Protein AF-0000000080285150 (afdb_homodimer)

Structure (mmCIF, N/CA/C/O backbone):
data_AF-0000000080285150-model_v1
#
loop_
_entity.id
_entity.type
_entity.pdbx_description
1 polymer 'LysR family transcriptional regulator'
#
loop_
_atom_site.group_PDB
_atom_site.id
_atom_site.type_symbol
_atom_site.label_atom_id
_atom_site.label_alt_id
_atom_site.label_comp_id
_atom_site.label_asym_id
_atom_site.label_entity_id
_atom_site.label_seq_id
_atom_site.pdbx_PDB_ins_code
_atom_site.Cartn_x
_atom_site.Cartn_y
_atom_site.Cartn_z
_atom_site.occupancy
_atom_site.B_iso_or_equiv
_atom_site.auth_seq_id
_atom_site.auth_comp_id
_atom_site.auth_asym_id
_atom_site.auth_atom_id
_atom_site.pdbx_PDB_model_num
ATOM 1 N N . MET A 1 1 ? 3.883 -34.562 17.156 1 72.75 1 MET A N 1
ATOM 2 C CA . MET A 1 1 ? 3.814 -33.438 16.219 1 72.75 1 MET A CA 1
ATOM 3 C C . MET A 1 1 ? 3.572 -33.938 14.797 1 72.75 1 MET A C 1
ATOM 5 O O . MET A 1 1 ? 4.324 -34.75 14.289 1 72.75 1 MET A O 1
ATOM 9 N N . ASP A 1 2 ? 2.463 -33.594 14.258 1 77 2 ASP A N 1
ATOM 10 C CA . ASP A 1 2 ? 2.131 -34.031 12.914 1 77 2 ASP A CA 1
ATOM 11 C C . ASP A 1 2 ? 1.873 -32.844 11.984 1 77 2 ASP A C 1
ATOM 13 O O . ASP A 1 2 ? 1.931 -31.688 12.414 1 77 2 ASP A O 1
ATOM 17 N N . LEU A 1 3 ? 1.688 -33.219 10.719 1 81.06 3 LEU A N 1
ATOM 18 C CA . LEU A 1 3 ? 1.583 -32.188 9.688 1 81.06 3 LEU A CA 1
ATOM 19 C C . LEU A 1 3 ? 0.362 -31.312 9.914 1 81.06 3 LEU A C 1
ATOM 21 O O . LEU A 1 3 ? 0.397 -30.109 9.641 1 81.06 3 LEU A O 1
ATOM 25 N N . LEU A 1 4 ? -0.644 -31.922 10.391 1 81.25 4 LEU A N 1
ATOM 26 C CA . LEU A 1 4 ? -1.876 -31.203 10.664 1 81.25 4 LEU A CA 1
ATOM 27 C C . LEU A 1 4 ? -1.655 -30.141 11.742 1 81.25 4 LEU A C 1
ATOM 29 O O . LEU A 1 4 ? -2.109 -29 11.609 1 81.25 4 LEU A O 1
ATOM 33 N N . ALA A 1 5 ? -1.027 -30.625 12.75 1 85.94 5 ALA A N 1
ATOM 34 C CA . ALA A 1 5 ? -0.727 -29.688 13.836 1 85.94 5 ALA A CA 1
ATOM 35 C C . ALA A 1 5 ? 0.122 -28.531 13.352 1 85.94 5 ALA A C 1
ATOM 37 O O . ALA A 1 5 ? -0.075 -27.391 13.781 1 85.94 5 ALA A O 1
ATOM 38 N N . LEU A 1 6 ? 1.052 -28.812 12.492 1 87.62 6 LEU A N 1
ATOM 39 C CA . LEU A 1 6 ? 1.913 -27.781 11.945 1 87.62 6 LEU A CA 1
ATOM 40 C C . LEU A 1 6 ? 1.109 -26.797 11.102 1 87.62 6 LEU A C 1
ATOM 42 O O . LEU A 1 6 ? 1.315 -25.578 11.188 1 87.62 6 LEU A O 1
ATOM 46 N N . ARG A 1 7 ? 0.205 -27.281 10.328 1 87.88 7 ARG A N 1
ATOM 47 C CA . ARG A 1 7 ? -0.651 -26.438 9.5 1 87.88 7 ARG A CA 1
ATOM 48 C C . ARG A 1 7 ? -1.565 -25.578 10.367 1 87.88 7 ARG A C 1
ATOM 50 O O . ARG A 1 7 ? -1.788 -24.406 10.07 1 87.88 7 ARG A O 1
ATOM 57 N N . TYR A 1 8 ? -2.104 -26.203 11.391 1 89.5 8 TYR A N 1
ATOM 58 C CA . TYR A 1 8 ? -2.943 -25.469 12.328 1 89.5 8 TYR A CA 1
ATOM 59 C C . TYR A 1 8 ? -2.17 -24.312 12.977 1 89.5 8 TYR A C 1
ATOM 61 O O . TYR A 1 8 ? -2.641 -23.188 13 1 89.5 8 TYR A O 1
ATOM 69 N N . PHE A 1 9 ? -1.032 -24.625 13.422 1 91.31 9 PHE A N 1
ATOM 70 C CA . PHE A 1 9 ? -0.167 -23.625 14.055 1 91.31 9 PHE A CA 1
ATOM 71 C C . PHE A 1 9 ? 0.151 -22.5 13.086 1 91.31 9 PHE A C 1
ATOM 73 O O . PHE A 1 9 ? 0.038 -21.312 13.438 1 91.31 9 PHE A O 1
ATOM 80 N N . GLN A 1 10 ? 0.596 -22.844 11.922 1 88.81 10 GLN A N 1
ATOM 81 C CA . GLN A 1 10 ? 0.969 -21.859 10.922 1 88.81 10 GLN A CA 1
ATOM 82 C C . GLN A 1 10 ? -0.172 -20.875 10.664 1 88.81 10 GLN A C 1
ATOM 84 O O . GLN A 1 10 ? 0.041 -19.672 10.625 1 88.81 10 GLN A O 1
ATOM 89 N N . THR A 1 11 ? -1.344 -21.406 10.516 1 89.25 11 THR A N 1
ATOM 90 C CA . THR A 1 11 ? -2.52 -20.594 10.227 1 89.25 11 THR A CA 1
ATOM 91 C C . THR A 1 11 ? -2.836 -19.656 11.391 1 89.25 11 THR A C 1
ATOM 93 O O . THR A 1 11 ? -3.094 -18.469 11.188 1 89.25 11 THR A O 1
ATOM 96 N N . VAL A 1 12 ? -2.768 -20.172 12.547 1 90.06 12 VAL A N 1
ATOM 97 C CA . VAL A 1 12 ? -3.055 -19.375 13.727 1 90.06 12 VAL A CA 1
ATOM 98 C C . VAL A 1 12 ? -1.961 -18.328 13.922 1 90.06 12 VAL A C 1
ATOM 100 O O . VAL A 1 12 ? -2.24 -17.188 14.32 1 90.06 12 VAL A O 1
ATOM 103 N N . ALA A 1 13 ? -0.761 -18.734 13.688 1 89.5 13 ALA A N 1
ATOM 104 C CA . ALA A 1 13 ? 0.374 -17.828 13.836 1 89.5 13 ALA A CA 1
ATOM 105 C C . ALA A 1 13 ? 0.237 -16.609 12.914 1 89.5 13 ALA A C 1
ATOM 107 O O . ALA A 1 13 ? 0.555 -15.492 13.305 1 89.5 13 ALA A O 1
ATOM 108 N N . ARG A 1 14 ? -0.273 -16.859 11.773 1 84.38 14 ARG A N 1
ATOM 109 C CA . ARG A 1 14 ? -0.373 -15.805 10.766 1 84.38 14 ARG A CA 1
ATOM 110 C C . ARG A 1 14 ? -1.591 -14.922 11.016 1 84.38 14 ARG A C 1
ATOM 112 O O . ARG A 1 14 ? -1.536 -13.703 10.812 1 84.38 14 ARG A O 1
ATOM 119 N N . LEU A 1 15 ? -2.59 -15.5 11.492 1 82.31 15 LEU A N 1
ATOM 120 C CA . LEU A 1 15 ? -3.834 -14.766 11.68 1 82.31 15 LEU A CA 1
ATOM 121 C C . LEU A 1 15 ? -3.916 -14.18 13.086 1 82.31 15 LEU A C 1
ATOM 123 O O . LEU A 1 15 ? -4.625 -13.195 13.312 1 82.31 15 LEU A O 1
ATOM 127 N N . GLU A 1 16 ? -3.25 -14.82 13.969 1 86.75 16 GLU A N 1
ATOM 128 C CA . GLU A 1 16 ? -3.279 -14.492 15.391 1 86.75 16 GLU A CA 1
ATOM 129 C C . GLU A 1 16 ? -4.715 -14.383 15.906 1 86.75 16 GLU A C 1
ATOM 131 O O . GLU A 1 16 ? -5.047 -13.453 16.641 1 86.75 16 GLU A O 1
ATOM 136 N N . HIS A 1 17 ? -5.477 -15.172 15.383 1 85.5 17 HIS A N 1
ATOM 137 C CA . HIS A 1 17 ? -6.883 -15.32 15.75 1 85.5 17 HIS A CA 1
ATOM 138 C C . HIS A 1 17 ? -7.344 -16.766 15.594 1 85.5 17 HIS A C 1
ATOM 140 O O . HIS A 1 17 ? -7.523 -17.25 14.477 1 85.5 17 HIS A O 1
ATOM 146 N N . VAL A 1 18 ? -7.68 -17.375 16.75 1 86.5 18 VAL A N 1
ATOM 147 C CA . VAL A 1 18 ? -7.957 -18.812 16.734 1 86.5 18 VAL A CA 1
ATOM 148 C C . VAL A 1 18 ? -9.281 -19.062 16.016 1 86.5 18 VAL A C 1
ATOM 150 O O . VAL A 1 18 ? -9.391 -20 15.219 1 86.5 18 VAL A O 1
ATOM 153 N N . GLY A 1 19 ? -10.219 -18.219 16.281 1 86.5 19 GLY A N 1
ATOM 154 C CA . GLY A 1 19 ? -11.508 -18.391 15.648 1 86.5 19 GLY A CA 1
ATOM 155 C C . GLY A 1 19 ? -11.453 -18.266 14.141 1 86.5 19 GLY A C 1
ATOM 156 O O . GLY A 1 19 ? -11.977 -19.109 13.414 1 86.5 19 GLY A O 1
ATOM 157 N N . ARG A 1 20 ? -10.805 -17.281 13.695 1 84.62 20 ARG A N 1
ATOM 158 C CA . ARG A 1 20 ? -10.656 -17.062 12.266 1 84.62 20 ARG A CA 1
ATOM 159 C C . ARG A 1 20 ? -9.852 -18.188 11.617 1 84.62 20 ARG A C 1
ATOM 161 O O . ARG A 1 20 ? -10.133 -18.594 10.484 1 84.62 20 ARG A O 1
ATOM 168 N N . ALA A 1 21 ? -8.875 -18.562 12.336 1 88.81 21 ALA A N 1
ATOM 169 C CA . ALA A 1 21 ? -8.07 -19.672 11.836 1 88.81 21 ALA A CA 1
ATOM 170 C C . ALA A 1 21 ? -8.914 -20.938 11.695 1 88.81 21 ALA A C 1
ATOM 172 O O . ALA A 1 21 ? -8.797 -21.656 10.703 1 88.81 21 ALA A O 1
ATOM 173 N N . ALA A 1 22 ? -9.766 -21.156 12.617 1 89.25 22 ALA A N 1
ATOM 174 C CA . ALA A 1 22 ? -10.641 -22.328 12.57 1 89.25 22 ALA A CA 1
ATOM 175 C C . ALA A 1 22 ? -11.57 -22.266 11.359 1 89.25 22 ALA A C 1
ATOM 177 O O . ALA A 1 22 ? -11.781 -23.266 10.672 1 89.25 22 ALA A O 1
ATOM 178 N N . GLU A 1 23 ? -12.047 -21.125 11.133 1 83.06 23 GLU A N 1
ATOM 179 C CA . GLU A 1 23 ? -12.914 -20.906 9.984 1 83.06 23 GLU A CA 1
ATOM 180 C C . GLU A 1 23 ? -12.172 -21.156 8.672 1 83.06 23 GLU A C 1
ATOM 182 O O . GLU A 1 23 ? -12.68 -21.859 7.793 1 83.06 23 GLU A O 1
ATOM 187 N N . LYS A 1 24 ? -11.016 -20.656 8.641 1 80.25 24 LYS A N 1
ATOM 188 C CA . LYS A 1 24 ? -10.203 -20.812 7.441 1 80.25 24 LYS A CA 1
ATOM 189 C C . LYS A 1 24 ? -9.852 -22.281 7.203 1 80.25 24 LYS A C 1
ATOM 191 O O . LYS A 1 24 ? -9.836 -22.734 6.059 1 80.25 24 LYS A O 1
ATOM 196 N N . LEU A 1 25 ? -9.609 -22.938 8.273 1 85.62 25 LEU A N 1
ATOM 197 C CA . LEU A 1 25 ? -9.188 -24.328 8.211 1 85.62 25 LEU A CA 1
ATOM 198 C C . LEU A 1 25 ? -10.398 -25.266 8.18 1 85.62 25 LEU A C 1
ATOM 200 O O . LEU A 1 25 ? -10.25 -26.469 7.992 1 85.62 25 LEU A O 1
ATOM 204 N N . ARG A 1 26 ? -11.586 -24.578 8.32 1 84.12 26 ARG A N 1
ATOM 205 C CA . ARG A 1 26 ? -12.844 -25.328 8.32 1 84.12 26 ARG A CA 1
ATOM 206 C C . ARG A 1 26 ? -12.836 -26.406 9.391 1 84.12 26 ARG A C 1
ATOM 208 O O . ARG A 1 26 ? -13.156 -27.562 9.109 1 84.12 26 ARG A O 1
ATOM 215 N N . VAL A 1 27 ? -12.406 -26.047 10.602 1 87.31 27 VAL A N 1
ATOM 216 C CA . VAL A 1 27 ? -12.414 -26.938 11.766 1 87.31 27 VAL A CA 1
ATOM 217 C C . VAL A 1 27 ? -13.062 -26.219 12.953 1 87.31 27 VAL A C 1
ATOM 219 O O . VAL A 1 27 ? -13.25 -25 12.93 1 87.31 27 VAL A O 1
ATOM 222 N N . ALA A 1 28 ? -13.516 -27.031 13.898 1 89.38 28 ALA A N 1
ATOM 223 C CA . ALA A 1 28 ? -14.062 -26.453 15.117 1 89.38 28 ALA A CA 1
ATOM 224 C C . ALA A 1 28 ? -12.961 -25.797 15.953 1 89.38 28 ALA A C 1
ATOM 226 O O . ALA A 1 28 ? -11.852 -26.312 16.062 1 89.38 28 ALA A O 1
ATOM 227 N N . GLN A 1 29 ? -13.297 -24.672 16.484 1 89.88 29 GLN A N 1
ATOM 228 C CA . GLN A 1 29 ? -12.336 -23.891 17.25 1 89.88 29 GLN A CA 1
ATOM 229 C C . GLN A 1 29 ? -11.781 -24.688 18.422 1 89.88 29 GLN A C 1
ATOM 231 O O . GLN A 1 29 ? -10.578 -24.656 18.688 1 89.88 29 GLN A O 1
ATOM 236 N N . PRO A 1 30 ? -12.633 -25.484 19.172 1 90.38 30 PRO A N 1
ATOM 237 C CA . PRO A 1 30 ? -12.062 -26.25 20.297 1 90.38 30 PRO A CA 1
ATOM 238 C C . PRO A 1 30 ? -11.047 -27.297 19.844 1 90.38 30 PRO A C 1
ATOM 240 O O . PRO A 1 30 ? -10.047 -27.531 20.531 1 90.38 30 PRO A O 1
ATOM 243 N N . SER A 1 31 ? -11.32 -27.875 18.703 1 89.25 31 SER A N 1
ATOM 244 C CA . SER A 1 31 ? -10.383 -28.859 18.172 1 89.25 31 SER A CA 1
ATOM 245 C C . SER A 1 31 ? -9.055 -28.219 17.812 1 89.25 31 SER A C 1
ATOM 247 O O . SER A 1 31 ? -7.988 -28.766 18.094 1 89.25 31 SER A O 1
ATOM 249 N N . LEU A 1 32 ? -9.133 -27.109 17.141 1 91.94 32 LEU A N 1
ATOM 250 C CA . LEU A 1 32 ? -7.938 -26.359 16.781 1 91.94 32 LEU A CA 1
ATOM 251 C C . LEU A 1 32 ? -7.152 -25.953 18.031 1 91.94 32 LEU A C 1
ATOM 253 O O . LEU A 1 32 ? -5.93 -26.109 18.078 1 91.94 32 LEU A O 1
ATOM 257 N N . SER A 1 33 ? -7.867 -25.469 19.062 1 91.44 33 SER A N 1
ATOM 258 C CA . SER A 1 33 ? -7.238 -25.016 20.297 1 91.44 33 SER A CA 1
ATOM 259 C C . SER A 1 33 ? -6.543 -26.172 21.016 1 91.44 33 SER A C 1
ATOM 261 O O . SER A 1 33 ? -5.43 -26.016 21.516 1 91.44 33 SER A O 1
ATOM 263 N N . ARG A 1 34 ? -7.18 -27.312 21.016 1 90.19 34 ARG A N 1
ATOM 264 C CA . ARG A 1 34 ? -6.613 -28.5 21.672 1 90.19 34 ARG A CA 1
ATOM 265 C C . ARG A 1 34 ? -5.348 -28.953 20.953 1 90.19 34 ARG A C 1
ATOM 267 O O . ARG A 1 34 ? -4.371 -29.344 21.594 1 90.19 34 ARG A O 1
ATOM 274 N N . THR A 1 35 ? -5.484 -28.969 19.688 1 89.94 35 THR A N 1
ATOM 275 C CA . THR A 1 35 ? -4.328 -29.375 18.891 1 89.94 35 THR A CA 1
ATOM 276 C C . THR A 1 35 ? -3.139 -28.453 19.156 1 89.94 35 THR A C 1
ATOM 278 O O . THR A 1 35 ? -2.002 -28.922 19.266 1 89.94 35 THR A O 1
ATOM 281 N N . LEU A 1 36 ? -3.367 -27.188 19.25 1 91.5 36 LEU A N 1
ATOM 282 C CA . LEU A 1 36 ? -2.314 -26.219 19.531 1 91.5 36 LEU A CA 1
ATOM 283 C C . LEU A 1 36 ? -1.713 -26.438 20.906 1 91.5 36 LEU A C 1
ATOM 285 O O . LEU A 1 36 ? -0.496 -26.344 21.078 1 91.5 36 LEU A O 1
ATOM 289 N N . ALA A 1 37 ? -2.588 -26.656 21.859 1 90.75 37 ALA A N 1
ATOM 290 C CA . ALA A 1 37 ? -2.127 -26.922 23.219 1 90.75 37 ALA A CA 1
ATOM 291 C C . ALA A 1 37 ? -1.245 -28.172 23.281 1 90.75 37 ALA A C 1
ATOM 293 O O . ALA A 1 37 ? -0.22 -28.188 23.953 1 90.75 37 ALA A O 1
ATOM 294 N N . ARG A 1 38 ? -1.687 -29.141 22.609 1 87.81 38 ARG A N 1
ATOM 295 C CA . ARG A 1 38 ? -0.909 -30.375 22.547 1 87.81 38 ARG A CA 1
ATOM 296 C C . ARG A 1 38 ? 0.458 -30.125 21.922 1 87.81 38 ARG A C 1
ATOM 298 O O . ARG A 1 38 ? 1.469 -30.641 22.391 1 87.81 38 ARG A O 1
ATOM 305 N N . LEU A 1 39 ? 0.476 -29.375 20.828 1 89.5 39 LEU A N 1
ATOM 306 C CA . LEU A 1 39 ? 1.723 -29.031 20.156 1 89.5 39 LEU A CA 1
ATOM 307 C C . LEU A 1 39 ? 2.67 -28.297 21.094 1 89.5 39 LEU A C 1
ATOM 309 O O . LEU A 1 39 ? 3.863 -28.609 21.156 1 89.5 39 LEU A O 1
ATOM 313 N N . GLU A 1 40 ? 2.131 -27.297 21.844 1 90.69 40 GLU A N 1
ATOM 314 C CA . GLU A 1 40 ? 2.932 -26.547 22.797 1 90.69 40 GLU A CA 1
ATOM 315 C C . GLU A 1 40 ? 3.475 -27.453 23.906 1 90.69 40 GLU A C 1
ATOM 317 O O . GLU A 1 40 ? 4.629 -27.328 24.312 1 90.69 40 GLU A O 1
ATOM 322 N N . ASN A 1 41 ? 2.674 -28.344 24.359 1 86.31 41 ASN A N 1
ATOM 323 C CA . ASN A 1 41 ? 3.088 -29.297 25.375 1 86.31 41 ASN A CA 1
ATOM 324 C C . ASN A 1 41 ? 4.219 -30.188 24.891 1 86.31 41 ASN A C 1
ATOM 326 O O . ASN A 1 41 ? 5.164 -30.484 25.625 1 86.31 41 ASN A O 1
ATOM 330 N N . GLU A 1 42 ? 4.035 -30.656 23.719 1 84.69 42 GLU A N 1
ATOM 331 C CA . GLU A 1 42 ? 5.062 -31.5 23.125 1 84.69 42 GLU A CA 1
ATOM 332 C C . GLU A 1 42 ? 6.387 -30.766 22.984 1 84.69 42 GLU A C 1
ATOM 334 O O . GLU A 1 42 ? 7.453 -31.344 23.188 1 84.69 42 GLU A O 1
ATOM 339 N N . LEU A 1 43 ? 6.305 -29.5 22.609 1 86.12 43 LEU A N 1
ATOM 340 C CA . LEU A 1 43 ? 7.492 -28.672 22.391 1 86.12 43 LEU A CA 1
ATOM 341 C C . LEU A 1 43 ? 8.062 -28.188 23.719 1 86.12 43 LEU A C 1
ATOM 343 O O . LEU A 1 43 ? 9.227 -27.797 23.797 1 86.12 43 LEU A O 1
ATOM 347 N N . GLY A 1 44 ? 7.199 -28.078 24.766 1 86 44 GLY A N 1
ATOM 348 C CA . GLY A 1 44 ? 7.633 -27.734 26.109 1 86 44 GLY A CA 1
ATOM 349 C C . GLY A 1 44 ? 7.637 -26.234 26.359 1 86 44 GLY A C 1
ATOM 350 O O . GLY A 1 44 ? 8.109 -25.781 27.391 1 86 44 GLY A O 1
ATOM 351 N N . VAL A 1 45 ? 7.262 -25.484 25.359 1 86.25 45 VAL A N 1
ATOM 352 C CA . VAL A 1 45 ? 7.199 -24.031 25.5 1 86.25 45 VAL A CA 1
ATOM 353 C C . VAL A 1 45 ? 5.906 -23.516 24.875 1 86.25 45 VAL A C 1
ATOM 355 O O . VAL A 1 45 ? 5.418 -24.062 23.891 1 86.25 45 VAL A O 1
ATOM 358 N N . PRO A 1 46 ? 5.414 -22.438 25.406 1 90.06 46 PRO A N 1
ATOM 359 C CA . PRO A 1 46 ? 4.281 -21.797 24.734 1 90.06 46 PRO A CA 1
ATOM 360 C C . PRO A 1 46 ? 4.695 -21.047 23.469 1 90.06 46 PRO A C 1
ATOM 362 O O . PRO A 1 46 ? 5.777 -20.453 23.422 1 90.06 46 PRO A O 1
ATOM 365 N N . LEU A 1 47 ? 3.84 -21.188 22.5 1 91.31 47 LEU A N 1
ATOM 366 C CA . LEU A 1 47 ? 4.141 -20.547 21.219 1 91.31 47 LEU A CA 1
ATOM 367 C C . LEU A 1 47 ? 3.41 -19.219 21.094 1 91.31 47 LEU A C 1
ATOM 369 O O . LEU A 1 47 ? 3.752 -18.391 20.25 1 91.31 47 LEU A O 1
ATOM 373 N N . PHE A 1 48 ? 2.383 -19.062 21.891 1 92 48 PHE A N 1
ATOM 374 C CA . PHE A 1 48 ? 1.554 -17.859 21.859 1 92 48 PHE A CA 1
ATOM 375 C C . PHE A 1 48 ? 1.44 -17.25 23.25 1 92 48 PHE A C 1
ATOM 377 O O . PHE A 1 48 ? 1.441 -17.969 24.266 1 92 48 PHE A O 1
ATOM 384 N N . ASP A 1 49 ? 1.449 -15.898 23.234 1 87.88 49 ASP A N 1
ATOM 385 C CA . ASP A 1 49 ? 1.009 -15.188 24.422 1 87.88 49 ASP A CA 1
ATOM 386 C C . ASP A 1 49 ? -0.5 -14.953 24.406 1 87.88 49 ASP A C 1
ATOM 388 O O . ASP A 1 49 ? -1.052 -14.547 23.375 1 87.88 49 ASP A O 1
ATOM 392 N N . ARG A 1 50 ? -1.063 -15.43 25.391 1 81.06 50 ARG A N 1
ATOM 393 C CA . ARG A 1 50 ? -2.516 -15.305 25.469 1 81.06 50 ARG A CA 1
ATOM 394 C C . ARG A 1 50 ? -2.924 -14.211 26.453 1 81.06 50 ARG A C 1
ATOM 396 O O . ARG A 1 50 ? -2.402 -14.133 27.562 1 81.06 50 ARG A O 1
ATOM 403 N N . HIS A 1 51 ? -3.555 -13.219 25.938 1 76.31 51 HIS A N 1
ATOM 404 C CA . HIS A 1 51 ? -4.148 -12.172 26.766 1 76.31 51 HIS A CA 1
ATOM 405 C C . HIS A 1 51 ? -5.66 -12.125 26.594 1 76.31 51 HIS A C 1
ATOM 407 O O . HIS A 1 51 ? -6.168 -11.453 25.688 1 76.31 51 HIS A O 1
ATOM 413 N N . GLY A 1 52 ? -6.305 -12.727 27.469 1 68.12 52 GLY A N 1
ATOM 414 C CA . GLY A 1 52 ? -7.746 -12.836 27.312 1 68.12 52 GLY A CA 1
ATOM 415 C C . GLY A 1 52 ? -8.141 -13.57 26.047 1 68.12 52 GLY A C 1
ATOM 416 O O . GLY A 1 52 ? -7.758 -14.727 25.844 1 68.12 52 GLY A O 1
ATOM 417 N N . ARG A 1 53 ? -8.789 -12.844 25.234 1 68.69 53 ARG A N 1
ATOM 418 C CA . ARG A 1 53 ? -9.281 -13.43 23.984 1 68.69 53 ARG A CA 1
ATOM 419 C C . ARG A 1 53 ? -8.289 -13.211 22.844 1 68.69 53 ARG A C 1
ATOM 421 O O . ARG A 1 53 ? -8.469 -13.75 21.75 1 68.69 53 ARG A O 1
ATOM 428 N N . ARG A 1 54 ? -7.297 -12.562 23.203 1 77.31 54 ARG A N 1
ATOM 429 C CA . ARG A 1 54 ? -6.352 -12.25 22.141 1 77.31 54 ARG A CA 1
ATOM 430 C C . ARG A 1 54 ? -5.117 -13.148 22.234 1 77.31 54 ARG A C 1
ATOM 432 O O . ARG A 1 54 ? -4.66 -13.484 23.328 1 77.31 54 ARG A O 1
ATOM 439 N N . ILE A 1 55 ? -4.715 -13.719 21.047 1 85.5 55 ILE A N 1
ATOM 440 C CA . ILE A 1 55 ? -3.531 -14.57 20.938 1 85.5 55 ILE A CA 1
ATOM 441 C C . ILE A 1 55 ? -2.486 -13.891 20.062 1 85.5 55 ILE A C 1
ATOM 443 O O . ILE A 1 55 ? -2.828 -13.273 19.047 1 85.5 55 ILE A O 1
ATOM 447 N N . ARG A 1 56 ? -1.293 -13.828 20.609 1 87.5 56 ARG A N 1
ATOM 448 C CA . ARG A 1 56 ? -0.198 -13.273 19.812 1 87.5 56 ARG A CA 1
ATOM 449 C C . ARG A 1 56 ? 0.981 -14.242 19.766 1 87.5 56 ARG A C 1
ATOM 451 O O . ARG A 1 56 ? 1.329 -14.859 20.781 1 87.5 56 ARG A O 1
ATOM 4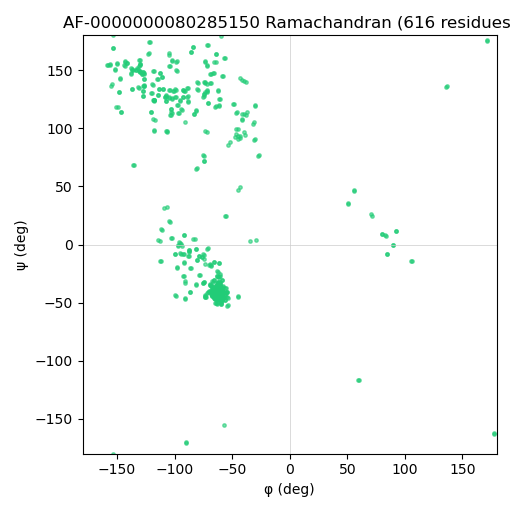58 N N . LEU A 1 57 ? 1.521 -14.359 18.562 1 87.06 57 LEU A N 1
ATOM 459 C CA . LEU A 1 57 ? 2.717 -15.172 18.375 1 87.06 57 LEU A CA 1
ATOM 460 C C . LEU A 1 57 ? 3.877 -14.625 19.203 1 87.06 57 LEU A C 1
ATOM 462 O O . LEU A 1 57 ? 4.207 -13.445 19.109 1 87.06 57 LEU A O 1
ATOM 466 N N . ASN A 1 58 ? 4.461 -15.422 20.188 1 84.5 58 ASN A N 1
ATOM 467 C CA . ASN A 1 58 ? 5.586 -14.969 20.984 1 84.5 58 ASN A CA 1
ATOM 468 C C . ASN A 1 58 ? 6.922 -15.32 20.344 1 84.5 58 ASN A C 1
ATOM 470 O O . ASN A 1 58 ? 6.961 -15.734 19.188 1 84.5 58 ASN A O 1
ATOM 474 N N . ARG A 1 59 ? 8.016 -15.156 21.016 1 77.56 59 ARG A N 1
ATOM 475 C CA . ARG A 1 59 ? 9.336 -15.344 20.438 1 77.56 59 ARG A CA 1
ATOM 476 C C . ARG A 1 59 ? 9.57 -16.812 20.062 1 77.56 59 ARG A C 1
ATOM 478 O O . ARG A 1 59 ? 10.195 -17.094 19.031 1 77.56 59 ARG A O 1
ATOM 485 N N . PHE A 1 60 ? 9.125 -17.656 20.938 1 83.19 60 PHE A N 1
ATOM 486 C CA . PHE A 1 60 ? 9.25 -19.078 20.625 1 83.19 60 PHE A CA 1
ATOM 487 C C . PHE A 1 60 ? 8.406 -19.453 19.422 1 83.19 60 PHE A C 1
ATOM 489 O O . PHE A 1 60 ? 8.859 -20.219 18.562 1 83.19 60 PHE A O 1
ATOM 496 N N . GLY A 1 61 ? 7.254 -18.875 19.375 1 87.88 61 GLY A N 1
ATOM 497 C CA . GLY A 1 61 ? 6.379 -19.109 18.234 1 87.88 61 GLY A CA 1
ATOM 498 C C . GLY A 1 61 ? 6.961 -18.594 16.922 1 87.88 61 GLY A C 1
ATOM 499 O O . GLY A 1 61 ? 6.879 -19.281 15.898 1 87.88 61 GLY A O 1
ATOM 500 N N . ALA A 1 62 ? 7.516 -17.531 16.953 1 83.12 62 ALA A N 1
ATOM 501 C CA . ALA A 1 62 ? 8.125 -16.953 15.766 1 83.12 62 ALA A CA 1
ATOM 502 C C . ALA A 1 62 ? 9.258 -17.828 15.242 1 83.12 62 ALA A C 1
ATOM 504 O O . ALA A 1 62 ? 9.383 -18.047 14.031 1 83.12 62 ALA A O 1
ATOM 505 N N . ALA A 1 63 ? 10.07 -18.25 16.156 1 80.69 63 ALA A N 1
ATOM 506 C CA . ALA A 1 63 ? 11.164 -19.141 15.781 1 80.69 63 ALA A CA 1
ATOM 507 C C . ALA A 1 63 ? 10.633 -20.438 15.195 1 80.69 63 ALA A C 1
ATOM 509 O O . ALA A 1 63 ? 11.141 -20.922 14.18 1 80.69 63 ALA A O 1
ATOM 510 N N . PHE A 1 64 ? 9.664 -21.016 15.875 1 85 64 PHE A N 1
ATOM 511 C CA . PHE A 1 64 ? 9.07 -22.266 15.43 1 85 64 PHE A CA 1
ATOM 512 C C . PHE A 1 64 ? 8.391 -22.094 14.078 1 85 64 PHE A C 1
ATOM 514 O O . PHE A 1 64 ? 8.484 -22.969 13.211 1 85 64 PHE A O 1
ATOM 521 N N . LEU A 1 65 ? 7.789 -20.938 13.875 1 88.25 65 LEU A N 1
ATOM 522 C CA . LEU A 1 65 ? 7.082 -20.656 12.633 1 88.25 65 LEU A CA 1
ATOM 523 C C . LEU A 1 65 ? 8.047 -20.641 11.453 1 88.25 65 LEU A C 1
ATOM 525 O O . LEU A 1 65 ? 7.734 -21.156 10.383 1 88.25 65 LEU A O 1
ATOM 529 N N . ARG A 1 66 ? 9.188 -20.141 11.617 1 78.38 66 ARG A N 1
ATOM 530 C CA . ARG A 1 66 ? 10.188 -20.125 10.555 1 78.38 66 ARG A CA 1
ATOM 531 C C . ARG A 1 66 ? 10.516 -21.531 10.086 1 78.38 66 ARG A C 1
ATOM 533 O O . ARG A 1 66 ? 10.656 -21.766 8.883 1 78.38 66 ARG A O 1
ATOM 540 N N . ARG A 1 67 ? 10.609 -22.375 11.031 1 78 67 ARG A N 1
ATOM 541 C CA . ARG A 1 67 ? 10.93 -23.766 10.703 1 78 67 ARG A CA 1
ATOM 542 C C . ARG A 1 67 ? 9.734 -24.469 10.078 1 78 67 ARG A C 1
ATOM 544 O O . ARG A 1 67 ? 9.883 -25.219 9.109 1 78 67 ARG A O 1
ATOM 551 N N . VAL A 1 68 ? 8.625 -24.219 10.664 1 84.44 68 VAL A N 1
ATOM 552 C CA . VAL A 1 68 ? 7.398 -24.828 10.156 1 84.44 68 VAL A CA 1
ATOM 553 C C . VAL A 1 68 ? 7.156 -24.391 8.711 1 84.44 68 V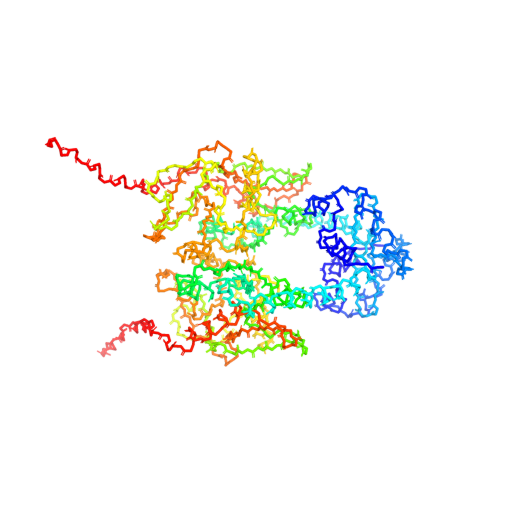AL A C 1
ATOM 555 O O . VAL A 1 68 ? 6.801 -25.219 7.859 1 84.44 68 VAL A O 1
ATOM 558 N N . ASP A 1 69 ? 7.371 -23.156 8.516 1 81.75 69 ASP A N 1
ATOM 559 C CA . ASP A 1 69 ? 7.211 -22.625 7.16 1 81.75 69 ASP A CA 1
ATOM 560 C C . ASP A 1 69 ? 8.102 -23.391 6.172 1 81.75 69 ASP A C 1
ATOM 562 O O . ASP A 1 69 ? 7.645 -23.766 5.094 1 81.75 69 ASP A O 1
ATOM 566 N N . ARG A 1 70 ? 9.273 -23.625 6.543 1 73.88 70 ARG A N 1
ATOM 567 C CA . ARG A 1 70 ? 10.219 -24.312 5.672 1 73.88 70 ARG A CA 1
ATOM 568 C C . ARG A 1 70 ? 9.766 -25.75 5.418 1 73.88 70 ARG A C 1
ATOM 570 O O . ARG A 1 70 ? 9.82 -26.234 4.281 1 73.88 70 ARG A O 1
ATOM 577 N N . VAL A 1 71 ? 9.328 -26.375 6.461 1 76.12 71 VAL A N 1
ATOM 578 C CA . VAL A 1 71 ? 8.898 -27.766 6.359 1 76.12 71 VAL A CA 1
ATOM 579 C C . VAL A 1 71 ? 7.695 -27.875 5.43 1 76.12 71 VAL A C 1
ATOM 581 O O . VAL A 1 71 ? 7.672 -28.703 4.523 1 76.12 71 VAL A O 1
ATOM 584 N N . LEU A 1 72 ? 6.754 -27.062 5.695 1 81.31 72 LEU A N 1
ATOM 585 C CA . LEU A 1 72 ? 5.531 -27.141 4.902 1 81.31 72 LEU A CA 1
ATOM 586 C C . LEU A 1 72 ? 5.797 -26.734 3.457 1 81.31 72 LEU A C 1
ATOM 588 O O . LEU A 1 72 ? 5.203 -27.297 2.531 1 81.31 72 LEU A O 1
ATOM 592 N N . ALA A 1 73 ? 6.699 -25.859 3.279 1 77.31 73 ALA A N 1
ATOM 593 C CA . ALA A 1 73 ? 7.086 -25.453 1.929 1 77.31 73 ALA A CA 1
ATOM 594 C C . ALA A 1 73 ? 7.727 -26.609 1.175 1 77.31 73 ALA A C 1
ATOM 596 O O . ALA A 1 73 ? 7.457 -26.812 -0.011 1 77.31 73 ALA A O 1
ATOM 597 N N . GLU A 1 74 ? 8.523 -27.312 1.886 1 73.75 74 GLU A N 1
ATOM 598 C CA . GLU A 1 74 ? 9.164 -28.484 1.272 1 73.75 74 GLU A CA 1
ATOM 599 C C . GLU A 1 74 ? 8.133 -29.516 0.842 1 73.75 74 GLU A C 1
ATOM 601 O O . GLU A 1 74 ? 8.273 -30.141 -0.214 1 73.75 74 GLU A O 1
ATOM 606 N N . LEU A 1 75 ? 7.203 -29.734 1.677 1 73.62 75 LEU A N 1
ATOM 607 C CA . LEU A 1 75 ? 6.156 -30.688 1.349 1 73.62 75 LEU A CA 1
ATOM 608 C C . LEU A 1 75 ? 5.344 -30.219 0.148 1 73.62 75 LEU A C 1
ATOM 610 O O . LEU A 1 75 ? 5.008 -31.016 -0.73 1 73.62 75 LEU A O 1
ATOM 614 N N . ASP A 1 76 ? 5.023 -29.016 0.157 1 76.38 76 ASP A N 1
ATOM 615 C CA . ASP A 1 76 ? 4.285 -28.438 -0.967 1 76.38 76 ASP A CA 1
ATOM 616 C C . ASP A 1 76 ? 5.094 -28.531 -2.258 1 76.38 76 ASP A C 1
ATOM 618 O O . ASP A 1 76 ? 4.551 -28.859 -3.314 1 76.38 76 ASP A O 1
ATOM 622 N N . ASP A 1 77 ? 6.328 -28.312 -2.168 1 72.94 77 ASP A N 1
ATOM 623 C CA . ASP A 1 77 ? 7.223 -28.438 -3.312 1 72.94 77 ASP A CA 1
ATOM 624 C C . ASP A 1 77 ? 7.242 -29.875 -3.846 1 72.94 77 ASP A C 1
ATOM 626 O O . ASP A 1 77 ? 7.227 -30.094 -5.059 1 72.94 77 ASP A O 1
ATOM 630 N N . ALA A 1 78 ? 7.297 -30.75 -2.924 1 72.12 78 ALA A N 1
ATOM 631 C CA . ALA A 1 78 ? 7.305 -32.156 -3.318 1 72.12 78 ALA A CA 1
ATOM 632 C C . ALA A 1 78 ? 6.039 -32.531 -4.094 1 72.12 78 ALA A C 1
ATOM 634 O O . ALA A 1 78 ? 6.105 -33.219 -5.113 1 72.12 78 ALA A O 1
ATOM 635 N N . ARG A 1 79 ? 4.988 -32.094 -3.572 1 72.12 79 ARG A N 1
ATOM 636 C CA . ARG A 1 79 ? 3.721 -32.344 -4.25 1 72.12 79 ARG A CA 1
ATOM 637 C C . ARG A 1 79 ? 3.715 -31.734 -5.645 1 72.12 79 ARG A C 1
ATOM 639 O O . ARG A 1 79 ? 3.287 -32.375 -6.609 1 72.12 79 ARG A O 1
ATOM 646 N N . GLN A 1 80 ? 4.188 -30.516 -5.699 1 74.81 80 GLN A N 1
ATOM 647 C CA . GLN A 1 80 ? 4.238 -29.812 -6.98 1 74.81 80 GLN A CA 1
ATOM 648 C C . GLN A 1 80 ? 5.164 -30.531 -7.961 1 74.81 80 GLN A C 1
ATOM 650 O O . GLN A 1 80 ? 4.863 -30.625 -9.148 1 74.81 80 GLN A O 1
ATOM 655 N N . GLU A 1 81 ? 6.184 -31.016 -7.504 1 73.81 81 GLU A N 1
ATOM 656 C CA . GLU A 1 81 ? 7.133 -31.75 -8.336 1 73.81 81 GLU A CA 1
ATOM 657 C C . GLU A 1 81 ? 6.492 -33 -8.93 1 73.81 81 GLU A C 1
ATOM 659 O O . GLU A 1 81 ? 6.695 -33.312 -10.102 1 73.81 81 GLU A O 1
ATOM 664 N N . LEU A 1 82 ? 5.812 -33.594 -8.094 1 70.5 82 LEU A N 1
ATOM 665 C CA . LEU A 1 82 ? 5.129 -34.781 -8.555 1 70.5 82 LEU A CA 1
ATOM 666 C C . LEU A 1 82 ? 4.066 -34.438 -9.594 1 70.5 82 LEU A C 1
ATOM 668 O O . LEU A 1 82 ? 3.91 -35.156 -10.594 1 70.5 82 LEU A O 1
ATOM 672 N N . ASP A 1 83 ? 3.363 -33.406 -9.328 1 70.75 83 ASP A N 1
ATOM 673 C CA . ASP A 1 83 ? 2.357 -32.938 -10.281 1 70.75 83 ASP A CA 1
ATOM 674 C C . ASP A 1 83 ? 2.994 -32.562 -11.617 1 70.75 83 ASP A C 1
ATOM 676 O O . ASP A 1 83 ? 2.463 -32.906 -12.68 1 70.75 83 ASP A O 1
ATOM 680 N N . ASP A 1 84 ? 4.02 -31.891 -11.602 1 75.56 84 ASP A N 1
ATOM 681 C CA . ASP A 1 84 ? 4.75 -31.5 -12.805 1 75.56 84 ASP A CA 1
ATOM 682 C C . ASP A 1 84 ? 5.207 -32.719 -13.586 1 75.56 84 ASP A C 1
ATOM 684 O O . ASP A 1 84 ? 5.117 -32.75 -14.812 1 75.56 84 ASP A O 1
ATOM 688 N N . ALA A 1 85 ? 5.723 -33.625 -12.898 1 70.69 85 ALA A N 1
ATOM 689 C CA . ALA A 1 85 ? 6.207 -34.844 -13.531 1 70.69 85 ALA A CA 1
ATOM 690 C C . ALA A 1 85 ? 5.074 -35.594 -14.242 1 70.69 85 ALA A C 1
ATOM 692 O O . ALA A 1 85 ? 5.301 -36.281 -15.25 1 70.69 85 ALA A O 1
ATOM 693 N N . ALA A 1 86 ? 3.928 -35.312 -13.711 1 69.06 86 ALA A N 1
ATOM 694 C CA . ALA A 1 86 ? 2.758 -35.969 -14.305 1 69.06 86 ALA A CA 1
ATOM 695 C C . ALA A 1 86 ? 2.277 -35.188 -15.531 1 69.06 86 ALA A C 1
ATOM 697 O O . ALA A 1 86 ? 1.395 -35.656 -16.25 1 69.06 86 ALA A O 1
ATOM 698 N N . GLY A 1 87 ? 3 -34.094 -15.984 1 65.19 87 GLY A N 1
ATOM 699 C CA . GLY A 1 87 ? 2.768 -33.375 -17.219 1 65.19 87 GLY A CA 1
ATOM 700 C C . GLY A 1 87 ? 1.627 -32.375 -17.141 1 65.19 87 GLY A C 1
ATOM 701 O O . GLY A 1 87 ? 1.082 -31.953 -18.156 1 65.19 87 GLY A O 1
ATOM 702 N N . TRP A 1 88 ? 1.19 -32.188 -16.078 1 56.44 88 TRP A N 1
ATOM 703 C CA . TRP A 1 88 ? 0.057 -31.266 -16 1 56.44 88 TRP A CA 1
ATOM 704 C C . TRP A 1 88 ? 0.504 -29.828 -16.234 1 56.44 88 TRP A C 1
ATOM 706 O O . TRP A 1 88 ? 1.465 -29.375 -15.609 1 56.44 88 TRP A O 1
ATOM 716 N N . GLU A 1 89 ? 0.35 -29.375 -17.453 1 62.66 89 GLU A N 1
ATOM 717 C CA . GLU A 1 89 ? 0.577 -27.984 -17.781 1 62.66 89 GLU A CA 1
ATOM 718 C C . GLU A 1 89 ? -0.284 -27.062 -16.922 1 62.66 89 GLU A C 1
ATOM 720 O O . GLU A 1 89 ? -0.658 -25.969 -17.359 1 62.66 89 GLU A O 1
ATOM 725 N N . ARG A 1 90 ? -0.647 -27.578 -15.781 1 68.38 90 ARG A N 1
ATOM 726 C CA . ARG A 1 90 ? -1.51 -26.828 -14.875 1 68.38 90 ARG A CA 1
ATOM 727 C C . ARG A 1 90 ? -0.755 -26.406 -13.617 1 68.38 90 ARG A C 1
ATOM 729 O O . ARG A 1 90 ? 0.349 -26.891 -13.359 1 68.38 90 ARG A O 1
ATOM 736 N N . GLY A 1 91 ? -1.064 -25.344 -13.18 1 83.5 91 GLY A N 1
ATOM 737 C CA . GLY A 1 91 ? -0.478 -24.969 -11.906 1 83.5 91 GLY A CA 1
ATOM 738 C C . GLY A 1 91 ? -0.747 -23.531 -11.516 1 83.5 91 GLY A C 1
ATOM 739 O O . GLY A 1 91 ? -1.512 -22.828 -12.188 1 83.5 91 GLY A O 1
ATOM 740 N N . THR A 1 92 ? -0.284 -23.234 -10.312 1 87.44 92 THR A N 1
ATOM 741 C CA . THR A 1 92 ? -0.396 -21.891 -9.766 1 87.44 92 THR A CA 1
ATOM 742 C C . THR A 1 92 ? 0.981 -21.25 -9.609 1 87.44 92 THR A C 1
ATOM 744 O O . THR A 1 92 ? 1.943 -21.922 -9.234 1 87.44 92 THR A O 1
ATOM 747 N N . VAL A 1 93 ? 1.074 -20.062 -10.039 1 92.56 93 VAL A N 1
ATOM 748 C CA . VAL A 1 93 ? 2.287 -19.297 -9.789 1 92.56 93 VAL A CA 1
ATOM 749 C C . VAL A 1 93 ? 1.951 -18.062 -8.953 1 92.56 93 VAL A C 1
ATOM 751 O O . VAL A 1 93 ? 1.057 -17.281 -9.312 1 92.56 93 VAL A O 1
ATOM 754 N N . THR A 1 94 ? 2.598 -17.906 -7.852 1 94.75 94 THR A N 1
ATOM 755 C CA . THR A 1 94 ? 2.42 -16.781 -6.953 1 94.75 94 THR A CA 1
ATOM 756 C C . THR A 1 94 ? 3.625 -15.844 -7.02 1 94.75 94 THR A C 1
ATOM 758 O O . THR A 1 94 ? 4.762 -16.281 -6.82 1 94.75 94 THR A O 1
ATOM 761 N N . VAL A 1 95 ? 3.312 -14.539 -7.34 1 96.81 95 VAL A N 1
ATOM 762 C CA . VAL A 1 95 ? 4.383 -13.57 -7.547 1 96.81 95 VAL A CA 1
ATOM 763 C C . VAL A 1 95 ? 4.141 -12.344 -6.684 1 96.81 95 VAL A C 1
ATOM 765 O O . VAL A 1 95 ? 3.023 -11.82 -6.629 1 96.81 95 VAL A O 1
ATOM 768 N N . ALA A 1 96 ? 5.16 -11.914 -5.988 1 96.62 96 ALA A N 1
ATOM 769 C CA . ALA A 1 96 ? 5.102 -10.664 -5.223 1 96.62 96 ALA A CA 1
ATOM 770 C C . ALA A 1 96 ? 6.027 -9.609 -5.824 1 96.62 96 ALA A C 1
ATOM 772 O O . ALA A 1 96 ? 7.062 -9.945 -6.402 1 96.62 96 ALA A O 1
ATOM 773 N N . ALA A 1 97 ? 5.621 -8.375 -5.703 1 94.19 97 ALA A N 1
ATOM 774 C CA . ALA A 1 97 ? 6.441 -7.258 -6.156 1 94.19 97 ALA A CA 1
ATOM 775 C C . ALA A 1 97 ? 6.188 -6.016 -5.312 1 94.19 97 ALA A C 1
ATOM 777 O O . ALA A 1 97 ? 5.141 -5.898 -4.672 1 94.19 97 ALA A O 1
ATOM 778 N N . GLU A 1 98 ? 7.184 -5.113 -5.277 1 90.88 98 GLU A N 1
ATOM 779 C CA . GLU A 1 98 ? 6.984 -3.832 -4.609 1 90.88 98 GLU A CA 1
ATOM 780 C C . GLU A 1 98 ? 5.957 -2.979 -5.348 1 90.88 98 GLU A C 1
ATOM 782 O O . GLU A 1 98 ? 5.18 -2.252 -4.723 1 90.88 98 GLU A O 1
ATOM 787 N N . SER A 1 99 ? 6.039 -3.033 -6.613 1 88.12 99 SER A N 1
ATOM 788 C CA . SER A 1 99 ? 5.082 -2.393 -7.508 1 88.12 99 SER A CA 1
ATOM 789 C C . SER A 1 99 ? 4.531 -3.381 -8.531 1 88.12 99 SER A C 1
ATOM 791 O O . SER A 1 99 ? 5.293 -4.027 -9.25 1 88.12 99 SER A O 1
ATOM 793 N N . LEU A 1 100 ? 3.205 -3.439 -8.609 1 88.88 100 LEU A N 1
ATOM 794 C CA . LEU A 1 100 ? 2.596 -4.406 -9.516 1 88.88 100 LEU A CA 1
ATOM 795 C C . LEU A 1 100 ? 2.631 -3.9 -10.953 1 88.88 100 LEU A C 1
ATOM 797 O O . LEU A 1 100 ? 2.393 -4.664 -11.891 1 88.88 100 LEU A O 1
ATOM 801 N N . LEU A 1 101 ? 2.99 -2.648 -11.117 1 84.62 101 LEU A N 1
ATOM 802 C CA . LEU A 1 101 ? 3.076 -2.09 -12.461 1 84.62 101 LEU A CA 1
ATOM 803 C C . LEU A 1 101 ? 4.051 -2.887 -13.32 1 84.62 101 LEU A C 1
ATOM 805 O O . LEU A 1 101 ? 3.818 -3.078 -14.516 1 84.62 101 LEU A O 1
ATOM 809 N N . VAL A 1 102 ? 5.113 -3.367 -12.766 1 88.88 102 VAL A N 1
ATOM 810 C CA . VAL A 1 102 ? 6.164 -4.059 -13.5 1 88.88 102 VAL A CA 1
ATOM 811 C C . VAL A 1 102 ? 5.645 -5.402 -14.008 1 88.88 102 VAL A C 1
ATOM 813 O O . VAL A 1 102 ? 6.234 -6.004 -14.906 1 88.88 102 VAL A O 1
ATOM 816 N N . LEU A 1 103 ? 4.555 -5.898 -13.445 1 92.25 103 LEU A N 1
ATOM 817 C CA . LEU A 1 103 ? 4.055 -7.227 -13.781 1 92.25 103 LEU A CA 1
ATOM 818 C C . LEU A 1 103 ? 2.91 -7.141 -14.781 1 92.25 103 LEU A C 1
ATOM 820 O O . LEU A 1 103 ? 2.459 -8.164 -15.305 1 92.25 103 LEU A O 1
ATOM 824 N N . THR A 1 104 ? 2.432 -5.934 -15.062 1 88.31 104 THR A N 1
ATOM 825 C CA . THR A 1 104 ? 1.262 -5.77 -15.922 1 88.31 104 THR A CA 1
ATOM 826 C C . THR A 1 104 ? 1.511 -6.367 -17.297 1 88.31 104 THR A C 1
ATOM 828 O O . THR A 1 104 ? 0.746 -7.219 -17.766 1 88.31 104 THR A O 1
ATOM 831 N N . GLU A 1 105 ? 2.602 -6.02 -17.906 1 88.38 105 GLU A N 1
ATOM 832 C CA . GLU A 1 105 ? 2.867 -6.477 -19.266 1 88.38 105 GLU A CA 1
ATOM 833 C C . GLU A 1 105 ? 3.24 -7.953 -19.281 1 88.38 105 GLU A C 1
ATOM 835 O O . GLU A 1 105 ? 2.74 -8.711 -20.125 1 88.38 105 GLU A O 1
ATOM 840 N N . PRO A 1 106 ? 4.117 -8.375 -18.359 1 92.94 106 PRO A N 1
ATOM 841 C CA . PRO A 1 106 ? 4.398 -9.812 -18.312 1 92.94 106 PRO A CA 1
ATOM 842 C C . PRO A 1 106 ? 3.133 -10.656 -18.156 1 92.94 106 PRO A C 1
ATOM 844 O O . PRO A 1 106 ? 3.006 -11.711 -18.781 1 92.94 106 PRO A O 1
ATOM 847 N N . VAL A 1 107 ? 2.234 -10.234 -17.344 1 93.06 107 VAL A N 1
ATOM 848 C CA . VAL A 1 107 ? 0.988 -10.961 -17.141 1 93.06 107 VAL A CA 1
ATOM 849 C C . VAL A 1 107 ? 0.146 -10.922 -18.406 1 93.06 107 VAL A C 1
ATOM 851 O O . VAL A 1 107 ? -0.391 -11.953 -18.844 1 93.06 107 VAL A O 1
ATOM 854 N N . ARG A 1 108 ? 0.052 -9.766 -19.016 1 89.94 108 ARG A N 1
ATOM 855 C CA . ARG A 1 108 ? -0.739 -9.562 -20.234 1 89.94 108 ARG A CA 1
ATOM 856 C C . ARG A 1 108 ? -0.326 -10.547 -21.328 1 89.94 108 ARG A C 1
ATOM 858 O O . ARG A 1 108 ? -1.176 -11.094 -22.031 1 89.94 108 ARG A O 1
ATOM 865 N N . THR A 1 109 ? 0.95 -10.75 -21.438 1 91.88 109 THR A N 1
ATOM 866 C CA . THR A 1 109 ? 1.459 -11.555 -22.547 1 91.88 109 THR A CA 1
ATOM 867 C C . THR A 1 109 ? 1.564 -13.023 -22.141 1 91.88 109 THR A C 1
ATOM 869 O O . THR A 1 109 ? 1.677 -13.906 -23 1 91.88 109 THR A O 1
ATOM 872 N N . PHE A 1 110 ? 1.524 -13.336 -20.906 1 93.69 110 PHE A N 1
ATOM 873 C CA . PHE A 1 110 ? 1.713 -14.695 -20.422 1 93.69 110 PHE A CA 1
ATOM 874 C C . PHE A 1 110 ? 0.379 -15.43 -20.328 1 93.69 110 PHE A C 1
ATOM 876 O O . PHE A 1 110 ? 0.258 -16.562 -20.781 1 93.69 110 PHE A O 1
ATOM 883 N N . VAL A 1 111 ? -0.589 -14.805 -19.781 1 89.31 111 VAL A N 1
ATOM 884 C CA . VAL A 1 111 ? -1.829 -15.453 -19.359 1 89.31 111 VAL A CA 1
ATOM 885 C C . VAL A 1 111 ? -2.539 -16.047 -20.562 1 89.31 111 VAL A C 1
ATOM 887 O O . VAL A 1 111 ? -2.955 -17.219 -20.547 1 89.31 111 VAL A O 1
ATOM 890 N N . PRO A 1 112 ? -2.684 -15.328 -21.688 1 85.62 112 PRO A N 1
ATOM 891 C CA . PRO A 1 112 ? -3.371 -15.898 -22.844 1 85.62 112 PRO A CA 1
ATOM 892 C C . PRO A 1 112 ? -2.705 -17.172 -23.359 1 85.62 112 PRO A C 1
ATOM 894 O O . PRO A 1 112 ? -3.391 -18.078 -23.828 1 85.62 112 PRO A O 1
ATOM 897 N N . GLY A 1 113 ? -1.449 -17.328 -23.234 1 86.75 113 GLY A N 1
ATOM 898 C CA . GLY A 1 113 ? -0.708 -18.484 -23.734 1 86.75 113 GLY A CA 1
ATOM 899 C C . GLY A 1 113 ? -0.652 -19.625 -22.734 1 86.75 113 GLY A C 1
ATOM 900 O O . GLY A 1 113 ? -0.229 -20.734 -23.078 1 86.75 113 GLY A O 1
ATOM 901 N N . HIS A 1 114 ? -1.083 -19.344 -21.547 1 89.62 114 HIS A N 1
ATOM 902 C CA . HIS A 1 114 ? -1.046 -20.328 -20.484 1 89.62 114 HIS A CA 1
ATOM 903 C C . HIS A 1 114 ? -2.354 -20.344 -19.703 1 89.62 114 HIS A C 1
ATOM 905 O O . HIS A 1 114 ? -2.357 -20.109 -18.5 1 89.62 114 HIS A O 1
ATOM 911 N N . PRO A 1 115 ? -3.418 -20.781 -20.297 1 83.69 115 PRO A N 1
ATOM 912 C CA . PRO A 1 115 ? -4.754 -20.688 -19.703 1 83.69 115 PRO A CA 1
ATOM 913 C C . PRO A 1 115 ? -4.93 -21.594 -18.5 1 83.69 115 PRO A C 1
ATOM 915 O O . PRO A 1 115 ? -5.855 -21.406 -17.703 1 83.69 115 PRO A O 1
ATOM 918 N N . LEU A 1 116 ? -4.066 -22.547 -18.359 1 84.38 116 LEU A N 1
ATOM 919 C CA . LEU A 1 116 ? -4.223 -23.5 -17.266 1 84.38 116 LEU A CA 1
ATOM 920 C C . LEU A 1 116 ? -3.35 -23.109 -16.078 1 84.38 116 LEU A C 1
ATOM 922 O O . LEU A 1 116 ? -3.326 -23.812 -15.055 1 84.38 116 LEU A O 1
ATOM 926 N N . VAL A 1 117 ? -2.617 -22.047 -16.188 1 87.06 117 VAL A N 1
ATOM 927 C CA . VAL A 1 117 ? -1.787 -21.562 -15.102 1 87.06 117 VAL A CA 1
ATOM 928 C C . VAL A 1 117 ? -2.518 -20.438 -14.359 1 87.06 117 VAL A C 1
ATOM 930 O O . VAL A 1 117 ? -2.92 -19.438 -14.969 1 87.06 117 VAL A O 1
ATOM 933 N N . ASP A 1 118 ? -2.752 -20.656 -13.086 1 89.75 118 ASP A N 1
ATOM 934 C CA . ASP A 1 118 ? -3.32 -19.625 -12.227 1 89.75 118 ASP A CA 1
ATOM 935 C C . ASP A 1 118 ? -2.236 -18.672 -11.727 1 89.75 118 ASP A C 1
ATOM 937 O O . ASP A 1 118 ? -1.363 -19.078 -10.945 1 89.75 118 ASP A O 1
ATOM 941 N N . VAL A 1 119 ? -2.295 -17.453 -12.18 1 93.19 119 VAL A N 1
ATOM 942 C CA . VAL A 1 119 ? -1.331 -16.438 -11.75 1 93.19 119 VAL A CA 1
ATOM 943 C C . VAL A 1 119 ? -1.915 -15.625 -10.594 1 93.19 119 VAL A C 1
ATOM 945 O O . VAL A 1 119 ? -3.016 -15.078 -10.711 1 93.19 119 VAL A O 1
ATOM 948 N N . ARG A 1 120 ? -1.222 -15.602 -9.508 1 94.75 120 ARG A N 1
ATOM 949 C CA . ARG A 1 120 ? -1.605 -14.82 -8.336 1 94.75 120 ARG A CA 1
ATOM 950 C C . ARG A 1 120 ? -0.531 -13.789 -7.988 1 94.75 120 ARG A C 1
ATOM 952 O O . ARG A 1 120 ? 0.655 -14.125 -7.938 1 94.75 120 ARG A O 1
ATOM 959 N N . LEU A 1 121 ? -1.01 -12.555 -7.801 1 95.19 121 LEU A N 1
ATOM 960 C CA . LEU A 1 121 ? -0.079 -11.461 -7.551 1 95.19 121 LEU A CA 1
ATOM 961 C C . LEU A 1 121 ? -0.328 -10.836 -6.18 1 95.19 121 LEU A C 1
ATOM 963 O O . LEU A 1 121 ? -1.466 -10.805 -5.703 1 95.19 121 LEU A O 1
ATOM 967 N N . SER A 1 122 ? 0.727 -10.328 -5.57 1 94.06 122 SER A N 1
ATOM 968 C CA . SER A 1 122 ? 0.612 -9.57 -4.328 1 94.06 122 SER A CA 1
ATOM 969 C C . SER A 1 122 ? 1.673 -8.477 -4.25 1 94.06 122 SER A C 1
ATOM 971 O O . SER A 1 122 ? 2.795 -8.656 -4.727 1 94.06 122 SER A O 1
ATOM 973 N N . GLN A 1 123 ? 1.277 -7.379 -3.709 1 91.94 123 GLN A N 1
ATOM 974 C CA . GLN A 1 123 ? 2.215 -6.293 -3.443 1 91.94 123 GLN A CA 1
ATOM 975 C C . GLN A 1 123 ? 2.852 -6.441 -2.064 1 91.94 123 GLN A C 1
ATOM 977 O O . GLN A 1 123 ? 2.174 -6.797 -1.097 1 91.94 123 GLN A O 1
ATOM 982 N N . ALA A 1 124 ? 4.207 -6.25 -1.993 1 92.12 124 ALA A N 1
ATOM 983 C CA . ALA A 1 124 ? 4.902 -6.383 -0.717 1 92.12 124 ALA A CA 1
ATOM 984 C C . ALA A 1 124 ? 6.203 -5.586 -0.716 1 92.12 124 ALA A C 1
ATOM 986 O O . ALA A 1 124 ? 6.781 -5.328 -1.775 1 92.12 124 ALA A O 1
ATOM 987 N N . SER A 1 125 ? 6.633 -5.203 0.543 1 91.31 125 SER A N 1
ATOM 988 C CA . SER A 1 125 ? 7.945 -4.594 0.725 1 91.31 125 SER A CA 1
ATOM 989 C C . SER A 1 125 ? 9.062 -5.617 0.532 1 91.31 125 SER A C 1
ATOM 991 O O . SER A 1 125 ? 8.797 -6.82 0.438 1 91.31 125 SER A O 1
ATOM 993 N N . ALA A 1 126 ? 10.289 -5.117 0.504 1 92.5 126 ALA A N 1
ATOM 994 C CA . ALA A 1 126 ? 11.43 -6.02 0.363 1 92.5 126 ALA A CA 1
ATOM 995 C C . ALA A 1 126 ? 11.461 -7.043 1.496 1 92.5 126 ALA A C 1
ATOM 997 O O . ALA A 1 126 ? 11.633 -8.242 1.256 1 92.5 126 ALA A O 1
ATOM 998 N N . ALA A 1 127 ? 11.281 -6.586 2.672 1 90.25 127 ALA A N 1
ATOM 999 C CA . ALA A 1 127 ? 11.266 -7.48 3.822 1 90.25 127 ALA A CA 1
ATOM 1000 C C . ALA A 1 127 ? 10.094 -8.461 3.736 1 90.25 127 ALA A C 1
ATOM 1002 O O . ALA A 1 127 ? 10.242 -9.648 4.043 1 90.25 127 ALA A O 1
ATOM 1003 N N . GLY A 1 128 ? 8.969 -7.938 3.322 1 91.31 128 GLY A N 1
ATOM 1004 C CA . GLY A 1 128 ? 7.809 -8.797 3.135 1 91.31 128 GLY A CA 1
ATOM 1005 C C . GLY A 1 128 ? 8.016 -9.859 2.078 1 91.31 128 GLY A C 1
ATOM 1006 O O . GLY A 1 128 ? 7.605 -11.008 2.26 1 91.31 128 GLY A O 1
ATOM 1007 N N . MET A 1 129 ? 8.617 -9.508 1.05 1 93.81 129 MET A N 1
ATOM 1008 C CA . MET A 1 129 ? 8.891 -10.461 -0.023 1 93.81 129 MET A CA 1
ATOM 1009 C C . MET A 1 129 ? 9.844 -11.547 0.448 1 93.81 129 MET A C 1
ATOM 1011 O O . MET A 1 129 ? 9.656 -12.727 0.132 1 93.81 129 MET A O 1
ATOM 1015 N N . THR A 1 130 ? 10.852 -11.148 1.203 1 91.19 130 THR A N 1
ATOM 1016 C CA . THR A 1 130 ? 11.797 -12.125 1.743 1 91.19 130 THR A CA 1
ATOM 1017 C C . THR A 1 130 ? 11.07 -13.156 2.6 1 91.19 130 THR A C 1
ATOM 1019 O O . THR A 1 130 ? 11.297 -14.359 2.449 1 91.19 130 THR A O 1
ATOM 1022 N N . GLU A 1 131 ? 10.227 -12.703 3.42 1 86.69 131 GLU A N 1
ATOM 1023 C CA . GLU A 1 131 ? 9.469 -13.586 4.301 1 86.69 131 GLU A CA 1
ATOM 1024 C C . GLU A 1 131 ? 8.539 -14.5 3.5 1 86.69 131 GLU A C 1
ATOM 1026 O O . GLU A 1 131 ? 8.43 -15.695 3.795 1 86.69 131 GLU A O 1
ATOM 1031 N N . LYS A 1 132 ? 7.895 -13.922 2.5 1 90.31 132 LYS A N 1
ATOM 1032 C CA . LYS A 1 132 ? 6.957 -14.688 1.684 1 90.31 132 LYS A CA 1
ATOM 1033 C C . LYS A 1 132 ? 7.684 -15.766 0.877 1 90.31 132 LYS A C 1
ATOM 1035 O O . LYS A 1 132 ? 7.156 -16.859 0.682 1 90.31 132 LYS A O 1
ATOM 1040 N N . LEU A 1 133 ? 8.836 -15.453 0.393 1 89.81 133 LEU A N 1
ATOM 1041 C CA . LEU A 1 133 ? 9.648 -16.453 -0.311 1 89.81 133 LEU A CA 1
ATOM 1042 C C . LEU A 1 133 ? 10.055 -17.578 0.624 1 89.81 133 LEU A C 1
ATOM 1044 O O . LEU A 1 133 ? 9.875 -18.75 0.292 1 89.81 133 LEU A O 1
ATOM 1048 N N . ARG A 1 134 ? 10.461 -17.234 1.762 1 83.06 134 ARG A N 1
ATOM 1049 C CA . ARG A 1 134 ? 10.969 -18.234 2.711 1 83.06 134 ARG A CA 1
ATOM 1050 C C . ARG A 1 134 ? 9.859 -19.156 3.189 1 83.06 134 ARG A C 1
ATOM 1052 O O . ARG A 1 134 ? 10.086 -20.344 3.418 1 83.06 134 ARG A O 1
ATOM 1059 N N . SER A 1 135 ? 8.711 -18.594 3.344 1 80.38 135 SER A N 1
ATOM 1060 C CA . SER A 1 135 ? 7.574 -19.375 3.824 1 80.38 135 SER A CA 1
ATOM 1061 C C . SER A 1 135 ? 6.941 -20.188 2.697 1 80.38 135 SER A C 1
ATOM 1063 O O . SER A 1 135 ? 6.109 -21.062 2.947 1 80.38 135 SER A O 1
ATOM 1065 N N . GLY A 1 136 ? 7.32 -19.844 1.525 1 83.62 136 GLY A N 1
ATOM 1066 C CA . GLY A 1 136 ? 6.738 -20.531 0.386 1 83.62 136 GLY A CA 1
ATOM 1067 C C . GLY A 1 136 ? 5.398 -19.953 -0.04 1 83.62 136 GLY A C 1
ATOM 1068 O O . GLY A 1 136 ? 4.734 -20.5 -0.92 1 83.62 136 GLY A O 1
ATOM 1069 N N . GLU A 1 137 ? 5.047 -18.891 0.547 1 86.94 137 GLU A N 1
ATOM 1070 C CA . GLU A 1 137 ? 3.795 -18.234 0.183 1 86.94 137 GLU A CA 1
ATOM 1071 C C . GLU A 1 137 ? 3.846 -17.703 -1.246 1 86.94 137 GLU A C 1
ATOM 1073 O O . GLU A 1 137 ? 2.812 -17.594 -1.909 1 86.94 137 GLU A O 1
ATOM 1078 N N . VAL A 1 138 ? 5.039 -17.328 -1.671 1 93.25 138 VAL A N 1
ATOM 1079 C CA . VAL A 1 138 ? 5.223 -16.875 -3.047 1 93.25 138 VAL A CA 1
ATOM 1080 C C . VAL A 1 138 ? 6.344 -17.672 -3.707 1 93.25 138 VAL A C 1
ATOM 1082 O O . VAL A 1 138 ? 7.305 -18.078 -3.043 1 93.25 138 VAL A O 1
ATOM 1085 N N . ASP A 1 139 ? 6.16 -17.859 -4.98 1 92.31 139 ASP A N 1
ATOM 1086 C CA . ASP A 1 139 ? 7.141 -18.609 -5.758 1 92.31 139 ASP A CA 1
ATOM 1087 C C . ASP A 1 139 ? 8.258 -17.688 -6.258 1 92.31 139 ASP A C 1
ATOM 1089 O O . ASP A 1 139 ? 9.422 -18.094 -6.32 1 92.31 139 ASP A O 1
ATOM 1093 N N . LEU A 1 140 ? 7.832 -16.516 -6.676 1 96.5 140 LEU A N 1
ATOM 1094 C CA . LEU A 1 140 ? 8.727 -15.555 -7.293 1 96.5 140 LEU A CA 1
ATOM 1095 C C . LEU A 1 140 ? 8.516 -14.164 -6.707 1 96.5 140 LEU A C 1
ATOM 1097 O O . LEU A 1 140 ? 7.414 -13.828 -6.266 1 96.5 140 LEU A O 1
ATOM 1101 N N . CYS A 1 141 ? 9.523 -13.422 -6.695 1 97.25 141 CYS A N 1
ATOM 1102 C CA . CYS A 1 141 ? 9.43 -12 -6.387 1 97.25 141 CYS A CA 1
ATOM 1103 C C . CYS A 1 141 ? 10.086 -11.164 -7.477 1 97.25 141 CYS A C 1
ATOM 1105 O O . CYS A 1 141 ? 11.133 -11.539 -8.008 1 97.25 141 CYS A O 1
ATOM 1107 N N . VAL A 1 142 ? 9.469 -10.109 -7.863 1 96.12 142 VAL A N 1
ATOM 1108 C CA . VAL A 1 142 ? 10.094 -9.07 -8.672 1 96.12 142 VAL A CA 1
ATOM 1109 C C . VAL A 1 142 ? 10.422 -7.863 -7.801 1 96.12 142 VAL A C 1
ATOM 1111 O O . VAL A 1 142 ? 9.523 -7.152 -7.348 1 96.12 142 VAL A O 1
ATOM 1114 N N . THR A 1 143 ? 11.703 -7.637 -7.598 1 95.44 143 THR A N 1
ATOM 1115 C CA . THR A 1 143 ? 12.133 -6.695 -6.566 1 95.44 143 THR A CA 1
ATOM 1116 C C . THR A 1 143 ? 13.109 -5.676 -7.145 1 95.44 143 THR A C 1
ATOM 1118 O O . THR A 1 143 ? 13.852 -5.977 -8.086 1 95.44 143 THR A O 1
ATOM 1121 N N . SER A 1 144 ? 13.023 -4.492 -6.594 1 93.88 144 SER A N 1
ATOM 1122 C CA . SER A 1 144 ? 13.961 -3.428 -6.945 1 93.88 144 SER A CA 1
ATOM 1123 C C . SER A 1 144 ? 15.016 -3.238 -5.859 1 93.88 144 SER A C 1
ATOM 1125 O O . SER A 1 144 ? 15.75 -2.25 -5.871 1 93.88 144 SER A O 1
ATOM 1127 N N . GLN A 1 145 ? 15.008 -4.043 -4.926 1 91.94 145 GLN A N 1
ATOM 1128 C CA . GLN A 1 145 ? 15.977 -4.082 -3.836 1 91.94 145 GLN A CA 1
ATOM 1129 C C . GLN A 1 145 ? 16.531 -5.492 -3.646 1 91.94 145 GLN A C 1
ATOM 1131 O O . GLN A 1 145 ? 15.852 -6.477 -3.936 1 91.94 145 GLN A O 1
ATOM 1136 N N . PRO A 1 146 ? 17.766 -5.512 -3.215 1 88.56 146 PRO A N 1
ATOM 1137 C CA . PRO A 1 146 ? 18.281 -6.844 -2.898 1 88.56 146 PRO A CA 1
ATOM 1138 C C . PRO A 1 146 ? 17.516 -7.52 -1.768 1 88.56 146 PRO A C 1
ATOM 1140 O O . PRO A 1 146 ? 17.125 -6.863 -0.798 1 88.56 146 PRO A O 1
ATOM 1143 N N . LEU A 1 147 ? 17.172 -8.727 -2.014 1 90.06 147 LEU A N 1
ATOM 1144 C CA . LEU A 1 147 ? 16.562 -9.516 -0.953 1 90.06 147 LEU A CA 1
ATOM 1145 C C . LEU A 1 147 ? 17.609 -10.289 -0.163 1 90.06 147 LEU A C 1
ATOM 1147 O O . LEU A 1 147 ? 18.562 -10.82 -0.741 1 90.06 147 LEU A O 1
ATOM 1151 N N . SER A 1 148 ? 17.516 -10.203 1.089 1 79.69 148 SER A N 1
ATOM 1152 C CA . SER A 1 148 ? 18.516 -10.789 1.969 1 79.69 148 SER A CA 1
ATOM 1153 C C . SER A 1 148 ? 18.297 -12.289 2.131 1 79.69 148 SER A C 1
ATOM 1155 O O . SER A 1 148 ? 17.156 -12.758 2.172 1 79.69 148 SER A O 1
ATOM 1157 N N . GLY A 1 149 ? 19.359 -13.031 2.127 1 76.81 149 GLY A N 1
ATOM 1158 C CA . GLY A 1 149 ? 19.328 -14.453 2.441 1 76.81 149 GLY A CA 1
ATOM 1159 C C . GLY A 1 149 ? 20.156 -15.297 1.5 1 76.81 149 GLY A C 1
ATOM 1160 O O . GLY A 1 149 ? 20.203 -15.039 0.296 1 76.81 149 GLY A O 1
ATOM 1161 N N . ASN A 1 150 ? 20.875 -16.188 2.15 1 71.38 150 ASN A N 1
ATOM 1162 C CA . ASN A 1 150 ? 21.719 -17.094 1.39 1 71.38 150 ASN A CA 1
ATOM 1163 C C . ASN A 1 150 ? 20.891 -18.125 0.623 1 71.38 150 ASN A C 1
ATOM 1165 O O . ASN A 1 150 ? 21.422 -18.859 -0.216 1 71.38 150 ASN A O 1
ATOM 1169 N N . ASP A 1 151 ? 19.656 -18.094 0.794 1 84.88 151 ASP A N 1
ATOM 1170 C CA . ASP A 1 151 ? 18.797 -19.094 0.195 1 84.88 151 ASP A CA 1
ATOM 1171 C C . ASP A 1 151 ? 17.922 -18.5 -0.907 1 84.88 151 ASP A C 1
ATOM 1173 O O . ASP A 1 151 ? 16.969 -19.125 -1.361 1 84.88 151 ASP A O 1
ATOM 1177 N N . ILE A 1 152 ? 18.281 -17.312 -1.279 1 90.56 152 ILE A N 1
ATOM 1178 C CA . ILE A 1 152 ? 17.5 -16.641 -2.32 1 90.56 152 ILE A CA 1
ATOM 1179 C C . ILE A 1 152 ? 18.391 -16.375 -3.527 1 90.56 152 ILE A C 1
ATOM 1181 O O . ILE A 1 152 ? 19.484 -15.805 -3.389 1 90.56 152 ILE A O 1
ATOM 1185 N N . ARG A 1 153 ? 18.031 -16.812 -4.645 1 90.94 153 ARG A N 1
ATOM 1186 C CA . ARG A 1 153 ? 18.688 -16.516 -5.918 1 90.94 153 ARG A CA 1
ATOM 1187 C C . ARG A 1 153 ? 17.953 -15.406 -6.66 1 90.94 153 ARG A C 1
ATOM 1189 O O . ARG A 1 153 ? 16.75 -15.203 -6.461 1 90.94 153 ARG A O 1
ATOM 1196 N N . SER A 1 154 ? 18.656 -14.68 -7.398 1 93.56 154 SER A N 1
ATOM 1197 C CA . SER A 1 154 ? 18.031 -13.602 -8.148 1 93.56 154 SER A CA 1
ATOM 1198 C C . SER A 1 154 ? 18.688 -13.43 -9.516 1 93.56 154 SER A C 1
ATOM 1200 O O . SER A 1 154 ? 19.812 -13.891 -9.734 1 93.56 154 SER A O 1
ATOM 1202 N N . ARG A 1 155 ? 17.969 -12.906 -10.438 1 93.81 155 ARG A N 1
ATOM 1203 C CA . ARG A 1 155 ? 18.438 -12.523 -11.773 1 93.81 155 ARG A CA 1
ATOM 1204 C C . ARG A 1 155 ? 17.984 -11.109 -12.125 1 93.81 155 ARG A C 1
ATOM 1206 O O . ARG A 1 155 ? 16.812 -10.766 -11.938 1 93.81 155 ARG A O 1
ATOM 1213 N N . VAL A 1 156 ? 18.906 -10.367 -12.672 1 95.19 156 VAL A N 1
ATOM 1214 C CA . VAL A 1 156 ? 18.594 -8.992 -13.039 1 95.19 156 VAL A CA 1
ATOM 1215 C C . VAL A 1 156 ? 17.703 -8.977 -14.281 1 95.19 156 VAL A C 1
ATOM 1217 O O . VAL A 1 156 ? 17.969 -9.703 -15.242 1 95.19 156 VAL A O 1
ATOM 1220 N N . LEU A 1 157 ? 16.656 -8.227 -14.211 1 95.44 157 LEU A N 1
ATOM 1221 C CA . LEU A 1 157 ? 15.734 -8.062 -15.32 1 95.44 157 LEU A CA 1
ATOM 1222 C C . LEU A 1 157 ? 16.016 -6.77 -16.078 1 95.44 157 LEU A C 1
ATOM 1224 O O . LEU A 1 157 ? 15.938 -6.734 -17.312 1 95.44 157 LEU A O 1
ATOM 1228 N N . LEU A 1 158 ? 16.234 -5.719 -15.336 1 93 158 LEU A N 1
ATOM 1229 C CA . LEU A 1 158 ? 16.344 -4.383 -15.906 1 93 158 LEU A CA 1
ATOM 1230 C C . LEU A 1 158 ? 17.188 -3.473 -15.016 1 93 158 LEU A C 1
ATOM 1232 O O . LEU A 1 158 ? 17.078 -3.525 -13.789 1 93 158 LEU A O 1
ATOM 1236 N N . ASP A 1 159 ? 18.016 -2.709 -15.578 1 93.06 159 ASP A N 1
ATOM 1237 C CA . ASP A 1 159 ? 18.75 -1.606 -14.961 1 93.06 159 ASP A CA 1
ATOM 1238 C C . ASP A 1 159 ? 18.406 -0.278 -15.633 1 93.06 159 ASP A C 1
ATOM 1240 O O . ASP A 1 159 ? 18.828 -0.023 -16.766 1 93.06 159 ASP A O 1
ATOM 1244 N N . GLU A 1 160 ? 17.625 0.558 -14.883 1 91.44 160 GLU A N 1
ATOM 1245 C CA . GLU A 1 160 ? 17.109 1.762 -15.523 1 91.44 160 GLU A CA 1
ATOM 1246 C C . GLU A 1 160 ? 17.375 3 -14.664 1 91.44 160 GLU A C 1
ATOM 1248 O O . GLU A 1 160 ? 17.453 2.91 -13.438 1 91.44 160 GLU A O 1
ATOM 1253 N N . PRO A 1 161 ? 17.547 4.148 -15.391 1 92.88 161 PRO A N 1
ATOM 1254 C CA . PRO A 1 161 ? 17.641 5.387 -14.617 1 92.88 161 PRO A CA 1
ATOM 1255 C C . PRO A 1 161 ? 16.312 5.77 -13.945 1 92.88 161 PRO A C 1
ATOM 1257 O O . PRO A 1 161 ? 15.25 5.414 -14.438 1 92.88 161 PRO A O 1
ATOM 1260 N N . VAL A 1 162 ? 16.484 6.363 -12.805 1 94.25 162 VAL A N 1
ATOM 1261 C CA . VAL A 1 162 ? 15.352 6.977 -12.117 1 94.25 162 VAL A CA 1
ATOM 1262 C C . VAL A 1 162 ? 15.375 8.484 -12.344 1 94.25 162 VAL A C 1
ATOM 1264 O O . VAL A 1 162 ? 16.422 9.125 -12.234 1 94.25 162 VAL A O 1
ATOM 1267 N N . MET A 1 163 ? 14.234 9.031 -12.711 1 93.31 163 MET A N 1
ATOM 1268 C CA . MET A 1 163 ? 14.109 10.453 -13.023 1 93.31 163 MET A CA 1
ATOM 1269 C C . MET A 1 163 ? 13.414 11.203 -11.891 1 93.31 163 MET A C 1
ATOM 1271 O O . MET A 1 163 ? 12.828 10.586 -11 1 93.31 163 MET A O 1
ATOM 1275 N N . LEU A 1 164 ? 13.547 12.484 -11.961 1 94.62 164 LEU A N 1
ATOM 1276 C CA . LEU A 1 164 ? 12.805 13.367 -11.062 1 94.62 164 LEU A CA 1
ATOM 1277 C C . LEU A 1 164 ? 11.578 13.945 -11.758 1 94.62 164 LEU A C 1
ATOM 1279 O O . LEU A 1 164 ? 11.688 14.492 -12.859 1 94.62 164 LEU A O 1
ATOM 1283 N N . CYS A 1 165 ? 10.477 13.781 -11.141 1 91.81 165 CYS A N 1
ATOM 1284 C CA . CYS A 1 165 ? 9.234 14.344 -11.656 1 91.81 165 CYS A CA 1
ATOM 1285 C C . CYS A 1 165 ? 8.852 15.609 -10.898 1 91.81 165 CYS A C 1
ATOM 1287 O O . CYS A 1 165 ? 8.773 15.609 -9.672 1 91.81 165 CYS A O 1
ATOM 1289 N N . VAL A 1 166 ? 8.633 16.703 -11.648 1 93.38 166 VAL A N 1
ATOM 1290 C CA . VAL A 1 166 ? 8.25 17.969 -11.055 1 93.38 166 VAL A CA 1
ATOM 1291 C C . VAL A 1 166 ? 7.039 18.547 -11.797 1 93.38 166 VAL A C 1
ATOM 1293 O O . VAL A 1 166 ? 6.801 18.203 -12.953 1 93.38 166 VAL A O 1
ATOM 1296 N N . PRO A 1 167 ? 6.246 19.391 -11.062 1 90.44 167 PRO A N 1
ATOM 1297 C CA . PRO A 1 167 ? 5.188 20.062 -11.82 1 90.44 167 PRO A CA 1
ATOM 1298 C C . PRO A 1 167 ? 5.738 21.031 -12.867 1 90.44 167 PRO A C 1
ATOM 1300 O O . PRO A 1 167 ? 6.867 21.516 -12.742 1 90.44 167 PRO A O 1
ATOM 1303 N N . SER A 1 168 ? 4.926 21.312 -13.875 1 88.06 168 SER A N 1
ATOM 1304 C CA . SER A 1 168 ? 5.363 22.141 -14.992 1 88.06 168 SER A CA 1
ATOM 1305 C C . SER A 1 168 ? 5.73 23.547 -14.539 1 88.06 168 SER A C 1
ATOM 1307 O O . SER A 1 168 ? 6.586 24.203 -15.141 1 88.06 168 SER A O 1
ATOM 1309 N N . GLY A 1 169 ? 5.133 24 -13.484 1 87.62 169 GLY A N 1
ATOM 1310 C CA . GLY A 1 169 ? 5.43 25.328 -12.977 1 87.62 169 GLY A CA 1
ATOM 1311 C C . GLY A 1 169 ? 6.527 25.344 -11.93 1 87.62 169 GLY A C 1
ATOM 1312 O O . GLY A 1 169 ? 6.816 26.391 -11.336 1 87.62 169 GLY A O 1
ATOM 1313 N N . HIS A 1 170 ? 7.16 24.25 -11.742 1 92.56 170 HIS A N 1
ATOM 1314 C CA . HIS A 1 170 ? 8.188 24.109 -10.711 1 92.56 170 HIS A CA 1
ATOM 1315 C C . HIS A 1 170 ? 9.453 24.875 -11.094 1 92.56 170 HIS A C 1
ATOM 1317 O O . HIS A 1 170 ? 9.773 25 -12.281 1 92.56 170 HIS A O 1
ATOM 1323 N N . ARG A 1 171 ? 10.227 25.297 -10.172 1 94.19 171 ARG A N 1
ATOM 1324 C CA . ARG A 1 171 ? 11.438 26.094 -10.391 1 94.19 171 ARG A CA 1
ATOM 1325 C C . ARG A 1 171 ? 12.461 25.297 -11.203 1 94.19 171 ARG A C 1
ATOM 1327 O O . ARG A 1 171 ? 13.266 25.891 -11.922 1 94.19 171 ARG A O 1
ATOM 1334 N N . LEU A 1 172 ? 12.398 24.031 -11.109 1 95.25 172 LEU A N 1
ATOM 1335 C CA . LEU A 1 172 ? 13.398 23.188 -11.781 1 95.25 172 LEU A CA 1
ATOM 1336 C C . LEU A 1 172 ? 12.898 22.75 -13.148 1 95.25 172 LEU A C 1
ATOM 1338 O O . LEU A 1 172 ? 13.648 22.125 -13.914 1 95.25 172 LEU A O 1
ATOM 1342 N N . ALA A 1 173 ? 11.695 22.984 -13.516 1 93 173 ALA A N 1
ATOM 1343 C CA . ALA A 1 173 ? 11.039 22.422 -14.695 1 93 173 ALA A CA 1
ATOM 1344 C C . ALA A 1 173 ? 11.742 22.875 -15.969 1 93 173 ALA A C 1
ATOM 1346 O O . ALA A 1 173 ? 11.641 22.203 -17 1 93 173 ALA A O 1
ATOM 1347 N N . GLY A 1 174 ? 12.438 23.938 -15.914 1 91.38 174 GLY A N 1
ATOM 1348 C CA . GLY A 1 174 ? 13.125 24.438 -17.094 1 91.38 174 GLY A CA 1
ATOM 1349 C C . GLY A 1 174 ? 14.445 23.734 -17.344 1 91.38 174 GLY A C 1
ATOM 1350 O O . GLY A 1 174 ? 15.062 23.938 -18.406 1 91.38 174 GLY A O 1
ATOM 1351 N N . ARG A 1 175 ? 14.875 22.859 -16.5 1 93.94 175 ARG A N 1
ATOM 1352 C CA . ARG A 1 175 ? 16.141 22.156 -16.625 1 93.94 175 ARG A CA 1
ATOM 1353 C C . ARG A 1 175 ? 15.945 20.766 -17.234 1 93.94 175 ARG A C 1
ATOM 1355 O O . ARG A 1 175 ? 14.828 20.234 -17.234 1 93.94 175 ARG A O 1
ATOM 1362 N N . ARG A 1 176 ? 17.031 20.266 -17.797 1 93.81 176 ARG A N 1
ATOM 1363 C CA . ARG A 1 176 ? 17 18.891 -18.312 1 93.81 176 ARG A CA 1
ATOM 1364 C C . ARG A 1 176 ? 17.453 17.906 -17.234 1 93.81 176 ARG A C 1
ATOM 1366 O O . ARG A 1 176 ? 17.031 16.75 -17.234 1 93.81 176 ARG A O 1
ATOM 1373 N N . ARG A 1 177 ? 18.359 18.422 -16.438 1 96.62 177 ARG A N 1
ATOM 1374 C CA . ARG A 1 177 ? 18.953 17.609 -15.367 1 96.62 177 ARG A CA 1
ATOM 1375 C C . ARG A 1 177 ? 19.156 18.422 -14.102 1 96.62 177 ARG A C 1
ATOM 1377 O O . ARG A 1 177 ? 19.234 19.656 -14.156 1 96.62 177 ARG A O 1
ATOM 1384 N N . VAL A 1 178 ? 19.203 17.703 -12.984 1 97.25 178 VAL A N 1
ATOM 1385 C CA . VAL A 1 178 ? 19.438 18.391 -11.711 1 97.25 178 VAL A CA 1
ATOM 1386 C C . VAL A 1 178 ? 20.422 17.578 -10.875 1 97.25 178 VAL A C 1
ATOM 1388 O O . VAL A 1 178 ? 20.516 16.359 -10.992 1 97.25 178 VAL A O 1
ATOM 1391 N N . GLY A 1 179 ? 21.234 18.281 -10.078 1 97.12 179 GLY A N 1
ATOM 1392 C CA . GLY A 1 179 ? 22.031 17.641 -9.055 1 97.12 179 GLY A CA 1
ATOM 1393 C C . GLY A 1 179 ? 21.281 17.453 -7.746 1 97.12 179 GLY A C 1
ATOM 1394 O O . GLY A 1 179 ? 20.234 18.047 -7.535 1 97.12 179 GLY A O 1
ATOM 1395 N N . LEU A 1 180 ? 21.828 16.609 -6.859 1 96.25 180 LEU A N 1
ATOM 1396 C CA . LEU A 1 180 ? 21.188 16.328 -5.582 1 96.25 180 LEU A CA 1
ATOM 1397 C C . LEU A 1 180 ? 21.078 17.609 -4.738 1 96.25 180 LEU A C 1
ATOM 1399 O O . LEU A 1 180 ? 20.109 17.781 -3.994 1 96.25 180 LEU A O 1
ATOM 1403 N N . ALA A 1 181 ? 22.016 18.469 -4.848 1 96.06 181 ALA A N 1
ATOM 1404 C CA . ALA A 1 181 ? 22.016 19.719 -4.086 1 96.06 181 ALA A CA 1
ATOM 1405 C C . ALA A 1 181 ? 20.812 20.578 -4.438 1 96.06 181 ALA A C 1
ATOM 1407 O O . ALA A 1 181 ? 20.297 21.312 -3.592 1 96.06 181 ALA A O 1
ATOM 1408 N N . ASP A 1 182 ? 20.422 20.453 -5.691 1 96.31 182 ASP A N 1
ATOM 1409 C CA . ASP A 1 182 ? 19.281 21.219 -6.156 1 96.31 182 ASP A CA 1
ATOM 1410 C C . ASP A 1 182 ? 18 20.781 -5.457 1 96.31 182 ASP A C 1
ATOM 1412 O O . ASP A 1 182 ? 16.984 21.484 -5.504 1 96.31 182 ASP A O 1
ATOM 1416 N N . LEU A 1 183 ? 18 19.609 -4.781 1 96.12 183 LEU A N 1
ATOM 1417 C CA . LEU A 1 183 ? 16.812 19.031 -4.199 1 96.12 183 LEU A CA 1
ATOM 1418 C C . LEU A 1 183 ? 16.672 19.406 -2.725 1 96.12 183 LEU A C 1
ATOM 1420 O O . LEU A 1 183 ? 15.695 19.047 -2.074 1 96.12 183 LEU A O 1
ATOM 1424 N N . ALA A 1 184 ? 17.609 20.188 -2.275 1 95.19 184 ALA A N 1
ATOM 1425 C CA . ALA A 1 184 ? 17.594 20.609 -0.876 1 95.19 184 ALA A CA 1
ATOM 1426 C C . ALA A 1 184 ? 16.312 21.391 -0.562 1 95.19 184 ALA A C 1
ATOM 1428 O O . ALA A 1 184 ? 15.992 22.359 -1.258 1 95.19 184 ALA A O 1
ATOM 1429 N N . GLY A 1 185 ? 15.617 20.906 0.458 1 93.69 185 GLY A N 1
ATOM 1430 C CA . GLY A 1 185 ? 14.453 21.641 0.929 1 93.69 185 GLY A CA 1
ATOM 1431 C C . GLY A 1 185 ? 13.195 21.328 0.133 1 93.69 185 GLY A C 1
ATOM 1432 O O . GLY A 1 185 ? 12.109 21.797 0.479 1 93.69 185 GLY A O 1
ATOM 1433 N N . GLU A 1 186 ? 13.312 20.594 -0.961 1 95.06 186 GLU A N 1
ATOM 1434 C CA . GLU A 1 186 ? 12.156 20.266 -1.785 1 95.06 186 GLU A CA 1
ATOM 1435 C C . GLU A 1 186 ? 11.258 19.25 -1.095 1 95.06 186 GLU A C 1
ATOM 1437 O O . GLU A 1 186 ? 11.742 18.297 -0.469 1 95.06 186 GLU A O 1
ATOM 1442 N N . PRO A 1 187 ? 9.93 19.422 -1.161 1 95.44 187 PRO A N 1
ATOM 1443 C CA . PRO A 1 187 ? 8.992 18.438 -0.61 1 95.44 187 PRO A CA 1
ATOM 1444 C C . PRO A 1 187 ? 8.875 17.188 -1.475 1 95.44 187 PRO A C 1
ATOM 1446 O O . PRO A 1 187 ? 8.57 17.281 -2.668 1 95.44 187 PRO A O 1
ATOM 1449 N N . PHE A 1 188 ? 9.047 16.062 -0.867 1 95.88 188 PHE A N 1
ATOM 1450 C CA . PHE A 1 188 ? 9.078 14.82 -1.633 1 95.88 188 PHE A CA 1
ATOM 1451 C C . PHE A 1 188 ? 7.836 13.984 -1.353 1 95.88 188 PHE A C 1
ATOM 1453 O O . PHE A 1 188 ? 7.391 13.891 -0.206 1 95.88 188 PHE A O 1
ATOM 1460 N N . LEU A 1 189 ? 7.273 13.5 -2.4 1 95 189 LEU A N 1
ATOM 1461 C CA . LEU A 1 189 ? 6.328 12.391 -2.336 1 95 189 LEU A CA 1
ATOM 1462 C C . LEU A 1 189 ? 7.043 11.055 -2.527 1 95 189 LEU A C 1
ATOM 1464 O O . LEU A 1 189 ? 7.797 10.883 -3.488 1 95 189 LEU A O 1
ATOM 1468 N N . THR A 1 190 ? 6.879 10.109 -1.639 1 93.56 190 THR A N 1
ATOM 1469 C CA . THR A 1 190 ? 7.523 8.805 -1.75 1 93.56 190 THR A CA 1
ATOM 1470 C C . THR A 1 190 ? 6.707 7.742 -1.026 1 93.56 190 THR A C 1
ATOM 1472 O O . THR A 1 190 ? 5.574 7.992 -0.613 1 93.56 190 THR A O 1
ATOM 1475 N N . THR A 1 191 ? 7.191 6.543 -1.061 1 91.81 191 THR A N 1
ATOM 1476 C CA . THR A 1 191 ? 6.508 5.426 -0.42 1 91.81 191 THR A CA 1
ATOM 1477 C C . THR A 1 191 ? 6.867 5.352 1.062 1 91.81 191 THR A C 1
ATOM 1479 O O . THR A 1 191 ? 7.707 6.113 1.543 1 91.81 191 THR A O 1
ATOM 1482 N N . ARG A 1 192 ? 6.148 4.504 1.783 1 88.31 192 ARG A N 1
ATOM 1483 C CA . ARG A 1 192 ? 6.531 4.172 3.152 1 88.31 192 ARG A CA 1
ATOM 1484 C C . ARG A 1 192 ? 7.879 3.459 3.186 1 88.31 192 ARG A C 1
ATOM 1486 O O . ARG A 1 192 ? 8.352 2.961 2.16 1 88.31 192 ARG A O 1
ATOM 1493 N N . PRO A 1 193 ? 8.484 3.4 4.395 1 87.88 193 PRO A N 1
ATOM 1494 C CA . PRO A 1 193 ? 9.758 2.674 4.484 1 87.88 193 PRO A CA 1
ATOM 1495 C C . PRO A 1 193 ? 9.633 1.217 4.047 1 87.88 193 PRO A C 1
ATOM 1497 O O . PRO A 1 193 ? 8.609 0.574 4.301 1 87.88 193 PRO A O 1
ATOM 1500 N N . GLY A 1 194 ? 10.688 0.702 3.414 1 88.75 194 GLY A N 1
ATOM 1501 C CA . GLY A 1 194 ? 10.711 -0.691 2.994 1 88.75 194 GLY A CA 1
ATOM 1502 C C . GLY A 1 194 ? 10.531 -0.867 1.498 1 88.75 194 GLY A C 1
ATOM 1503 O O . GLY A 1 194 ? 10.797 -1.941 0.957 1 88.75 194 GLY A O 1
ATOM 1504 N N . TYR A 1 195 ? 10.117 0.131 0.851 1 90.5 195 TYR A N 1
ATOM 1505 C CA . TYR A 1 195 ? 9.953 0.112 -0.599 1 90.5 195 TYR A CA 1
ATOM 1506 C C . TYR A 1 195 ? 11.109 0.829 -1.286 1 90.5 195 TYR A C 1
ATOM 1508 O O . TYR A 1 195 ? 11.773 1.679 -0.682 1 90.5 195 TYR A O 1
ATOM 1516 N N . TRP A 1 196 ? 11.297 0.501 -2.514 1 91.44 196 TRP A N 1
ATOM 1517 C CA . TRP A 1 196 ? 12.531 0.893 -3.184 1 91.44 196 TRP A CA 1
ATOM 1518 C C . TRP A 1 196 ? 12.594 2.404 -3.371 1 91.44 196 TRP A C 1
ATOM 1520 O O . TRP A 1 196 ? 13.664 3.006 -3.262 1 91.44 196 TRP A O 1
ATOM 1530 N N . GLN A 1 197 ? 11.5 3.049 -3.645 1 92.06 197 GLN A N 1
ATOM 1531 C CA . GLN A 1 197 ? 11.5 4.492 -3.865 1 92.06 197 GLN A CA 1
ATOM 1532 C C . GLN A 1 197 ? 12 5.238 -2.629 1 92.06 197 GLN A C 1
ATOM 1534 O O . GLN A 1 197 ? 12.789 6.176 -2.738 1 92.06 197 GLN A O 1
ATOM 1539 N N . ARG A 1 198 ? 11.414 4.812 -1.502 1 93.56 198 ARG A N 1
ATOM 1540 C CA . ARG A 1 198 ? 11.828 5.383 -0.224 1 93.56 198 ARG A CA 1
ATOM 1541 C C . ARG A 1 198 ? 13.312 5.129 0.035 1 93.56 198 ARG A C 1
ATOM 1543 O O . ARG A 1 198 ? 14.047 6.043 0.408 1 93.56 198 ARG A O 1
ATOM 1550 N N . ALA A 1 199 ? 13.758 3.926 -0.153 1 93.56 199 ALA A N 1
ATOM 1551 C CA . ALA A 1 199 ? 15.148 3.547 0.065 1 93.56 199 ALA A CA 1
ATOM 1552 C C . ALA A 1 199 ? 16.078 4.367 -0.818 1 93.56 199 ALA A C 1
ATOM 1554 O O . ALA A 1 199 ? 17.141 4.82 -0.364 1 93.56 199 ALA A O 1
ATOM 1555 N N . LEU A 1 200 ? 15.711 4.547 -2.031 1 95.06 200 LEU A N 1
ATOM 1556 C CA . LEU A 1 200 ? 16.516 5.324 -2.963 1 95.06 200 LEU A CA 1
ATOM 1557 C C . LEU A 1 200 ? 16.625 6.773 -2.51 1 95.06 200 LEU A C 1
ATOM 1559 O O . LEU A 1 200 ? 17.719 7.34 -2.479 1 95.06 200 LEU A O 1
ATOM 1563 N N . ALA A 1 201 ? 15.5 7.383 -2.217 1 95.75 201 ALA A N 1
ATOM 1564 C CA . ALA A 1 201 ? 15.484 8.773 -1.772 1 95.75 201 ALA A CA 1
ATOM 1565 C C . ALA A 1 201 ? 16.359 8.961 -0.537 1 95.75 201 ALA A C 1
ATOM 1567 O O . ALA A 1 201 ? 17.188 9.875 -0.487 1 95.75 201 ALA A O 1
ATOM 1568 N N . GLU A 1 202 ? 16.172 8.086 0.407 1 94.31 202 GLU A N 1
ATOM 1569 C CA . GLU A 1 202 ? 16.953 8.172 1.642 1 94.31 202 GLU A CA 1
ATOM 1570 C C . GLU A 1 202 ? 18.453 8.008 1.369 1 94.31 202 GLU A C 1
ATOM 1572 O O . GLU A 1 202 ? 19.266 8.734 1.931 1 94.31 202 GLU A O 1
ATOM 1577 N N . HIS A 1 203 ? 18.766 7.059 0.546 1 94.44 203 HIS A N 1
ATOM 1578 C CA . HIS A 1 203 ? 20.172 6.805 0.196 1 94.44 203 HIS A CA 1
ATOM 1579 C C . HIS A 1 203 ? 20.797 8.023 -0.471 1 94.44 203 HIS A C 1
ATOM 1581 O O . HIS A 1 203 ? 21.875 8.477 -0.064 1 94.44 203 HIS A O 1
ATOM 1587 N N . LEU A 1 204 ? 20.125 8.617 -1.439 1 96.12 204 LEU A N 1
ATOM 1588 C CA . LEU A 1 204 ? 20.656 9.742 -2.207 1 96.12 204 LEU A CA 1
ATOM 1589 C C . LEU A 1 204 ? 20.797 10.984 -1.333 1 96.12 204 LEU A C 1
ATOM 1591 O O . LEU A 1 204 ? 21.797 11.695 -1.417 1 96.12 204 LEU A O 1
ATOM 1595 N N . PHE A 1 205 ? 19.812 11.234 -0.529 1 96.19 205 PHE A N 1
ATOM 1596 C CA . PHE A 1 205 ? 19.844 12.422 0.32 1 96.19 205 PHE A CA 1
ATOM 1597 C C . PHE A 1 205 ? 20.906 12.273 1.404 1 96.19 205 PHE A C 1
ATOM 1599 O O . PHE A 1 205 ? 21.609 13.234 1.723 1 96.19 205 PHE A O 1
ATOM 1606 N N . ALA A 1 206 ? 21 11.086 1.95 1 93.31 206 ALA A N 1
ATOM 1607 C CA . ALA A 1 206 ? 22.031 10.82 2.939 1 93.31 206 ALA A CA 1
ATOM 1608 C C . ALA A 1 206 ? 23.422 11.016 2.336 1 93.31 206 ALA A C 1
ATOM 1610 O O . ALA A 1 206 ? 24.297 11.641 2.951 1 93.31 206 ALA A O 1
ATOM 1611 N N . LYS A 1 207 ? 23.625 10.492 1.243 1 92.94 207 LYS A N 1
ATOM 1612 C CA . LYS A 1 207 ? 24.875 10.617 0.524 1 92.94 207 LYS A CA 1
ATOM 1613 C C . LYS A 1 207 ? 25.25 12.086 0.307 1 92.94 207 LYS A C 1
ATOM 1615 O O . LYS A 1 207 ? 26.422 12.461 0.416 1 92.94 207 LYS A O 1
ATOM 1620 N N . ALA A 1 208 ? 24.25 12.906 0.042 1 94.81 208 ALA A N 1
ATOM 1621 C CA . ALA A 1 208 ? 24.453 14.32 -0.264 1 94.81 208 ALA A CA 1
ATOM 1622 C C . ALA A 1 208 ? 24.484 15.164 1.01 1 94.81 208 ALA A C 1
ATOM 1624 O O . ALA A 1 208 ? 24.734 16.375 0.959 1 94.81 208 ALA A O 1
ATOM 1625 N N . GLY A 1 209 ? 24.203 14.516 2.162 1 94.81 209 GLY A N 1
ATOM 1626 C CA . GLY A 1 209 ? 24.141 15.25 3.414 1 94.81 209 GLY A CA 1
ATOM 1627 C C . GLY A 1 209 ? 22.922 16.172 3.502 1 94.81 209 GLY A C 1
ATOM 1628 O O . GLY A 1 209 ? 23 17.25 4.082 1 94.81 209 GLY A O 1
ATOM 1629 N N . LEU A 1 210 ? 21.938 15.852 2.824 1 94.25 210 LEU A N 1
ATOM 1630 C CA . LEU A 1 210 ? 20.719 16.641 2.787 1 94.25 210 LEU A CA 1
ATOM 1631 C C . LEU A 1 210 ? 19.625 15.969 3.613 1 94.25 210 LEU A C 1
ATOM 1633 O O . LEU A 1 210 ? 19.594 14.742 3.744 1 94.25 210 LEU A O 1
ATOM 1637 N N . GLU A 1 211 ? 18.734 16.75 4.086 1 93.12 211 GLU A N 1
ATOM 1638 C CA . GLU A 1 211 ? 17.547 16.234 4.773 1 93.12 211 GLU A CA 1
ATOM 1639 C C . GLU A 1 211 ? 16.406 15.977 3.793 1 93.12 211 GLU A C 1
ATOM 1641 O O . GLU A 1 211 ? 16.078 16.844 2.982 1 93.12 211 GLU A O 1
ATOM 1646 N N . LEU A 1 212 ? 15.914 14.812 3.857 1 93.44 212 LEU A N 1
ATOM 1647 C CA . LEU A 1 212 ? 14.773 14.438 3.025 1 93.44 212 LEU A CA 1
ATOM 1648 C C . LEU A 1 212 ? 13.469 14.922 3.646 1 93.44 212 LEU A C 1
ATOM 1650 O O . LEU A 1 212 ? 13.102 14.5 4.742 1 93.44 212 LEU A O 1
ATOM 1654 N N . GLN A 1 213 ? 12.812 15.82 2.986 1 93 213 GLN A N 1
ATOM 1655 C CA . GLN A 1 213 ? 11.523 16.312 3.453 1 93 213 GLN A CA 1
ATOM 1656 C C . GLN A 1 213 ? 10.367 15.578 2.777 1 93 213 GLN A C 1
ATOM 1658 O O . GLN A 1 213 ? 10.102 15.797 1.594 1 93 213 GLN A O 1
ATOM 1663 N N . ILE A 1 214 ? 9.617 14.812 3.566 1 93.38 214 ILE A N 1
ATOM 1664 C CA . ILE A 1 214 ? 8.547 14 3.004 1 93.38 214 ILE A CA 1
ATOM 1665 C C . ILE A 1 214 ? 7.195 14.641 3.307 1 93.38 214 ILE A C 1
ATOM 1667 O O . ILE A 1 214 ? 6.863 14.875 4.473 1 93.38 214 ILE A O 1
ATOM 1671 N N . VAL A 1 215 ? 6.406 14.867 2.264 1 93.75 215 VAL A N 1
ATOM 1672 C CA . VAL A 1 215 ? 5.109 15.508 2.453 1 93.75 215 VAL A CA 1
ATOM 1673 C C . VAL A 1 215 ? 3.988 14.516 2.16 1 93.75 215 VAL A C 1
ATOM 1675 O O . VAL A 1 215 ? 2.826 14.773 2.482 1 93.75 215 VAL A O 1
ATOM 1678 N N . CYS A 1 216 ? 4.352 13.422 1.528 1 92.31 216 CYS A N 1
ATOM 1679 C CA . CYS A 1 216 ? 3.357 12.398 1.21 1 92.31 216 CYS A CA 1
ATOM 1680 C C . CYS A 1 216 ? 3.975 11.008 1.227 1 92.31 216 CYS A C 1
ATOM 1682 O O . CYS A 1 216 ? 5.035 10.789 0.635 1 92.31 216 CYS A O 1
ATOM 1684 N N . GLU A 1 217 ? 3.311 10.172 1.903 1 91.69 217 GLU A N 1
ATOM 1685 C CA . GLU A 1 217 ? 3.686 8.758 1.923 1 91.69 217 GLU A CA 1
ATOM 1686 C C . GLU A 1 217 ? 2.553 7.879 1.404 1 91.69 217 GLU A C 1
ATOM 1688 O O . GLU A 1 217 ? 1.476 7.828 2.002 1 91.69 217 GLU A O 1
ATOM 1693 N N . GLY A 1 218 ? 2.809 7.254 0.268 1 88 218 GLY A N 1
ATOM 1694 C CA . GLY A 1 218 ? 1.827 6.355 -0.32 1 88 218 GLY A CA 1
ATOM 1695 C C . GLY A 1 218 ? 2.436 5.355 -1.286 1 88 218 GLY A C 1
ATOM 1696 O O . GLY A 1 218 ? 3.467 5.629 -1.901 1 88 218 GLY A O 1
ATOM 1697 N N . ASP A 1 219 ? 1.742 4.223 -1.438 1 81.5 219 ASP A N 1
ATOM 1698 C CA . ASP A 1 219 ? 2.279 3.156 -2.277 1 81.5 219 ASP A CA 1
ATOM 1699 C C . ASP A 1 219 ? 1.555 3.094 -3.619 1 81.5 219 ASP A C 1
ATOM 1701 O O . ASP A 1 219 ? 1.576 2.062 -4.297 1 81.5 219 ASP A O 1
ATOM 1705 N N . GLU A 1 220 ? 0.935 4.148 -3.98 1 77.38 220 GLU A N 1
ATOM 1706 C CA . GLU A 1 220 ? 0.242 4.246 -5.262 1 77.38 220 GLU A CA 1
ATOM 1707 C C . GLU A 1 220 ? 1.01 5.133 -6.238 1 77.38 220 GLU A C 1
ATOM 1709 O O . GLU A 1 220 ? 0.856 6.355 -6.227 1 77.38 220 GLU A O 1
ATOM 1714 N N . ALA A 1 221 ? 1.749 4.555 -7.066 1 72.5 221 ALA A N 1
ATOM 1715 C CA . ALA A 1 221 ? 2.613 5.32 -7.961 1 72.5 221 ALA A CA 1
ATOM 1716 C C . ALA A 1 221 ? 1.796 6.273 -8.828 1 72.5 221 ALA A C 1
ATOM 1718 O O . ALA A 1 221 ? 2.148 7.449 -8.969 1 72.5 221 ALA A O 1
ATOM 1719 N N . ALA A 1 222 ? 0.702 5.77 -9.383 1 71.5 222 ALA A N 1
ATOM 1720 C CA . ALA A 1 222 ? -0.096 6.602 -10.281 1 71.5 222 ALA A CA 1
ATOM 1721 C C . ALA A 1 222 ? -0.659 7.816 -9.555 1 71.5 222 ALA A C 1
ATOM 1723 O O . ALA A 1 222 ? -0.755 8.906 -10.133 1 71.5 222 ALA A O 1
ATOM 1724 N N . VAL A 1 223 ? -0.993 7.672 -8.32 1 78.25 223 VAL A N 1
ATOM 1725 C CA . VAL A 1 223 ? -1.572 8.766 -7.551 1 78.25 223 VAL A CA 1
ATOM 1726 C C . VAL A 1 223 ? -0.483 9.773 -7.18 1 78.25 223 VAL A C 1
ATOM 1728 O O . VAL A 1 223 ? -0.731 10.977 -7.133 1 78.25 223 VAL A O 1
ATOM 1731 N N . LEU A 1 224 ? 0.669 9.273 -6.969 1 80.56 224 LEU A N 1
ATOM 1732 C CA . LEU A 1 224 ? 1.771 10.172 -6.637 1 80.56 224 LEU A CA 1
ATOM 1733 C C . LEU A 1 224 ? 2.018 11.172 -7.762 1 80.56 224 LEU A C 1
ATOM 1735 O O . LEU A 1 224 ? 2.275 12.344 -7.504 1 80.56 224 LEU A O 1
ATOM 1739 N N . PHE A 1 225 ? 1.77 10.742 -9.008 1 79.38 225 PHE A N 1
ATOM 1740 C CA . PHE A 1 225 ? 1.916 11.648 -10.141 1 79.38 225 PHE A CA 1
ATOM 1741 C C . PHE A 1 225 ? 0.854 12.742 -10.102 1 79.38 225 PHE A C 1
ATOM 1743 O O . PHE A 1 225 ? 1.141 13.906 -10.391 1 79.38 225 PHE A O 1
ATOM 1750 N N . GLN A 1 226 ? -0.271 12.336 -9.812 1 81.38 226 GLN A N 1
ATOM 1751 C CA . GLN A 1 226 ? -1.362 13.297 -9.75 1 81.38 226 GLN A CA 1
ATOM 1752 C C . GLN A 1 226 ? -1.123 14.32 -8.641 1 81.38 226 GLN A C 1
ATOM 1754 O O . GLN A 1 226 ? -1.451 15.5 -8.797 1 81.38 226 GLN A O 1
ATOM 1759 N N . LEU A 1 227 ? -0.549 13.867 -7.594 1 87.75 227 LEU A N 1
ATOM 1760 C CA . LEU A 1 227 ? -0.276 14.766 -6.48 1 87.75 227 LEU A CA 1
ATOM 1761 C C . LEU A 1 227 ? 0.89 15.695 -6.801 1 87.75 227 LEU A C 1
ATOM 1763 O O . LEU A 1 227 ? 0.914 16.844 -6.359 1 87.75 227 LEU A O 1
ATOM 1767 N N . VAL A 1 228 ? 1.861 15.203 -7.605 1 89 228 VAL A N 1
ATOM 1768 C CA . VAL A 1 228 ? 2.922 16.062 -8.109 1 89 228 VAL A CA 1
ATOM 1769 C C . VAL A 1 228 ? 2.322 17.156 -9 1 89 228 VAL A C 1
ATOM 1771 O O . VAL A 1 228 ? 2.629 18.344 -8.836 1 89 228 VAL A O 1
ATOM 1774 N N . ASP A 1 229 ? 1.468 16.703 -9.82 1 84.44 229 ASP A N 1
ATOM 1775 C CA . ASP A 1 229 ? 0.805 17.625 -10.734 1 84.44 229 ASP A CA 1
ATOM 1776 C C . ASP A 1 229 ? 0.013 18.688 -9.961 1 84.44 229 ASP A C 1
ATOM 1778 O O . ASP A 1 229 ? -0.088 19.828 -10.398 1 84.44 229 ASP A O 1
ATOM 1782 N N . ALA A 1 230 ? -0.521 18.281 -8.867 1 85 230 ALA A N 1
ATOM 1783 C CA . ALA A 1 230 ? -1.319 19.172 -8.023 1 85 230 ALA A CA 1
ATOM 1784 C C . ALA A 1 230 ? -0.432 20.156 -7.262 1 85 230 ALA A C 1
ATOM 1786 O O . ALA A 1 230 ? -0.93 21.062 -6.59 1 85 230 ALA A O 1
ATOM 1787 N N . GLY A 1 231 ? 0.856 19.922 -7.352 1 87.38 231 GLY A N 1
ATOM 1788 C CA . GLY A 1 231 ? 1.789 20.891 -6.785 1 87.38 231 GLY A CA 1
ATOM 1789 C C . GLY A 1 231 ? 2.176 20.578 -5.352 1 87.38 231 GLY A C 1
ATOM 1790 O O . GLY A 1 231 ? 2.773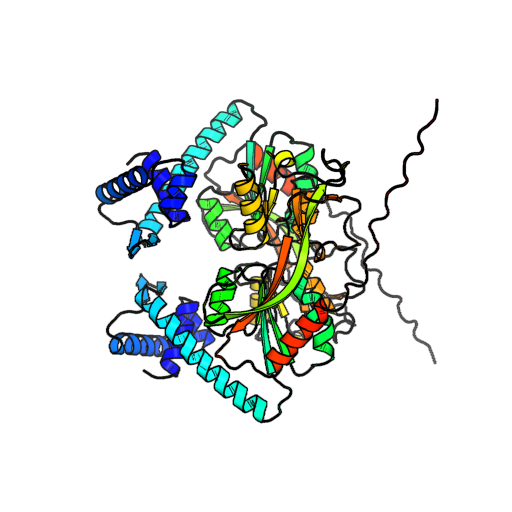 21.406 -4.668 1 87.38 231 GLY A O 1
ATOM 1791 N N . LEU A 1 232 ? 1.808 19.344 -4.902 1 91.81 232 LEU A N 1
ATOM 1792 C CA . LEU A 1 232 ? 2.094 19 -3.514 1 91.81 232 LEU A CA 1
ATOM 1793 C C . LEU A 1 232 ? 3.594 18.844 -3.293 1 91.81 232 LEU A C 1
ATOM 1795 O O . LEU A 1 232 ? 4.098 19.109 -2.201 1 91.81 232 LEU A O 1
ATOM 1799 N N . GLY A 1 233 ? 4.281 18.344 -4.277 1 94.62 233 GLY A N 1
ATOM 1800 C CA . GLY A 1 233 ? 5.711 18.094 -4.184 1 94.62 233 GLY A CA 1
ATOM 1801 C C . GLY A 1 233 ? 6.285 17.453 -5.434 1 94.62 233 GLY A C 1
ATOM 1802 O O . GLY A 1 233 ? 5.742 17.625 -6.527 1 94.62 233 GLY A O 1
ATOM 1803 N N . ILE A 1 234 ? 7.496 16.891 -5.238 1 95.19 234 ILE A N 1
ATOM 1804 C CA . ILE A 1 234 ? 8.195 16.234 -6.34 1 95.19 234 ILE A CA 1
ATOM 1805 C C . ILE A 1 234 ? 8.5 14.781 -5.969 1 95.19 234 ILE A C 1
ATOM 1807 O O . ILE A 1 234 ? 8.383 14.398 -4.805 1 95.19 234 ILE A O 1
ATOM 1811 N N . ALA A 1 235 ? 8.852 13.945 -6.965 1 94.19 235 ALA A N 1
ATOM 1812 C CA . ALA A 1 235 ? 9.039 12.531 -6.684 1 94.19 235 ALA A CA 1
ATOM 1813 C C . ALA A 1 235 ? 10.047 11.906 -7.648 1 94.19 235 ALA A C 1
ATOM 1815 O O . ALA A 1 235 ? 10.211 12.383 -8.773 1 94.19 235 ALA A O 1
ATOM 1816 N N . PHE A 1 236 ? 10.758 10.867 -7.168 1 93.19 236 PHE A N 1
ATOM 1817 C CA . PHE A 1 236 ? 11.562 10.008 -8.023 1 93.19 236 PHE A CA 1
ATOM 1818 C C . PHE A 1 236 ? 10.688 8.977 -8.734 1 93.19 236 PHE A C 1
ATOM 1820 O O . PHE A 1 236 ? 9.844 8.336 -8.109 1 93.19 236 PHE A O 1
ATOM 1827 N N . VAL A 1 237 ? 10.891 8.82 -10.047 1 88.75 237 VAL A N 1
ATOM 1828 C CA . VAL A 1 237 ? 10.094 7.898 -10.844 1 88.75 237 VAL A CA 1
ATOM 1829 C C . VAL A 1 237 ? 11.008 7.121 -11.797 1 88.75 237 VAL A C 1
ATOM 1831 O O . VAL A 1 237 ? 11.852 7.707 -12.477 1 88.75 237 VAL A O 1
ATOM 1834 N N . PRO A 1 238 ? 10.75 5.812 -11.797 1 87.56 238 PRO A N 1
ATOM 1835 C CA . PRO A 1 238 ? 11.539 5.039 -12.758 1 87.56 238 PRO A CA 1
ATOM 1836 C C . PRO A 1 238 ? 11.086 5.25 -14.195 1 87.56 238 PRO A C 1
ATOM 1838 O O . PRO A 1 238 ? 9.938 5.609 -14.438 1 87.56 238 PRO A O 1
ATOM 1841 N N . SER A 1 239 ? 11.938 5.008 -15.102 1 79.44 239 SER A N 1
ATOM 1842 C CA . SER A 1 239 ? 11.656 5.215 -16.516 1 79.44 239 SER A CA 1
ATOM 1843 C C . SER A 1 239 ? 10.5 4.344 -16.984 1 79.44 239 SER A C 1
ATOM 1845 O O . SER A 1 239 ? 9.695 4.77 -17.812 1 79.44 239 SER A O 1
ATOM 1847 N N . LEU A 1 240 ? 10.383 3.146 -16.484 1 75.12 240 LEU A N 1
ATOM 1848 C CA . LEU A 1 240 ? 9.305 2.232 -16.859 1 75.12 240 LEU A CA 1
ATOM 1849 C C . LEU A 1 240 ? 7.945 2.811 -16.484 1 75.12 240 LEU A C 1
ATOM 1851 O O . LEU A 1 240 ? 6.938 2.488 -17.125 1 75.12 240 LEU A O 1
ATOM 1855 N N . GLY A 1 241 ? 7.918 3.557 -15.43 1 67.12 241 GLY A N 1
ATOM 1856 C CA . GLY A 1 241 ? 6.668 4.16 -15 1 67.12 241 GLY A CA 1
ATOM 1857 C C . GLY A 1 241 ? 6.262 5.355 -15.844 1 67.12 241 GLY A C 1
ATOM 1858 O O . GLY A 1 241 ? 5.137 5.844 -15.734 1 67.12 241 GLY A O 1
ATOM 1859 N N . LEU A 1 242 ? 7.121 5.812 -16.656 1 61.12 242 LEU A N 1
ATOM 1860 C CA . LEU A 1 242 ? 6.863 6.996 -17.469 1 61.12 242 LEU A CA 1
ATOM 1861 C C . LEU A 1 242 ? 5.918 6.668 -18.625 1 61.12 242 LEU A C 1
ATOM 1863 O O . LEU A 1 242 ? 6.207 5.789 -19.438 1 61.12 242 LEU A O 1
ATOM 1867 N N . ARG A 1 243 ? 4.637 6.57 -18.234 1 55.38 243 ARG A N 1
ATOM 1868 C CA . ARG A 1 243 ? 3.688 6.348 -19.312 1 55.38 243 ARG A CA 1
ATOM 1869 C C . ARG A 1 243 ? 3.51 7.613 -20.156 1 55.38 243 ARG A C 1
ATOM 1871 O O . ARG A 1 243 ? 3.609 8.727 -19.641 1 55.38 243 ARG A O 1
ATOM 1878 N N . ALA A 1 244 ? 3.574 7.348 -21.484 1 47.34 244 ALA A N 1
ATOM 1879 C CA . ALA A 1 244 ? 3.439 8.375 -22.516 1 47.34 244 ALA A CA 1
ATOM 1880 C C . ALA A 1 244 ? 2.268 9.305 -22.203 1 47.34 244 ALA A C 1
ATOM 1882 O O . ALA A 1 244 ? 2.311 10.492 -22.531 1 47.34 244 ALA A O 1
ATOM 1883 N N . ASP A 1 245 ? 1.218 8.609 -21.812 1 45.91 245 ASP A N 1
ATOM 1884 C CA . ASP A 1 245 ? -0.002 9.414 -21.781 1 45.91 245 ASP A CA 1
ATOM 1885 C C . ASP A 1 245 ? -0.007 10.367 -20.594 1 45.91 245 ASP A C 1
ATOM 1887 O O . ASP A 1 245 ? -0.96 11.125 -20.406 1 45.91 245 ASP A O 1
ATOM 1891 N N . VAL A 1 246 ? 0.895 10.031 -19.844 1 50.09 246 VAL A N 1
ATOM 1892 C CA . VAL A 1 246 ? 0.771 10.844 -18.641 1 50.09 246 VAL A CA 1
ATOM 1893 C C . VAL A 1 246 ? 0.88 12.328 -19 1 50.09 246 VAL A C 1
ATOM 1895 O O . VAL A 1 246 ? 1.483 12.68 -20.016 1 50.09 246 VAL A O 1
ATOM 1898 N N . SER A 1 247 ? 0.805 13.367 -18.188 1 52.12 247 SER A N 1
ATOM 1899 C CA . SER A 1 247 ? 0.202 14.695 -18.094 1 52.12 247 SER A CA 1
ATOM 1900 C C . SER A 1 247 ? 1.136 15.766 -18.656 1 52.12 247 SER A C 1
ATOM 1902 O O . SER A 1 247 ? 2.33 15.766 -18.359 1 52.12 247 SER A O 1
ATOM 1904 N N . THR A 1 248 ? 0.871 16.234 -19.719 1 59.53 248 THR A N 1
ATOM 1905 C CA . THR A 1 248 ? 1.333 17.562 -20.109 1 59.53 248 THR A CA 1
ATOM 1906 C C . THR A 1 248 ? 1.484 18.469 -18.891 1 59.53 248 THR A C 1
ATOM 1908 O O . THR A 1 248 ? 2.016 19.578 -18.984 1 59.53 248 THR A O 1
ATOM 1911 N N . THR A 1 249 ? 1.26 17.859 -17.766 1 74.75 249 THR A N 1
ATOM 1912 C CA . THR A 1 249 ? 1.242 18.766 -16.641 1 74.75 249 THR A CA 1
ATOM 1913 C C . THR A 1 249 ? 2.406 18.484 -15.688 1 74.75 249 THR A C 1
ATOM 1915 O O . THR A 1 249 ? 2.578 19.188 -14.68 1 74.75 249 THR A O 1
ATOM 1918 N N . VAL A 1 250 ? 3.354 17.453 -16.078 1 84.44 250 VAL A N 1
ATOM 1919 C CA . VAL A 1 250 ? 4.547 17.203 -15.281 1 84.44 250 VAL A CA 1
ATOM 1920 C C . VAL A 1 250 ? 5.773 17.141 -16.188 1 84.44 250 VAL A C 1
ATOM 1922 O O . VAL A 1 250 ? 5.652 16.891 -17.391 1 84.44 250 VAL A O 1
ATOM 1925 N N . VAL A 1 251 ? 6.891 17.5 -15.648 1 88.75 251 VAL A N 1
ATOM 1926 C CA . VAL A 1 251 ? 8.172 17.469 -16.359 1 88.75 251 VAL A CA 1
ATOM 1927 C C . VAL A 1 251 ? 9.086 16.438 -15.703 1 88.75 251 VAL A C 1
ATOM 1929 O O . VAL A 1 251 ? 9.125 16.312 -14.477 1 88.75 251 VAL A O 1
ATOM 1932 N N . TRP A 1 252 ? 9.836 15.742 -16.516 1 89.88 252 TRP A N 1
ATOM 1933 C CA . TRP A 1 252 ? 10.781 14.734 -16.062 1 89.88 252 TRP A CA 1
ATOM 1934 C C . TRP A 1 252 ? 12.211 15.219 -16.219 1 89.88 252 TRP A C 1
ATOM 1936 O O . TRP A 1 252 ? 12.617 15.633 -17.312 1 89.88 252 TRP A O 1
ATOM 1946 N N . LEU A 1 253 ? 12.961 15.148 -15.18 1 94.44 253 LEU A N 1
ATOM 1947 C CA . LEU A 1 253 ? 14.344 15.625 -15.18 1 94.44 253 LEU A CA 1
ATOM 1948 C C . LEU A 1 253 ? 15.312 14.492 -14.883 1 94.44 253 LEU A C 1
ATOM 1950 O O . LEU A 1 253 ? 15.031 13.641 -14.031 1 94.44 253 LEU A O 1
ATOM 1954 N N . GLY A 1 254 ? 16.391 14.453 -15.617 1 95.19 254 GLY A N 1
ATOM 1955 C CA . GLY A 1 254 ? 17.484 13.57 -15.219 1 95.19 254 GLY A CA 1
ATOM 1956 C C . GLY A 1 254 ? 18.141 13.977 -13.914 1 95.19 254 GLY A C 1
ATOM 1957 O O . GLY A 1 254 ? 18.125 15.156 -13.547 1 95.19 254 GLY A O 1
ATOM 1958 N N . VAL A 1 255 ? 18.609 12.969 -13.156 1 96.38 255 VAL A N 1
ATOM 1959 C CA . VAL A 1 255 ? 19.328 13.25 -11.922 1 96.38 255 VAL A CA 1
ATOM 1960 C C . VAL A 1 255 ? 20.812 12.938 -12.109 1 96.38 255 VAL A C 1
ATOM 1962 O O . VAL A 1 255 ? 21.172 11.836 -12.547 1 96.38 255 VAL A O 1
ATOM 1965 N N . ASP A 1 256 ? 21.641 13.93 -11.797 1 95.38 256 ASP A N 1
ATOM 1966 C CA . ASP A 1 256 ? 23.078 13.781 -12.008 1 95.38 256 ASP A CA 1
ATOM 1967 C C . ASP A 1 256 ? 23.719 13 -10.875 1 95.38 256 ASP A C 1
ATOM 1969 O O . ASP A 1 256 ? 24.578 13.523 -10.156 1 95.38 256 ASP A O 1
ATOM 1973 N N . ASP A 1 257 ? 23.438 11.836 -10.719 1 95.69 257 ASP A N 1
ATOM 1974 C CA . ASP A 1 257 ? 24.016 10.875 -9.789 1 95.69 257 ASP A CA 1
ATOM 1975 C C . ASP A 1 257 ? 23.938 9.453 -10.352 1 95.69 257 ASP A C 1
ATOM 1977 O O . ASP A 1 257 ? 22.859 8.945 -10.633 1 95.69 257 ASP A O 1
ATOM 1981 N N . PRO A 1 258 ? 25.078 8.875 -10.539 1 93.75 258 PRO A N 1
ATOM 1982 C CA . PRO A 1 258 ? 25.094 7.555 -11.164 1 93.75 258 PRO A CA 1
ATOM 1983 C C . PRO A 1 258 ? 24.344 6.508 -10.344 1 93.75 258 PRO A C 1
ATOM 1985 O O . PRO A 1 258 ? 23.984 5.445 -10.867 1 93.75 258 PRO A O 1
ATOM 1988 N N . GLU A 1 259 ? 24.062 6.793 -9.07 1 94.75 259 GLU A N 1
ATOM 1989 C CA . GLU A 1 259 ? 23.375 5.824 -8.219 1 94.75 259 GLU A CA 1
ATOM 1990 C C . GLU A 1 259 ? 21.859 6.031 -8.25 1 94.75 259 GLU A C 1
ATOM 1992 O O . GLU A 1 259 ? 21.109 5.25 -7.672 1 94.75 259 GLU A O 1
ATOM 1997 N N . CYS A 1 260 ? 21.438 7.105 -8.875 1 95.75 260 CYS A N 1
ATOM 1998 C CA . CYS A 1 260 ? 20.016 7.312 -9.055 1 95.75 260 CYS A CA 1
ATOM 1999 C C . CYS A 1 260 ? 19.453 6.387 -10.125 1 95.75 260 CYS A C 1
ATOM 2001 O O . CYS A 1 260 ? 19.062 6.844 -11.195 1 95.75 260 CYS A O 1
ATOM 2003 N N . ARG A 1 261 ? 19.375 5.141 -9.789 1 94.56 261 ARG A N 1
ATOM 2004 C CA . ARG A 1 261 ? 18.969 4.07 -10.695 1 94.56 261 ARG A CA 1
ATOM 2005 C C . ARG A 1 261 ? 18.125 3.029 -9.961 1 94.56 261 ARG A C 1
ATOM 2007 O O . ARG A 1 261 ? 18.141 2.973 -8.727 1 94.56 261 ARG A O 1
ATOM 2014 N N . ARG A 1 262 ? 17.375 2.338 -10.703 1 93.88 262 ARG A N 1
ATOM 2015 C CA . ARG A 1 262 ? 16.625 1.191 -10.203 1 93.88 262 ARG A CA 1
ATOM 2016 C C . ARG A 1 262 ? 17.062 -0.094 -10.898 1 93.88 262 ARG A C 1
ATOM 2018 O O . ARG A 1 262 ? 17.062 -0.174 -12.125 1 93.88 262 ARG A O 1
ATOM 2025 N N . VAL A 1 263 ? 17.469 -1.056 -10.117 1 93.81 263 VAL A N 1
ATOM 2026 C CA . VAL A 1 263 ? 17.766 -2.389 -10.633 1 93.81 263 VAL A CA 1
ATOM 2027 C C . VAL A 1 263 ? 16.609 -3.332 -10.297 1 93.81 263 VAL A C 1
ATOM 2029 O O . VAL A 1 263 ? 16.344 -3.6 -9.125 1 93.81 263 VAL A O 1
ATOM 2032 N N . LEU A 1 264 ? 15.945 -3.766 -11.328 1 94.94 264 LEU A N 1
ATOM 2033 C CA . LEU A 1 264 ? 14.844 -4.715 -11.195 1 94.94 264 LEU A CA 1
ATOM 2034 C C . LEU A 1 264 ? 15.344 -6.148 -11.344 1 94.94 264 LEU A C 1
ATOM 2036 O O . LEU A 1 264 ? 16.109 -6.453 -12.258 1 94.94 264 LEU A O 1
ATOM 2040 N N . SER A 1 265 ? 14.906 -7 -10.414 1 96.31 265 SER A N 1
ATOM 2041 C CA . SER A 1 265 ? 15.328 -8.398 -10.453 1 96.31 265 SER A CA 1
ATOM 2042 C C . SER A 1 265 ? 14.164 -9.336 -10.172 1 96.31 265 SER A C 1
ATOM 2044 O O . SER A 1 265 ? 13.18 -8.945 -9.539 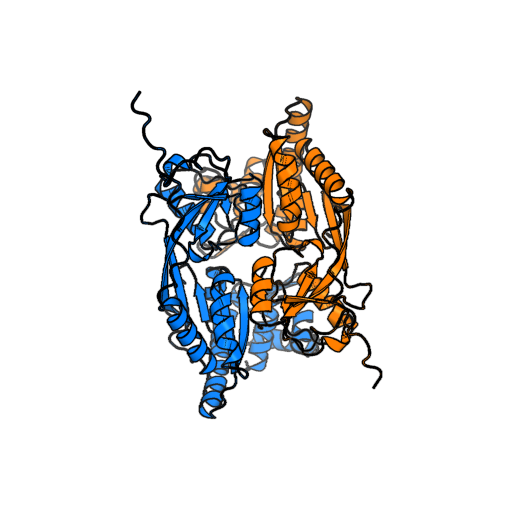1 96.31 265 SER A O 1
ATOM 2046 N N . VAL A 1 266 ? 14.258 -10.492 -10.719 1 96.88 266 VAL A N 1
ATOM 2047 C CA . VAL A 1 266 ? 13.391 -11.586 -10.297 1 96.88 266 VAL A CA 1
ATOM 2048 C C . VAL A 1 266 ? 14.133 -12.492 -9.32 1 96.88 266 VAL A C 1
ATOM 2050 O O . VAL A 1 266 ? 15.32 -12.773 -9.508 1 96.88 266 VAL A O 1
ATOM 2053 N N . ALA A 1 267 ? 13.484 -12.852 -8.203 1 96.56 267 ALA A N 1
ATOM 2054 C CA . ALA A 1 267 ? 14.109 -13.656 -7.152 1 96.56 267 ALA A CA 1
ATOM 2055 C C . ALA A 1 267 ? 13.258 -14.875 -6.812 1 96.56 267 ALA A C 1
ATOM 2057 O O . ALA A 1 267 ? 12.023 -14.836 -6.922 1 96.56 267 ALA A O 1
ATOM 2058 N N . TRP A 1 268 ? 13.891 -15.938 -6.422 1 93.75 268 TRP A N 1
ATOM 2059 C CA . TRP A 1 268 ? 13.25 -17.188 -5.996 1 93.75 268 TRP A CA 1
ATOM 2060 C C . TRP A 1 268 ? 14.148 -17.953 -5.035 1 93.75 268 TRP A C 1
ATOM 2062 O O . TRP A 1 268 ? 15.32 -17.625 -4.863 1 93.75 268 TRP A O 1
ATOM 2072 N N . ARG A 1 269 ? 13.57 -18.938 -4.441 1 89 269 ARG A N 1
ATOM 2073 C CA . ARG A 1 269 ? 14.344 -19.75 -3.498 1 89 269 ARG A CA 1
ATOM 2074 C C . ARG A 1 269 ? 15.312 -20.672 -4.227 1 89 269 ARG A C 1
ATOM 2076 O O . ARG A 1 269 ? 14.961 -21.266 -5.242 1 89 269 ARG A O 1
ATOM 2083 N N . GLU A 1 270 ? 16.578 -20.797 -3.969 1 80.81 270 GLU A N 1
ATOM 2084 C CA . GLU A 1 270 ? 17.609 -21.578 -4.645 1 80.81 270 GLU A CA 1
ATOM 2085 C C . GLU A 1 270 ? 17.438 -23.062 -4.371 1 80.81 270 GLU A C 1
ATOM 2087 O O . GLU A 1 270 ? 17.531 -23.891 -5.281 1 80.81 270 GLU A O 1
ATOM 2092 N N . ASP A 1 271 ? 17.188 -23.578 -3.186 1 70.62 271 ASP A N 1
ATOM 2093 C CA . ASP A 1 271 ? 17.203 -25 -2.818 1 70.62 271 ASP A CA 1
ATOM 2094 C C . ASP A 1 271 ? 15.789 -25.531 -2.613 1 70.62 271 ASP A C 1
ATOM 2096 O O . ASP A 1 271 ? 15.562 -26.391 -1.763 1 70.62 271 ASP A O 1
ATOM 2100 N N . THR A 1 272 ? 14.969 -24.938 -3.387 1 76.5 272 THR A N 1
ATOM 2101 C CA . THR A 1 272 ? 13.602 -25.438 -3.346 1 76.5 272 THR A CA 1
ATOM 2102 C C . THR A 1 272 ? 13.078 -25.703 -4.754 1 76.5 272 THR A C 1
ATOM 2104 O O . THR A 1 272 ? 13.688 -25.281 -5.738 1 76.5 272 THR A O 1
ATOM 2107 N N . TYR A 1 273 ? 12.133 -26.578 -4.801 1 76.88 273 TYR A N 1
ATOM 2108 C CA . TYR A 1 273 ? 11.547 -26.891 -6.098 1 76.88 273 TYR A CA 1
ATOM 2109 C C . TYR A 1 273 ? 10.711 -25.734 -6.617 1 76.88 273 TYR A C 1
ATOM 2111 O O . TYR A 1 273 ? 9.852 -25.203 -5.902 1 76.88 273 TYR A O 1
ATOM 2119 N N . LEU A 1 274 ? 11.055 -25.234 -7.781 1 84.44 274 LEU A N 1
ATOM 2120 C CA . LEU A 1 274 ? 10.234 -24.297 -8.523 1 84.44 274 LEU A CA 1
ATOM 2121 C C . LEU A 1 274 ? 9.352 -25.016 -9.539 1 84.44 274 LEU A C 1
ATOM 2123 O O . LEU A 1 274 ? 9.859 -25.688 -10.438 1 84.44 274 LEU A O 1
ATOM 2127 N N . SER A 1 275 ? 8.055 -24.922 -9.344 1 84.25 275 SER A N 1
ATOM 2128 C CA . SER A 1 275 ? 7.121 -25.641 -10.211 1 84.25 275 SER A CA 1
ATOM 2129 C C . SER A 1 275 ? 7.328 -25.25 -11.68 1 84.25 275 SER A C 1
ATOM 2131 O O . SER A 1 275 ? 7.953 -24.234 -11.977 1 84.25 275 SER A O 1
ATOM 2133 N N . ALA A 1 276 ? 6.844 -26.094 -12.57 1 84.44 276 ALA A N 1
ATOM 2134 C CA . ALA A 1 276 ? 6.926 -25.812 -14 1 84.44 276 ALA A CA 1
ATOM 2135 C C . ALA A 1 276 ? 6.25 -24.484 -14.344 1 84.44 276 ALA A C 1
ATOM 2137 O O . ALA A 1 276 ? 6.777 -23.703 -15.133 1 84.44 276 ALA A O 1
ATOM 2138 N N . ALA A 1 277 ? 5.137 -24.266 -13.727 1 86.94 277 ALA A N 1
ATOM 2139 C CA . ALA A 1 277 ? 4.406 -23.016 -13.953 1 86.94 277 ALA A CA 1
ATOM 2140 C C . ALA A 1 277 ? 5.227 -21.812 -13.516 1 86.94 277 ALA A C 1
ATOM 2142 O O . ALA A 1 277 ? 5.312 -20.812 -14.242 1 86.94 277 ALA A O 1
ATOM 2143 N N . ALA A 1 278 ? 5.859 -21.891 -12.383 1 91.81 278 ALA A N 1
ATOM 2144 C CA . ALA A 1 278 ? 6.676 -20.812 -11.859 1 91.81 278 ALA A CA 1
ATOM 2145 C C . ALA A 1 278 ? 7.91 -20.578 -12.734 1 91.81 278 ALA A C 1
ATOM 2147 O O . ALA A 1 278 ? 8.289 -19.438 -12.992 1 91.81 278 ALA A O 1
ATOM 2148 N N . ARG A 1 279 ? 8.508 -21.641 -13.188 1 91.25 279 ARG A N 1
ATOM 2149 C CA . ARG A 1 279 ? 9.672 -21.531 -14.062 1 91.25 279 ARG A CA 1
ATOM 2150 C C . ARG A 1 279 ? 9.297 -20.875 -15.391 1 91.25 279 ARG A C 1
ATOM 2152 O O . ARG A 1 279 ? 10.031 -20.031 -15.891 1 91.25 279 ARG A O 1
ATOM 2159 N N . ARG A 1 280 ? 8.195 -21.312 -15.891 1 91.38 280 ARG A N 1
ATOM 2160 C CA . ARG A 1 280 ? 7.734 -20.734 -17.141 1 91.38 280 ARG A CA 1
ATOM 2161 C C . ARG A 1 280 ? 7.473 -19.234 -17 1 91.38 280 ARG A C 1
ATOM 2163 O O . ARG A 1 280 ? 7.844 -18.453 -17.859 1 91.38 280 ARG A O 1
ATOM 2170 N N . PHE A 1 281 ? 6.816 -18.875 -15.898 1 94.94 281 PHE A N 1
ATOM 2171 C CA . PHE A 1 281 ? 6.531 -17.453 -15.68 1 94.94 281 PHE A CA 1
ATOM 2172 C C . PHE A 1 281 ? 7.824 -16.672 -15.484 1 94.94 281 PHE A C 1
ATOM 2174 O O . PHE A 1 281 ? 7.965 -15.562 -16.016 1 94.94 281 PHE A O 1
ATOM 2181 N N . ARG A 1 282 ? 8.734 -17.203 -14.688 1 95.06 282 ARG A N 1
ATOM 2182 C CA . ARG A 1 282 ? 10.031 -16.562 -14.492 1 95.06 282 ARG A CA 1
ATOM 2183 C C . ARG A 1 282 ? 10.727 -16.312 -15.82 1 95.06 282 ARG A C 1
ATOM 2185 O O . ARG A 1 282 ? 11.156 -15.188 -16.109 1 95.06 282 ARG A O 1
ATOM 2192 N N . ASP A 1 283 ? 10.844 -17.359 -16.625 1 94.69 283 ASP A N 1
ATOM 2193 C CA . ASP A 1 283 ? 11.547 -17.266 -17.906 1 94.69 283 ASP A CA 1
ATOM 2194 C C . ASP A 1 283 ? 10.852 -16.281 -18.844 1 94.69 283 ASP A C 1
ATOM 2196 O O . ASP A 1 283 ? 11.516 -15.516 -19.547 1 94.69 283 ASP A O 1
ATOM 2200 N N . HIS A 1 284 ? 9.531 -16.312 -18.828 1 95 284 HIS A N 1
ATOM 2201 C CA . HIS A 1 284 ? 8.75 -15.352 -19.609 1 95 284 HIS A CA 1
ATOM 2202 C C . HIS A 1 284 ? 9.055 -13.922 -19.188 1 95 284 HIS A C 1
ATOM 2204 O O . HIS A 1 284 ? 9.227 -13.047 -20.047 1 95 284 HIS A O 1
ATOM 2210 N N . THR A 1 285 ? 9.094 -13.664 -17.906 1 95.69 285 THR A N 1
ATOM 2211 C CA . THR A 1 285 ? 9.375 -12.344 -17.375 1 95.69 285 THR A CA 1
ATOM 2212 C C . THR A 1 285 ? 10.781 -11.891 -17.75 1 95.69 285 THR A C 1
ATOM 2214 O O . THR A 1 285 ? 10.992 -10.734 -18.125 1 95.69 285 THR A O 1
ATOM 2217 N N . VAL A 1 286 ? 11.711 -12.781 -17.703 1 95.25 286 VAL A N 1
ATOM 2218 C CA . VAL A 1 286 ? 13.094 -12.484 -18.078 1 95.25 286 VAL A CA 1
ATOM 2219 C C . VAL A 1 286 ? 13.156 -12.102 -19.547 1 95.25 286 VAL A C 1
ATOM 2221 O O . VAL A 1 286 ? 13.797 -11.117 -19.922 1 95.25 286 VAL A O 1
ATOM 2224 N N . GLU A 1 287 ? 12.484 -12.859 -20.344 1 93.88 287 GLU A N 1
ATOM 2225 C CA . GLU A 1 287 ? 12.469 -12.602 -21.781 1 93.88 287 GLU A CA 1
ATOM 2226 C C . GLU A 1 287 ? 11.812 -11.258 -22.094 1 93.88 287 GLU A C 1
ATOM 2228 O O . GLU A 1 287 ? 12.273 -10.523 -22.984 1 93.88 287 GLU A O 1
ATOM 2233 N N . HIS A 1 288 ? 10.773 -10.984 -21.375 1 92.75 288 HIS A N 1
ATOM 2234 C CA . HIS A 1 288 ? 10.055 -9.734 -21.578 1 92.75 288 HIS A CA 1
ATOM 2235 C C . HIS A 1 288 ? 10.969 -8.531 -21.391 1 92.75 288 HIS A C 1
ATOM 2237 O O . HIS A 1 288 ? 10.93 -7.574 -22.156 1 92.75 288 HIS A O 1
ATOM 2243 N N . PHE A 1 289 ? 11.734 -8.508 -20.406 1 92.31 289 PHE A N 1
ATOM 2244 C CA . PHE A 1 289 ? 12.539 -7.336 -20.062 1 92.31 289 PHE A CA 1
ATOM 2245 C C . PHE A 1 289 ? 13.852 -7.348 -20.828 1 92.31 289 PHE A C 1
ATOM 2247 O O . PHE A 1 289 ? 14.57 -6.348 -20.859 1 92.31 289 PHE A O 1
ATOM 2254 N N . ARG A 1 290 ? 14.297 -8.469 -21.328 1 85.12 290 ARG A N 1
ATOM 2255 C CA . ARG A 1 290 ? 15.477 -8.531 -22.188 1 85.12 290 ARG A CA 1
ATOM 2256 C C . ARG A 1 290 ? 15.203 -7.875 -23.531 1 85.12 290 ARG A C 1
ATOM 2258 O O . ARG A 1 290 ? 16.109 -7.309 -24.156 1 85.12 290 ARG A O 1
ATOM 2265 N N . ALA A 1 291 ? 13.969 -8.008 -24.062 1 66.75 291 ALA A N 1
ATOM 2266 C CA . ALA A 1 291 ? 13.625 -7.457 -25.375 1 66.75 291 ALA A CA 1
ATOM 2267 C C . ALA A 1 291 ? 13.719 -5.934 -25.359 1 66.75 291 ALA A C 1
ATOM 2269 O O . ALA A 1 291 ? 13.281 -5.285 -24.406 1 66.75 291 ALA A O 1
ATOM 2270 N N . PRO A 1 292 ? 14.617 -5.395 -26.219 1 53.41 292 PRO A N 1
ATOM 2271 C CA . PRO A 1 292 ? 14.812 -3.945 -26.266 1 53.41 292 PRO A CA 1
ATOM 2272 C C . PRO A 1 292 ? 13.5 -3.17 -26.188 1 53.41 292 PRO A C 1
ATOM 2274 O O . PRO A 1 292 ? 12.469 -3.646 -26.672 1 53.41 292 PRO A O 1
ATOM 2277 N N . ALA A 1 293 ? 13.234 -2.561 -25.109 1 48.81 293 ALA A N 1
ATOM 2278 C CA . ALA A 1 293 ? 12.086 -1.675 -24.984 1 48.81 293 ALA A CA 1
ATOM 2279 C C . ALA A 1 293 ? 11.742 -1.017 -26.312 1 48.81 293 ALA A C 1
ATOM 2281 O O . ALA A 1 293 ? 12.609 -0.435 -26.969 1 48.81 293 ALA A O 1
ATOM 2282 N N . GLU A 1 294 ? 10.953 -1.492 -27.109 1 42.31 294 GLU A N 1
ATOM 2283 C CA . GLU A 1 294 ? 10.586 -0.582 -28.188 1 42.31 294 GLU A CA 1
ATOM 2284 C C . GLU A 1 294 ? 10.594 0.869 -27.719 1 42.31 294 GLU A C 1
ATOM 2286 O O . GLU A 1 294 ? 10.07 1.18 -26.641 1 42.31 294 GLU A O 1
ATOM 2291 N N . ALA A 1 295 ? 11.656 1.63 -28.109 1 36.28 295 ALA A N 1
ATOM 2292 C CA . ALA A 1 295 ? 11.961 3.039 -27.875 1 36.28 295 ALA A CA 1
ATOM 2293 C C . ALA A 1 295 ? 10.68 3.846 -27.672 1 36.28 295 ALA A C 1
ATOM 2295 O O . ALA A 1 295 ? 9.859 3.957 -28.578 1 36.28 295 ALA A O 1
ATOM 2296 N N . GLY A 1 296 ? 10.125 3.771 -26.609 1 37.28 296 GLY A N 1
ATOM 2297 C CA . GLY A 1 296 ? 9.078 4.777 -26.547 1 37.28 296 GLY A CA 1
ATOM 2298 C C . GLY A 1 296 ? 9.5 6.121 -27.094 1 37.28 296 GLY A C 1
ATOM 2299 O O . GLY A 1 296 ? 10.688 6.359 -27.328 1 37.28 296 GLY A O 1
ATOM 2300 N N . PRO A 1 297 ? 8.695 6.891 -27.766 1 36.97 297 PRO A N 1
ATOM 2301 C CA . PRO A 1 297 ? 9.148 8.094 -28.484 1 36.97 297 PRO A CA 1
ATOM 2302 C C . PRO A 1 297 ? 10.078 8.961 -27.641 1 36.97 297 PRO A C 1
ATOM 2304 O O . PRO A 1 297 ? 9.977 8.961 -26.406 1 36.97 297 PRO A O 1
ATOM 2307 N N . SER A 1 298 ? 11.375 9.039 -28.078 1 35.69 298 SER A N 1
ATOM 2308 C CA . SER A 1 298 ? 12.328 10.031 -27.578 1 35.69 298 SER A CA 1
ATOM 2309 C C . SER A 1 298 ? 11.625 11.312 -27.156 1 35.69 298 SER A C 1
ATOM 2311 O O . SER A 1 298 ? 10.68 11.758 -27.812 1 35.69 298 SER A O 1
ATOM 2313 N N . PRO A 1 299 ? 11.734 11.664 -25.969 1 34.78 299 PRO A N 1
ATOM 2314 C CA . PRO A 1 299 ? 11.164 12.977 -25.672 1 34.78 299 PRO A CA 1
ATOM 2315 C C . PRO A 1 299 ? 11.43 14 -26.766 1 34.78 299 PRO A C 1
ATOM 2317 O O . PRO A 1 299 ? 12.516 14.031 -27.344 1 34.78 299 PRO A O 1
ATOM 2320 N N . LYS A 1 300 ? 10.484 14.516 -27.531 1 34.25 300 LYS A N 1
ATOM 2321 C CA . LYS A 1 300 ? 10.648 15.578 -28.516 1 34.25 300 LYS A CA 1
ATOM 2322 C C . LYS A 1 300 ? 11.461 16.734 -27.938 1 34.25 300 LYS A C 1
ATOM 2324 O O . LYS A 1 300 ? 11.156 17.25 -26.859 1 34.25 300 LYS A O 1
ATOM 2329 N N . GLU A 1 301 ? 12.781 16.844 -28.219 1 35.31 301 GLU A N 1
ATOM 2330 C CA . GLU A 1 301 ? 13.57 18.047 -28.016 1 35.31 301 GLU A CA 1
ATOM 2331 C C . GLU A 1 301 ? 12.773 19.297 -28.375 1 35.31 301 GLU A C 1
ATOM 2333 O O . GLU A 1 301 ? 12.148 19.359 -29.438 1 35.31 301 GLU A O 1
ATOM 2338 N N . GLY A 1 302 ? 12.133 19.938 -27.438 1 33.16 302 GLY A N 1
ATOM 2339 C CA . GLY A 1 302 ? 11.547 21.234 -27.781 1 33.16 302 GLY A CA 1
ATOM 2340 C C . GLY A 1 302 ? 12.414 22.047 -28.719 1 33.16 302 GLY A C 1
ATOM 2341 O O . GLY A 1 302 ? 13.609 21.781 -28.859 1 33.16 302 GLY A O 1
ATOM 2342 N N . PRO A 1 303 ? 11.82 22.781 -29.75 1 34.81 303 PRO A N 1
ATOM 2343 C CA . PRO A 1 303 ? 12.539 23.562 -30.766 1 34.81 303 PRO A CA 1
ATOM 2344 C C . PRO A 1 303 ? 13.602 24.484 -30.156 1 34.81 303 PRO A C 1
ATOM 2346 O O . PRO A 1 303 ? 13.445 24.969 -29.031 1 34.81 303 PRO A O 1
ATOM 2349 N N . ALA A 1 304 ? 14.883 24.312 -30.547 1 33.47 304 ALA A N 1
ATOM 2350 C CA . ALA A 1 304 ? 16.016 25.219 -30.328 1 33.47 304 ALA A CA 1
ATOM 2351 C C . ALA A 1 304 ? 15.641 26.656 -30.688 1 33.47 304 ALA A C 1
ATOM 2353 O O . ALA A 1 304 ? 15.164 26.922 -31.781 1 33.47 304 ALA A O 1
ATOM 2354 N N . SER A 1 305 ? 15.148 27.469 -29.625 1 30.73 305 SER A N 1
ATOM 2355 C CA . SER A 1 305 ? 14.93 28.906 -29.844 1 30.73 305 SER A CA 1
ATOM 2356 C C . SER A 1 305 ? 16.094 29.516 -30.625 1 30.73 305 SER A C 1
ATOM 2358 O O . SER A 1 305 ? 17.25 29.375 -30.25 1 30.73 305 SER A O 1
ATOM 2360 N N . GLY A 1 306 ? 16.047 29.609 -31.938 1 34.44 306 GLY A N 1
ATOM 2361 C CA . GLY A 1 306 ? 16.891 30.391 -32.844 1 34.44 306 GLY A CA 1
ATOM 2362 C C . GLY A 1 306 ? 17.266 31.75 -32.281 1 34.44 306 GLY A C 1
ATOM 2363 O O . GLY A 1 306 ? 16.438 32.406 -31.625 1 34.44 306 GLY A O 1
ATOM 2364 N N . GLY A 1 307 ? 18.609 32 -31.922 1 33.44 307 GLY A N 1
ATOM 2365 C CA . GLY A 1 307 ? 19.359 33.188 -31.562 1 33.44 307 GLY A CA 1
ATOM 2366 C C . GLY A 1 307 ? 19.031 34.375 -32.469 1 33.44 307 GLY A C 1
ATOM 2367 O O . GLY A 1 307 ? 19.109 34.281 -33.688 1 33.44 307 GLY A O 1
ATOM 2368 N N . VAL A 1 308 ? 18.062 35.25 -32.156 1 31.67 308 VAL A N 1
ATOM 2369 C CA . VAL A 1 308 ? 17.906 36.531 -32.812 1 31.67 308 VAL A CA 1
ATOM 2370 C C . VAL A 1 308 ? 19.234 37.312 -32.75 1 31.67 308 VAL A C 1
ATOM 2372 O O . VAL A 1 308 ? 19.781 37.531 -31.672 1 31.67 308 VAL A O 1
ATOM 2375 N N . THR A 1 309 ? 20.125 37.094 -33.656 1 29.64 309 THR A N 1
ATOM 2376 C CA . THR A 1 309 ? 21.203 38 -34.062 1 29.64 309 THR A CA 1
ATOM 2377 C C . THR A 1 309 ? 20.703 39.438 -34.188 1 29.64 309 THR A C 1
ATOM 2379 O O . THR A 1 309 ? 19.875 39.719 -35.031 1 29.64 309 THR A O 1
ATOM 2382 N N . GLY A 1 310 ? 19.922 40.094 -33.125 1 24.92 310 GLY A N 1
ATOM 2383 C CA . GLY A 1 310 ? 20.203 41.531 -33.188 1 24.92 310 GLY A CA 1
ATOM 2384 C C . GLY A 1 310 ? 21.547 41.875 -32.625 1 24.92 310 GLY A C 1
ATOM 2385 O O . GLY A 1 310 ? 22.109 41.156 -31.812 1 24.92 310 GLY A O 1
ATOM 2386 N N . MET B 1 1 ? 8.555 11.258 35.969 1 72.5 1 MET B N 1
ATOM 2387 C CA . MET B 1 1 ? 8.125 11.141 34.594 1 72.5 1 MET B CA 1
ATOM 2388 C C . MET B 1 1 ? 7.906 12.516 33.969 1 72.5 1 MET B C 1
ATOM 2390 O O . MET B 1 1 ? 7.156 13.336 34.5 1 72.5 1 MET B O 1
ATOM 2394 N N . ASP B 1 2 ? 8.695 12.836 33 1 76.88 2 ASP B N 1
ATOM 2395 C CA . ASP B 1 2 ? 8.578 14.141 32.375 1 76.88 2 ASP B CA 1
ATOM 2396 C C . ASP B 1 2 ? 8.289 14 30.875 1 76.88 2 ASP B C 1
ATOM 2398 O O . ASP B 1 2 ? 8.211 12.891 30.359 1 76.88 2 ASP B O 1
ATOM 2402 N N . LEU B 1 3 ? 8.047 15.172 30.281 1 80.88 3 LEU B N 1
ATOM 2403 C CA . LEU B 1 3 ? 7.605 15.203 28.891 1 80.88 3 LEU B CA 1
ATOM 2404 C C . LEU B 1 3 ? 8.672 14.625 27.969 1 80.88 3 LEU B C 1
ATOM 2406 O O . LEU B 1 3 ? 8.352 13.977 26.969 1 80.88 3 LEU B O 1
ATOM 2410 N N . LEU B 1 4 ? 9.867 14.883 28.344 1 81.19 4 LEU B N 1
ATOM 2411 C CA . LEU B 1 4 ? 10.977 14.391 27.531 1 81.19 4 LEU B CA 1
ATOM 2412 C C . LEU B 1 4 ? 11.016 12.867 27.531 1 81.19 4 LEU B C 1
ATOM 2414 O O . LEU B 1 4 ? 11.203 12.242 26.484 1 81.19 4 LEU B O 1
ATOM 2418 N N . ALA B 1 5 ? 10.883 12.391 28.719 1 85.69 5 ALA B N 1
ATOM 2419 C CA . ALA B 1 5 ? 10.867 10.93 28.844 1 85.69 5 ALA B CA 1
ATOM 2420 C C . ALA B 1 5 ? 9.727 10.32 28.031 1 85.69 5 ALA B C 1
ATOM 2422 O O . ALA B 1 5 ? 9.891 9.266 27.422 1 85.69 5 ALA B O 1
ATOM 2423 N N . LEU B 1 6 ? 8.617 10.984 28.047 1 87.5 6 LEU B N 1
ATOM 2424 C CA . LEU B 1 6 ? 7.469 10.5 27.297 1 87.5 6 LEU B CA 1
ATOM 2425 C C . LEU B 1 6 ? 7.738 10.539 25.797 1 87.5 6 LEU B C 1
ATOM 2427 O O . LEU B 1 6 ? 7.395 9.602 25.078 1 87.5 6 LEU B O 1
ATOM 2431 N N . ARG B 1 7 ? 8.344 11.562 25.344 1 87.69 7 ARG B N 1
ATOM 2432 C CA . ARG B 1 7 ? 8.695 11.695 23.922 1 87.69 7 ARG B CA 1
ATOM 2433 C C . ARG B 1 7 ? 9.719 10.641 23.516 1 87.69 7 ARG B C 1
ATOM 2435 O O . ARG B 1 7 ? 9.633 10.07 22.438 1 87.69 7 ARG B O 1
ATOM 2442 N N . TYR B 1 8 ? 10.695 10.453 24.391 1 89.38 8 TYR B N 1
ATOM 2443 C CA . TYR B 1 8 ? 11.695 9.422 24.141 1 89.38 8 TYR B CA 1
ATOM 2444 C C . TYR B 1 8 ? 11.047 8.047 24.016 1 89.38 8 TYR B C 1
ATOM 2446 O O . TYR B 1 8 ? 11.312 7.312 23.062 1 89.38 8 TYR B O 1
ATOM 2454 N N . PHE B 1 9 ? 10.211 7.75 24.922 1 91.31 9 PHE B N 1
ATOM 2455 C CA . PHE B 1 9 ? 9.5 6.48 24.922 1 91.31 9 PHE B CA 1
ATOM 2456 C C . PHE B 1 9 ? 8.672 6.312 23.656 1 91.31 9 PHE B C 1
ATOM 2458 O O . PHE B 1 9 ? 8.727 5.266 23 1 91.31 9 PHE B O 1
ATOM 2465 N N . GLN B 1 10 ? 7.898 7.297 23.359 1 88.75 10 GLN B N 1
ATOM 2466 C CA . GLN B 1 10 ? 7.035 7.246 22.188 1 88.75 10 GLN B CA 1
ATOM 2467 C C . GLN B 1 10 ? 7.836 6.934 20.922 1 88.75 10 GLN B C 1
ATOM 2469 O O . GLN B 1 10 ? 7.441 6.078 20.125 1 88.75 10 GLN B O 1
ATOM 2474 N N . THR B 1 11 ? 8.93 7.598 20.781 1 89.12 11 THR B N 1
ATOM 2475 C CA . THR B 1 11 ? 9.773 7.43 19.594 1 89.12 11 THR B CA 1
ATOM 2476 C C . THR B 1 11 ? 10.352 6.02 19.547 1 89.12 11 THR B C 1
ATOM 2478 O O . THR B 1 11 ? 10.336 5.375 18.484 1 89.12 11 THR B O 1
ATOM 2481 N N . VAL B 1 12 ? 10.805 5.555 20.641 1 90.06 12 VAL B N 1
ATOM 2482 C CA . VAL B 1 12 ? 11.383 4.215 20.688 1 90.06 12 VAL B CA 1
ATOM 2483 C C . VAL B 1 12 ? 10.289 3.17 20.469 1 90.06 12 VAL B C 1
ATOM 2485 O O . VAL B 1 12 ? 10.523 2.146 19.828 1 90.06 12 VAL B O 1
ATOM 2488 N N . ALA B 1 13 ? 9.172 3.42 21.047 1 89.56 13 ALA B N 1
ATOM 2489 C CA . ALA B 1 13 ? 8.047 2.496 20.922 1 89.56 13 ALA B CA 1
ATOM 2490 C C . ALA B 1 13 ? 7.645 2.328 19.453 1 89.56 13 ALA B C 1
ATOM 2492 O O . ALA B 1 13 ? 7.32 1.221 19.016 1 89.56 13 ALA B O 1
ATOM 2493 N N . ARG B 1 14 ? 7.73 3.367 18.734 1 84.38 14 ARG B N 1
ATOM 2494 C CA . ARG B 1 14 ? 7.285 3.357 17.344 1 84.38 14 ARG B CA 1
ATOM 2495 C C . ARG B 1 14 ? 8.359 2.77 16.438 1 84.38 14 ARG B C 1
ATOM 2497 O O . ARG B 1 14 ? 8.047 2.059 15.484 1 84.38 14 ARG B O 1
ATOM 2504 N N . LEU B 1 15 ? 9.539 3.021 16.766 1 82.12 15 LEU B N 1
ATOM 2505 C CA . LEU B 1 15 ? 10.633 2.584 15.914 1 82.12 15 LEU B CA 1
ATOM 2506 C C . LEU B 1 15 ? 11.141 1.206 16.328 1 82.12 15 LEU B C 1
ATOM 2508 O O . LEU B 1 15 ? 11.719 0.481 15.523 1 82.12 15 LEU B O 1
ATOM 2512 N N . GLU B 1 16 ? 10.953 0.915 17.578 1 86.69 16 GLU B N 1
ATOM 2513 C CA . GLU B 1 16 ? 11.453 -0.303 18.203 1 86.69 16 GLU B CA 1
ATOM 2514 C C . GLU B 1 16 ? 12.938 -0.499 17.922 1 86.69 16 GLU B C 1
ATOM 2516 O O . GLU B 1 16 ? 13.375 -1.606 17.594 1 86.69 16 GLU B O 1
ATOM 2521 N N . HIS B 1 17 ? 13.562 0.545 17.875 1 85.44 17 HIS B N 1
ATOM 2522 C CA . HIS B 1 17 ? 15.008 0.623 17.688 1 85.44 17 HIS B CA 1
ATOM 2523 C C . HIS B 1 17 ? 15.602 1.81 18.438 1 85.44 17 HIS B C 1
ATOM 2525 O O . HIS B 1 17 ? 15.43 2.959 18.016 1 85.44 17 HIS B O 1
ATOM 2531 N N . VAL B 1 18 ? 16.422 1.481 19.453 1 86.5 18 VAL B N 1
ATOM 2532 C CA . VAL B 1 18 ? 16.891 2.533 20.344 1 86.5 18 VAL B CA 1
ATOM 2533 C C . VAL B 1 18 ? 17.875 3.432 19.609 1 86.5 18 VAL B C 1
ATOM 2535 O O . VAL B 1 18 ? 17.828 4.656 19.734 1 86.5 18 VAL B O 1
ATOM 2538 N N . GLY B 1 19 ? 18.703 2.805 18.844 1 86.31 19 GLY B N 1
ATOM 2539 C CA . GLY B 1 19 ? 19.688 3.588 18.094 1 86.31 19 GLY B CA 1
ATOM 2540 C C . GLY B 1 19 ? 19.047 4.543 17.094 1 86.31 19 GLY B C 1
ATOM 2541 O O . GLY B 1 19 ? 19.391 5.727 17.062 1 86.31 19 GLY B O 1
ATOM 2542 N N . ARG B 1 20 ? 18.141 4.07 16.375 1 84.56 20 ARG B N 1
ATOM 2543 C CA . ARG B 1 20 ? 17.438 4.895 15.406 1 84.56 20 ARG B CA 1
ATOM 2544 C C . ARG B 1 20 ? 16.641 5.996 16.094 1 84.56 20 ARG B C 1
ATOM 2546 O O . ARG B 1 20 ? 16.547 7.113 15.578 1 84.56 20 ARG B O 1
ATOM 2553 N N . ALA B 1 21 ? 16.078 5.586 17.141 1 88.81 21 ALA B N 1
ATOM 2554 C CA . ALA B 1 21 ? 15.328 6.574 17.906 1 88.81 21 ALA B CA 1
ATOM 2555 C C . ALA B 1 21 ? 16.25 7.691 18.406 1 88.81 21 ALA B C 1
ATOM 2557 O O . ALA B 1 21 ? 15.883 8.867 18.359 1 88.81 21 ALA B O 1
ATOM 2558 N N . ALA B 1 22 ? 17.406 7.332 18.828 1 89.19 22 ALA B N 1
ATOM 2559 C CA . ALA B 1 22 ? 18.375 8.328 19.297 1 89.19 22 ALA B CA 1
ATOM 2560 C C . ALA B 1 22 ? 18.766 9.273 18.172 1 89.19 22 ALA B C 1
ATOM 2562 O O . ALA B 1 22 ? 18.875 10.492 18.375 1 89.19 22 ALA B O 1
ATOM 2563 N N . GLU B 1 23 ? 18.938 8.727 17.047 1 83.06 23 GLU B N 1
ATOM 2564 C CA . GLU B 1 23 ? 19.281 9.523 15.883 1 83.06 23 GLU B CA 1
ATOM 2565 C C . GLU B 1 23 ? 18.156 10.5 15.523 1 83.06 23 GLU B C 1
ATOM 2567 O O . GLU B 1 23 ? 18.391 11.68 15.297 1 83.06 23 GLU B O 1
ATOM 2572 N N . LYS B 1 24 ? 17 9.969 15.594 1 80.38 24 LYS B N 1
ATOM 2573 C CA . LYS B 1 24 ? 15.836 10.789 15.266 1 80.38 24 LYS B CA 1
ATOM 2574 C C . LYS B 1 24 ? 15.656 11.914 16.281 1 80.38 24 LYS B C 1
ATOM 2576 O O . LYS B 1 24 ? 15.289 13.031 15.906 1 80.38 24 LYS B O 1
ATOM 2581 N N . LEU B 1 25 ? 15.922 11.578 17.469 1 85.44 25 LEU B N 1
ATOM 2582 C CA . LEU B 1 25 ? 15.727 12.531 18.562 1 85.44 25 LEU B CA 1
ATOM 2583 C C . LEU B 1 25 ? 16.969 13.398 18.75 1 85.44 25 LEU B C 1
ATOM 2585 O O . LEU B 1 25 ? 16.953 14.336 19.547 1 85.44 25 LEU B O 1
ATOM 2589 N N . ARG B 1 26 ? 18 13.008 17.922 1 84.31 26 ARG B N 1
ATOM 2590 C CA . ARG B 1 26 ? 19.266 13.734 18 1 84.31 26 ARG B CA 1
ATOM 2591 C C . ARG B 1 26 ? 19.812 13.734 19.422 1 84.31 26 ARG B C 1
ATOM 2593 O O . ARG B 1 26 ? 20.188 14.789 19.938 1 84.31 26 ARG B O 1
ATOM 2600 N N . VAL B 1 27 ? 19.828 12.578 20.062 1 87.19 27 VAL B N 1
ATOM 2601 C CA . VAL B 1 27 ? 20.391 12.375 21.391 1 87.19 27 VAL B CA 1
ATOM 2602 C C . VAL B 1 27 ? 21.312 11.164 21.375 1 87.19 27 VAL B C 1
ATOM 2604 O O . VAL B 1 27 ? 21.297 10.359 20.438 1 87.19 27 VAL B O 1
ATOM 2607 N N . ALA B 1 28 ? 22.203 11.141 22.359 1 89.25 28 ALA B N 1
ATOM 2608 C CA . ALA B 1 28 ? 23.062 9.969 22.5 1 89.25 28 ALA B CA 1
ATOM 2609 C C . ALA B 1 28 ? 22.266 8.75 22.938 1 89.25 28 ALA B C 1
ATOM 2611 O O . ALA B 1 28 ? 21.375 8.859 23.781 1 89.25 28 ALA B O 1
ATOM 2612 N N . GLN B 1 29 ? 22.594 7.652 22.359 1 89.69 29 GLN B N 1
ATOM 2613 C CA . GLN B 1 29 ? 21.875 6.414 22.625 1 89.69 29 GLN B CA 1
ATOM 2614 C C . GLN B 1 29 ? 21.922 6.051 24.109 1 89.69 29 GLN B C 1
ATOM 2616 O O . GLN B 1 29 ? 20.906 5.652 24.688 1 89.69 29 GLN B O 1
ATOM 2621 N N . PRO B 1 30 ? 23.109 6.23 24.812 1 90.06 30 PRO B N 1
ATOM 2622 C CA . PRO B 1 30 ? 23.109 5.887 26.234 1 90.06 30 PRO B CA 1
ATOM 2623 C C . PRO B 1 30 ? 22.172 6.758 27.062 1 90.06 30 PRO B C 1
ATOM 2625 O O . PRO B 1 30 ? 21.547 6.273 28 1 90.06 30 PRO B O 1
ATOM 2628 N N . SER B 1 31 ? 22.094 8 26.688 1 89.06 31 SER B N 1
ATOM 2629 C CA . SER B 1 31 ? 21.188 8.914 27.391 1 89.06 31 SER B CA 1
ATOM 2630 C C . SER B 1 31 ? 19.734 8.492 27.203 1 89.06 31 SER B C 1
ATOM 2632 O O . SER B 1 31 ? 18.953 8.5 28.156 1 89.06 31 SER B O 1
ATOM 2634 N N . LEU B 1 32 ? 19.391 8.211 26 1 91.94 32 LEU B N 1
ATOM 2635 C CA . LEU B 1 32 ? 18.047 7.734 25.688 1 91.94 32 LEU B CA 1
ATOM 2636 C C . LEU B 1 32 ? 17.734 6.457 26.453 1 91.94 32 LEU B C 1
ATOM 2638 O O . LEU B 1 32 ? 16.656 6.328 27.031 1 91.94 32 LEU B O 1
ATOM 2642 N N . SER B 1 33 ? 18.688 5.516 26.484 1 91.31 33 SER B N 1
ATOM 2643 C CA . SER B 1 33 ? 18.5 4.234 27.156 1 91.31 33 SER B CA 1
ATOM 2644 C C . SER B 1 33 ? 18.312 4.418 28.656 1 91.31 33 SER B C 1
ATOM 2646 O O . SER B 1 33 ? 17.453 3.773 29.266 1 91.31 33 SER B O 1
ATOM 2648 N N . ARG B 1 34 ? 19.062 5.316 29.219 1 90.06 34 ARG B N 1
ATOM 2649 C CA . ARG B 1 34 ? 18.969 5.594 30.656 1 90.06 34 ARG B CA 1
ATOM 2650 C C . ARG B 1 34 ? 17.609 6.203 31 1 90.06 34 ARG B C 1
ATOM 2652 O O . ARG B 1 34 ? 17.016 5.859 32.031 1 90.06 34 ARG B O 1
ATOM 2659 N N . THR B 1 35 ? 17.281 7.125 30.188 1 89.88 35 THR B N 1
ATOM 2660 C CA . THR B 1 35 ? 15.984 7.77 30.406 1 89.88 35 THR B CA 1
ATOM 2661 C C . THR B 1 35 ? 14.852 6.75 30.359 1 89.88 35 THR B C 1
ATOM 2663 O O . THR B 1 35 ? 13.922 6.809 31.156 1 89.88 35 THR B O 1
ATOM 2666 N N . LEU B 1 36 ? 14.914 5.832 29.453 1 91.5 36 LEU B N 1
ATOM 2667 C CA . LEU B 1 36 ? 13.898 4.793 29.312 1 91.5 36 LEU B CA 1
ATOM 2668 C C . LEU B 1 36 ? 13.891 3.877 30.531 1 91.5 36 LEU B C 1
ATOM 2670 O O . LEU B 1 36 ? 12.828 3.488 31.016 1 91.5 36 LEU B O 1
ATOM 2674 N N . ALA B 1 37 ? 15.078 3.514 30.953 1 90.69 37 ALA B N 1
ATOM 2675 C CA . ALA B 1 37 ? 15.195 2.67 32.156 1 90.69 37 ALA B CA 1
ATOM 2676 C C . ALA B 1 37 ? 14.602 3.355 33.375 1 90.69 37 ALA B C 1
ATOM 2678 O O . ALA B 1 37 ? 13.914 2.717 34.156 1 90.69 37 ALA B O 1
ATOM 2679 N N . ARG B 1 38 ? 14.898 4.57 33.469 1 87.81 38 ARG B N 1
ATOM 2680 C CA . ARG B 1 38 ? 14.352 5.348 34.594 1 87.81 38 ARG B CA 1
ATOM 2681 C C . ARG B 1 38 ? 12.828 5.387 34.531 1 87.81 38 ARG B C 1
ATOM 2683 O O . ARG B 1 38 ? 12.156 5.258 35.562 1 87.81 38 ARG B O 1
ATOM 2690 N N . LEU B 1 39 ? 12.297 5.613 33.344 1 89.38 39 LEU B N 1
ATOM 2691 C CA . LEU B 1 39 ? 10.852 5.645 33.156 1 89.38 39 LEU B CA 1
ATOM 2692 C C . LEU B 1 39 ? 10.219 4.316 33.531 1 89.38 39 LEU B C 1
ATOM 2694 O O . LEU B 1 39 ? 9.195 4.297 34.219 1 89.38 39 LEU B O 1
ATOM 2698 N N . GLU B 1 40 ? 10.836 3.197 33.094 1 90.75 40 GLU B N 1
ATOM 2699 C CA . GLU B 1 40 ? 10.344 1.87 33.438 1 90.75 40 GLU B CA 1
ATOM 2700 C C . GLU B 1 40 ? 10.391 1.644 34.969 1 90.75 40 GLU B C 1
ATOM 2702 O O . GLU B 1 40 ? 9.469 1.075 35.531 1 90.75 40 GLU B O 1
ATOM 2707 N N . ASN B 1 41 ? 11.438 2.072 35.594 1 86.12 41 ASN B N 1
ATOM 2708 C CA . ASN B 1 41 ? 11.578 1.959 37.031 1 86.12 41 ASN B CA 1
ATOM 2709 C C . ASN B 1 41 ? 10.492 2.742 37.781 1 86.12 41 ASN B C 1
ATOM 2711 O O . ASN B 1 41 ? 9.945 2.268 38.75 1 86.12 41 ASN B O 1
ATOM 2715 N N . GLU B 1 42 ? 10.305 3.904 37.312 1 84.56 42 GLU B N 1
ATOM 2716 C CA . GLU B 1 42 ? 9.281 4.742 37.906 1 84.56 42 GLU B CA 1
ATOM 2717 C C . GLU B 1 42 ? 7.898 4.102 37.781 1 84.56 42 GLU B C 1
ATOM 2719 O O . GLU B 1 42 ? 7.082 4.191 38.719 1 84.56 42 GLU B O 1
ATOM 2724 N N . LEU B 1 43 ? 7.641 3.506 36.625 1 86.06 43 LEU B N 1
ATOM 2725 C CA . LEU B 1 43 ? 6.352 2.889 36.344 1 86.06 43 LEU B CA 1
ATOM 2726 C C . LEU B 1 43 ? 6.242 1.525 37.031 1 86.06 43 LEU B C 1
ATOM 2728 O O . LEU B 1 43 ? 5.141 1.007 37.219 1 86.06 43 LEU B O 1
ATOM 2732 N N . GLY B 1 44 ? 7.402 0.864 37.281 1 86.06 44 GLY B N 1
ATOM 2733 C CA . GLY B 1 44 ? 7.441 -0.394 38.031 1 86.06 44 GLY B CA 1
ATOM 2734 C C . GLY B 1 44 ? 7.301 -1.608 37.125 1 86.06 44 GLY B C 1
ATOM 2735 O O . GLY B 1 44 ? 7.188 -2.736 37.625 1 86.06 44 GLY B O 1
ATOM 2736 N N . VAL B 1 45 ? 7.168 -1.376 35.844 1 86.19 45 VAL B N 1
ATOM 2737 C CA . VAL B 1 45 ? 7.055 -2.471 34.906 1 86.19 45 VAL B CA 1
ATOM 2738 C C . VAL B 1 45 ? 7.926 -2.184 33.656 1 86.19 45 VAL B C 1
ATOM 2740 O O . VAL B 1 45 ? 8.102 -1.026 33.281 1 86.19 45 VAL B O 1
ATOM 2743 N N . PRO B 1 46 ? 8.398 -3.213 33.062 1 90.06 46 PRO B N 1
ATOM 2744 C CA . PRO B 1 46 ? 9.086 -3.008 31.781 1 90.06 46 PRO B CA 1
ATOM 2745 C C . PRO B 1 46 ? 8.125 -2.705 30.641 1 90.06 46 PRO B C 1
ATOM 2747 O O . PRO B 1 46 ? 7.027 -3.258 30.594 1 90.06 46 PRO B O 1
ATOM 2750 N N . LEU B 1 47 ? 8.578 -1.792 29.844 1 91.31 47 LEU B N 1
ATOM 2751 C CA . LEU B 1 47 ? 7.738 -1.39 28.719 1 91.31 47 LEU B CA 1
ATOM 2752 C C . LEU B 1 47 ? 8.156 -2.107 27.438 1 91.31 47 LEU B C 1
ATOM 2754 O O . LEU B 1 47 ? 7.398 -2.135 26.469 1 91.31 47 LEU B O 1
ATOM 2758 N N . PHE B 1 48 ? 9.375 -2.6 27.438 1 91.94 48 PHE B N 1
ATOM 2759 C CA . PHE B 1 48 ? 9.938 -3.279 26.281 1 91.94 48 PHE B CA 1
ATOM 2760 C C . PHE B 1 48 ? 10.461 -4.656 26.656 1 91.94 48 PHE B C 1
ATOM 2762 O O . PHE B 1 48 ? 10.945 -4.855 27.781 1 91.94 48 PHE B O 1
ATOM 2769 N N . ASP B 1 49 ? 10.242 -5.586 25.703 1 87.88 49 ASP B N 1
ATOM 2770 C CA . ASP B 1 49 ? 10.977 -6.844 25.781 1 87.88 49 ASP B CA 1
ATOM 2771 C C . ASP B 1 49 ? 12.312 -6.742 25.047 1 87.88 49 ASP B C 1
ATOM 2773 O O . ASP B 1 49 ? 12.375 -6.207 23.938 1 87.88 49 ASP B O 1
ATOM 2777 N N . ARG B 1 50 ? 13.266 -7.016 25.766 1 81.25 50 ARG B N 1
ATOM 2778 C CA . ARG B 1 50 ? 14.602 -6.914 25.203 1 81.25 50 ARG B CA 1
ATOM 2779 C C . ARG B 1 50 ? 15.164 -8.289 24.875 1 81.25 50 ARG B C 1
ATOM 2781 O O . ARG B 1 50 ? 15.086 -9.211 25.688 1 81.25 50 ARG B O 1
ATOM 2788 N N . HIS B 1 51 ? 15.406 -8.531 23.641 1 76.31 51 HIS B N 1
ATOM 2789 C CA . HIS B 1 51 ? 16.094 -9.742 23.203 1 76.31 51 HIS B CA 1
ATOM 2790 C C . HIS B 1 51 ? 17.406 -9.398 22.5 1 76.31 51 HIS B C 1
ATOM 2792 O O . HIS B 1 51 ? 17.438 -9.156 21.297 1 76.31 51 HIS B O 1
ATOM 2798 N N . GLY B 1 52 ? 18.422 -9.5 23.234 1 68 52 GLY B N 1
ATOM 2799 C CA . GLY B 1 52 ? 19.688 -9.07 22.688 1 68 52 GLY B CA 1
ATOM 2800 C C . GLY B 1 52 ? 19.703 -7.609 22.281 1 68 52 GLY B C 1
ATOM 2801 O O . GLY B 1 52 ? 19.453 -6.73 23.109 1 68 52 GLY B O 1
ATOM 2802 N N . ARG B 1 53 ? 19.875 -7.426 21.031 1 68.75 53 ARG B N 1
ATOM 2803 C CA . ARG B 1 53 ? 19.953 -6.066 20.516 1 68.75 53 ARG B CA 1
ATOM 2804 C C . ARG B 1 53 ? 18.594 -5.582 20.016 1 68.75 53 ARG B C 1
ATOM 2806 O O . ARG B 1 53 ? 18.438 -4.41 19.672 1 68.75 53 ARG B O 1
ATOM 2813 N N . ARG B 1 54 ? 17.719 -6.449 20.172 1 77.44 54 ARG B N 1
ATOM 2814 C CA . ARG B 1 54 ? 16.406 -6.078 19.641 1 77.44 54 ARG B CA 1
ATOM 2815 C C . ARG B 1 54 ? 15.445 -5.715 20.766 1 77.44 54 ARG B C 1
ATOM 2817 O O . ARG B 1 54 ? 15.484 -6.324 21.844 1 77.44 54 ARG B O 1
ATOM 2824 N N . ILE B 1 55 ? 14.734 -4.559 20.594 1 85.56 55 ILE B N 1
ATOM 2825 C CA . ILE B 1 55 ? 13.75 -4.09 21.547 1 85.56 55 ILE B CA 1
ATOM 2826 C C . ILE B 1 55 ? 12.359 -4.109 20.922 1 85.56 55 ILE B C 1
ATOM 2828 O O . ILE B 1 55 ? 12.203 -3.779 19.734 1 85.56 55 ILE B O 1
ATOM 2832 N N . ARG B 1 56 ? 11.453 -4.734 21.641 1 87.56 56 ARG B N 1
ATOM 2833 C CA . ARG B 1 56 ? 10.07 -4.742 21.172 1 87.56 56 ARG B CA 1
ATOM 2834 C C . ARG B 1 56 ? 9.117 -4.23 22.25 1 87.56 56 ARG B C 1
ATOM 2836 O O . ARG B 1 56 ? 9.266 -4.566 23.422 1 87.56 56 ARG B O 1
ATOM 2843 N N . LEU B 1 57 ? 8.203 -3.391 21.781 1 87.19 57 LEU B N 1
ATOM 2844 C CA . LEU B 1 57 ? 7.168 -2.896 22.688 1 87.19 57 LEU B CA 1
ATOM 2845 C C . LEU B 1 57 ? 6.32 -4.043 23.219 1 87.19 57 LEU B C 1
ATOM 2847 O O . LEU B 1 57 ? 5.805 -4.855 22.453 1 87.19 57 LEU B O 1
ATOM 2851 N N . ASN B 1 58 ? 6.277 -4.266 24.594 1 84.38 58 ASN B N 1
ATOM 2852 C CA . ASN B 1 58 ? 5.473 -5.336 25.172 1 84.38 58 ASN B CA 1
ATOM 2853 C C . ASN B 1 58 ? 4.062 -4.852 25.516 1 84.38 58 ASN B C 1
ATOM 2855 O O . ASN B 1 58 ? 3.666 -3.756 25.109 1 84.38 58 ASN B O 1
ATOM 2859 N N . ARG B 1 59 ? 3.289 -5.625 26.203 1 77.69 59 ARG B N 1
ATOM 2860 C CA . ARG B 1 59 ? 1.889 -5.305 26.469 1 77.69 59 ARG B CA 1
ATOM 2861 C C . ARG B 1 59 ? 1.763 -4.07 27.344 1 77.69 59 ARG B C 1
ATOM 2863 O O . ARG B 1 59 ? 0.858 -3.254 27.156 1 77.69 59 ARG B O 1
ATOM 2870 N N . PHE B 1 60 ? 2.617 -4.027 28.328 1 83.12 60 PHE B N 1
ATOM 2871 C CA . PHE B 1 60 ? 2.611 -2.852 29.188 1 83.12 60 PHE B CA 1
ATOM 2872 C C . PHE B 1 60 ? 2.988 -1.6 28.406 1 83.12 60 PHE B C 1
ATOM 2874 O O . PHE B 1 60 ? 2.373 -0.545 28.578 1 83.12 60 PHE B O 1
ATOM 2881 N N . GLY B 1 61 ? 3.936 -1.772 27.547 1 87.88 61 GLY B N 1
ATOM 2882 C CA . GLY B 1 61 ? 4.348 -0.669 26.688 1 87.88 61 GLY B CA 1
ATOM 2883 C C . GLY B 1 61 ? 3.252 -0.203 25.75 1 87.88 61 GLY B C 1
ATOM 2884 O O . GLY B 1 61 ? 3.053 1 25.562 1 87.88 61 GLY B O 1
ATOM 2885 N N . ALA B 1 62 ? 2.598 -1.06 25.234 1 82.75 62 ALA B N 1
ATOM 2886 C CA . ALA B 1 62 ? 1.512 -0.731 24.312 1 82.75 62 ALA B CA 1
ATOM 2887 C C . ALA B 1 62 ? 0.413 0.055 25.016 1 82.75 62 ALA B C 1
ATOM 2889 O O . ALA B 1 62 ? -0.113 1.029 24.484 1 82.75 62 ALA B O 1
ATOM 2890 N N . ALA B 1 63 ? 0.068 -0.428 26.156 1 80.12 63 ALA B N 1
ATOM 2891 C CA . ALA B 1 63 ? -0.94 0.272 26.953 1 80.12 63 ALA B CA 1
ATOM 2892 C C . ALA B 1 63 ? -0.469 1.676 27.328 1 80.12 63 ALA B C 1
ATOM 2894 O O . ALA B 1 63 ? -1.232 2.639 27.219 1 80.12 63 ALA B O 1
ATOM 2895 N N . PHE B 1 64 ? 0.763 1.771 27.781 1 84.94 64 PHE B N 1
ATOM 2896 C CA . PHE B 1 64 ? 1.335 3.055 28.172 1 84.94 64 PHE B CA 1
ATOM 2897 C C . PHE B 1 64 ? 1.428 3.99 26.984 1 84.94 64 PHE B C 1
ATOM 2899 O O . PHE B 1 64 ? 1.16 5.188 27.094 1 84.94 64 PHE B O 1
ATOM 2906 N N . LEU B 1 65 ? 1.738 3.414 25.828 1 88.06 65 LEU B N 1
ATOM 2907 C CA . LEU B 1 65 ? 1.88 4.207 24.609 1 88.06 65 LEU B CA 1
ATOM 2908 C C . LEU B 1 65 ? 0.557 4.867 24.234 1 88.06 65 LEU B C 1
ATOM 2910 O O . LEU B 1 65 ? 0.53 6.027 23.812 1 88.06 65 LEU B O 1
ATOM 2914 N N . ARG B 1 66 ? -0.501 4.215 24.406 1 78.12 66 ARG B N 1
ATOM 2915 C CA . ARG B 1 66 ? -1.816 4.77 24.094 1 78.12 66 ARG B CA 1
ATOM 2916 C C . ARG B 1 66 ? -2.076 6.031 24.922 1 78.12 66 ARG B C 1
ATOM 2918 O O . ARG B 1 66 ? -2.615 7.012 24.406 1 78.12 66 ARG B O 1
ATOM 2925 N N . ARG B 1 67 ? -1.68 5.938 26.125 1 77.69 67 ARG B N 1
ATOM 2926 C CA . ARG B 1 67 ? -1.883 7.078 27.016 1 77.69 67 ARG B CA 1
ATOM 2927 C C . ARG B 1 67 ? -0.909 8.203 26.688 1 77.69 67 ARG B C 1
ATOM 2929 O O . ARG B 1 67 ? -1.288 9.375 26.688 1 77.69 67 ARG B O 1
ATOM 2936 N N . VAL B 1 68 ? 0.286 7.809 26.484 1 84.25 68 VAL B N 1
ATOM 2937 C CA . VAL B 1 68 ? 1.313 8.797 26.156 1 84.25 68 VAL B CA 1
ATOM 2938 C C . VAL B 1 68 ? 0.936 9.539 24.875 1 84.25 68 VAL B C 1
ATOM 2940 O O . VAL B 1 68 ? 1.073 10.758 24.797 1 84.25 68 VAL B O 1
ATOM 2943 N N . ASP B 1 69 ? 0.469 8.773 23.953 1 81.56 69 ASP B N 1
ATOM 2944 C CA . ASP B 1 69 ? 0.036 9.383 22.703 1 81.56 69 ASP B CA 1
ATOM 2945 C C . ASP B 1 69 ? -1.026 10.453 22.953 1 81.56 69 ASP B C 1
ATOM 2947 O O . ASP B 1 69 ? -0.951 11.555 22.391 1 81.56 69 ASP B O 1
ATOM 2951 N N . ARG B 1 70 ? -1.925 10.164 23.766 1 73.69 70 ARG B N 1
ATOM 2952 C CA . ARG B 1 70 ? -3.004 11.102 24.062 1 73.69 70 ARG B CA 1
ATOM 2953 C C . ARG B 1 70 ? -2.469 12.352 24.75 1 73.69 70 ARG B C 1
ATOM 2955 O O . ARG B 1 70 ? -2.865 13.469 24.406 1 73.69 70 ARG B O 1
ATOM 2962 N N . VAL B 1 71 ? -1.582 12.133 25.672 1 76.06 71 VAL B N 1
ATOM 2963 C CA . VAL B 1 71 ? -1.018 13.234 26.438 1 76.06 71 VAL B CA 1
ATOM 2964 C C . VAL B 1 71 ? -0.237 14.164 25.5 1 76.06 71 VAL B C 1
ATOM 2966 O O . VAL B 1 71 ? -0.424 15.383 25.531 1 76.06 71 VAL B O 1
ATOM 2969 N N . LEU B 1 72 ? 0.588 13.57 24.75 1 80.88 72 LEU B N 1
ATOM 2970 C CA . LEU B 1 72 ? 1.427 14.383 23.875 1 80.88 72 LEU B CA 1
ATOM 2971 C C . LEU B 1 72 ? 0.587 15.07 22.797 1 80.88 72 LEU B C 1
ATOM 2973 O O . LEU B 1 72 ? 0.876 16.203 22.406 1 80.88 72 LEU B O 1
ATOM 2977 N N . ALA B 1 73 ? -0.441 14.43 22.406 1 76.88 73 ALA B N 1
ATOM 2978 C CA . ALA B 1 73 ? -1.358 15.031 21.438 1 76.88 73 ALA B CA 1
ATOM 2979 C C . ALA B 1 73 ? -2.047 16.266 22.031 1 76.88 73 ALA B C 1
ATOM 2981 O O . ALA B 1 73 ? -2.207 17.281 21.344 1 76.88 73 ALA B O 1
ATOM 2982 N N . GLU B 1 74 ? -2.398 16.125 23.25 1 73.25 74 GLU B N 1
ATOM 2983 C CA . GLU B 1 74 ? -3.033 17.25 23.922 1 73.25 74 GLU B CA 1
ATOM 2984 C C . GLU B 1 74 ? -2.086 18.453 24.016 1 73.25 74 GLU B C 1
ATOM 2986 O O . GLU B 1 74 ? -2.508 19.594 23.859 1 73.25 74 GLU B O 1
ATOM 2991 N N . LEU B 1 75 ? -0.889 18.156 24.328 1 73.19 75 LEU B N 1
ATOM 2992 C CA . LEU B 1 75 ? 0.097 19.234 24.422 1 73.19 75 LEU B CA 1
ATOM 2993 C C . LEU B 1 75 ? 0.329 19.875 23.047 1 73.19 75 LEU B C 1
ATOM 2995 O O . LEU B 1 75 ? 0.437 21.109 22.953 1 73.19 75 LEU B O 1
ATOM 2999 N N . ASP B 1 76 ? 0.431 19.078 22.094 1 76.12 76 ASP B N 1
ATOM 3000 C CA . ASP B 1 76 ? 0.603 19.578 20.734 1 76.12 76 ASP B CA 1
ATOM 3001 C C . ASP B 1 76 ? -0.602 20.422 20.312 1 76.12 76 ASP B C 1
ATOM 3003 O O . ASP B 1 76 ? -0.444 21.484 19.703 1 76.12 76 ASP B O 1
ATOM 3007 N N . ASP B 1 77 ? -1.735 20 20.672 1 72.62 77 ASP B N 1
ATOM 3008 C CA . ASP B 1 77 ? -2.961 20.75 20.391 1 72.62 77 ASP B CA 1
ATOM 3009 C C . ASP B 1 77 ? -2.951 22.109 21.062 1 72.62 77 ASP B C 1
ATOM 3011 O O . ASP B 1 77 ? -3.354 23.109 20.469 1 72.62 77 ASP B O 1
ATOM 3015 N N . ALA B 1 78 ? -2.521 22.062 22.266 1 71.69 78 ALA B N 1
ATOM 3016 C CA . ALA B 1 78 ? -2.459 23.312 23.016 1 71.69 78 ALA B CA 1
ATOM 3017 C C . ALA B 1 78 ? -1.531 24.328 22.344 1 71.69 78 ALA B C 1
ATOM 3019 O O . ALA B 1 78 ? -1.863 25.5 22.219 1 71.69 78 ALA B O 1
ATOM 3020 N N . ARG B 1 79 ? -0.44 23.844 21.969 1 71.62 79 ARG B N 1
ATOM 3021 C CA . ARG B 1 79 ? 0.509 24.703 21.266 1 71.62 79 ARG B CA 1
ATOM 3022 C C . ARG B 1 79 ? -0.098 25.25 19.984 1 71.62 79 ARG B C 1
ATOM 3024 O O . ARG B 1 79 ? 0.035 26.438 19.672 1 71.62 79 ARG B O 1
ATOM 3031 N N . GLN B 1 80 ? -0.738 24.344 19.266 1 74.5 80 GLN B N 1
ATOM 3032 C CA . GLN B 1 80 ? -1.369 24.734 18.016 1 74.5 80 GLN B CA 1
ATOM 3033 C C . GLN B 1 80 ? -2.467 25.766 18.25 1 74.5 80 GLN B C 1
ATOM 3035 O O . GLN B 1 80 ? -2.615 26.719 17.469 1 74.5 80 GLN B O 1
ATOM 3040 N N . GLU B 1 81 ? -3.15 25.625 19.234 1 73.56 81 GLU B N 1
ATOM 3041 C CA . GLU B 1 81 ? -4.215 26.562 19.594 1 73.56 81 GLU B CA 1
ATOM 3042 C C . GLU B 1 81 ? -3.652 27.953 19.875 1 73.56 81 GLU B C 1
ATOM 3044 O O . GLU B 1 81 ? -4.227 28.969 19.453 1 73.56 81 GLU B O 1
ATOM 3049 N N . LEU B 1 82 ? -2.629 27.891 20.547 1 70.56 82 LEU B N 1
ATOM 3050 C CA . LEU B 1 82 ? -1.986 29.172 20.844 1 70.56 82 LEU B CA 1
ATOM 3051 C C . LEU B 1 82 ? -1.449 29.828 19.578 1 70.56 82 LEU B C 1
ATOM 3053 O O . LEU B 1 82 ? -1.568 31.047 19.406 1 70.56 82 LEU B O 1
ATOM 3057 N N . ASP B 1 83 ? -0.871 29.031 18.75 1 70.19 83 ASP B N 1
ATOM 3058 C CA . ASP B 1 83 ? -0.372 29.531 17.484 1 70.19 83 ASP B CA 1
ATOM 3059 C C . ASP B 1 83 ? -1.506 30.109 16.641 1 70.19 83 ASP B C 1
ATOM 3061 O O . ASP B 1 83 ? -1.356 31.172 16.031 1 70.19 83 ASP B O 1
ATOM 3065 N N . ASP B 1 84 ? -2.553 29.453 16.547 1 75.19 84 ASP B N 1
ATOM 3066 C CA . ASP B 1 84 ? -3.725 29.906 15.805 1 75.19 84 ASP B CA 1
ATOM 3067 C C . ASP B 1 84 ? -4.246 31.234 16.359 1 75.19 84 ASP B C 1
ATOM 3069 O O . ASP B 1 84 ? -4.613 32.125 15.586 1 75.19 84 ASP B O 1
ATOM 3073 N N . ALA B 1 85 ? -4.316 31.297 17.594 1 70.44 85 ALA B N 1
ATOM 3074 C CA . ALA B 1 85 ? -4.801 32.5 18.25 1 70.44 85 ALA B CA 1
ATOM 3075 C C . ALA B 1 85 ? -3.912 33.688 17.906 1 70.44 85 ALA B C 1
ATOM 3077 O O . ALA B 1 85 ? -4.387 34.844 17.844 1 70.44 85 ALA B O 1
ATOM 3078 N N . ALA B 1 86 ? -2.701 33.312 17.625 1 68.81 86 ALA B N 1
ATOM 3079 C CA . ALA B 1 86 ? -1.752 34.375 17.281 1 68.81 86 ALA B CA 1
ATOM 3080 C C . ALA B 1 86 ? -1.887 34.781 15.82 1 68.81 86 ALA B C 1
ATOM 3082 O O . ALA B 1 86 ? -1.274 35.781 15.391 1 68.81 86 ALA B O 1
ATOM 3083 N N . GLY B 1 87 ? -2.895 34.219 15.039 1 64.94 87 GLY B N 1
ATOM 3084 C CA . GLY B 1 87 ? -3.252 34.625 13.688 1 64.94 87 GLY B CA 1
ATOM 3085 C C . GLY B 1 87 ? -2.328 34.062 12.633 1 64.94 87 GLY B C 1
ATOM 3086 O O . GLY B 1 87 ? -2.279 34.562 11.508 1 64.94 87 GLY B O 1
ATOM 3087 N N . TRP B 1 88 ? -1.561 33.25 12.984 1 55.91 88 TRP B N 1
ATOM 3088 C CA . TRP B 1 88 ? -0.637 32.75 11.969 1 55.91 88 TRP B CA 1
ATOM 3089 C C . TRP B 1 88 ? -1.353 31.828 11 1 55.91 88 TRP B C 1
ATOM 3091 O O . TRP B 1 88 ? -2.064 30.906 11.414 1 55.91 88 TRP B O 1
ATOM 3101 N N . GLU B 1 89 ? -1.745 32.375 9.875 1 62.34 89 GLU B N 1
ATOM 3102 C CA . GLU B 1 89 ? -2.293 31.594 8.766 1 62.34 89 GLU B CA 1
ATOM 3103 C C . GLU B 1 89 ? -1.328 30.5 8.344 1 62.34 89 GLU B C 1
ATOM 3105 O O . GLU B 1 89 ? -1.314 30.094 7.18 1 62.34 89 GLU B O 1
ATOM 3110 N N . ARG B 1 90 ? -0.488 30.125 9.281 1 67.94 90 ARG B N 1
ATOM 3111 C CA . ARG B 1 90 ? 0.52 29.109 9 1 67.94 90 ARG B CA 1
ATOM 3112 C C . ARG B 1 90 ? 0.221 27.812 9.75 1 67.94 90 ARG B C 1
ATOM 3114 O O . ARG B 1 90 ? -0.621 27.797 10.648 1 67.94 90 ARG B O 1
ATOM 3121 N N . GLY B 1 91 ? 0.498 26.812 9.156 1 83.44 91 GLY B N 1
ATOM 3122 C CA . GLY B 1 91 ? 0.369 25.562 9.891 1 83.44 91 GLY B CA 1
ATOM 3123 C C . GLY B 1 91 ? 0.524 24.344 9.016 1 83.44 91 GLY B C 1
ATOM 3124 O O . GLY B 1 91 ? 0.855 24.453 7.832 1 83.44 91 GLY B O 1
ATOM 3125 N N . THR B 1 92 ? 0.506 23.219 9.727 1 87.31 92 THR B N 1
ATOM 3126 C CA . THR B 1 92 ? 0.595 21.922 9.07 1 87.31 92 THR B CA 1
ATOM 3127 C C . THR B 1 92 ? -0.712 21.141 9.227 1 87.31 92 THR B C 1
ATOM 3129 O O . THR B 1 92 ? -1.346 21.188 10.281 1 87.31 92 THR B O 1
ATOM 3132 N N . VAL B 1 93 ? -1.143 20.609 8.156 1 92.44 93 VAL B N 1
ATOM 3133 C CA . VAL B 1 93 ? -2.283 19.703 8.219 1 92.44 93 VAL B CA 1
ATOM 3134 C C . VAL B 1 93 ? -1.864 18.312 7.738 1 92.44 93 VAL B C 1
ATOM 3136 O O . VAL B 1 93 ? -1.301 18.172 6.652 1 92.44 93 VAL B O 1
ATOM 3139 N N . THR B 1 94 ? -2.078 17.328 8.555 1 94.75 94 THR B N 1
ATOM 3140 C CA . THR B 1 94 ? -1.768 15.945 8.25 1 94.75 94 THR B CA 1
ATOM 3141 C C . THR B 1 94 ? -3.047 15.148 7.992 1 94.75 94 THR B C 1
ATOM 3143 O O . THR B 1 94 ? -3.947 15.125 8.836 1 94.75 94 THR B O 1
ATOM 3146 N N . VAL B 1 95 ? -3.076 14.523 6.773 1 96.75 95 VAL B N 1
ATOM 3147 C CA . VAL B 1 95 ? -4.289 13.828 6.359 1 96.75 95 VAL B CA 1
ATOM 3148 C C . VAL B 1 95 ? -3.943 12.398 5.934 1 96.75 95 VAL B C 1
ATOM 3150 O O . VAL B 1 95 ? -2.98 12.18 5.195 1 96.75 95 VAL B O 1
ATOM 3153 N N . ALA B 1 96 ? -4.695 11.453 6.43 1 96.56 96 ALA B N 1
ATOM 3154 C CA . ALA B 1 96 ? -4.559 10.062 6 1 96.56 96 ALA B CA 1
ATOM 3155 C C . ALA B 1 96 ? -5.797 9.602 5.234 1 96.56 96 ALA B C 1
ATOM 3157 O O . ALA B 1 96 ? -6.906 10.07 5.5 1 96.56 96 ALA B O 1
ATOM 3158 N N . ALA B 1 97 ? -5.574 8.727 4.289 1 94.25 97 ALA B N 1
ATOM 3159 C CA . ALA B 1 97 ? -6.676 8.141 3.531 1 94.25 97 ALA B CA 1
ATOM 3160 C C . ALA B 1 97 ? -6.328 6.723 3.078 1 94.25 97 ALA B C 1
ATOM 3162 O O . ALA B 1 97 ? -5.152 6.355 3.01 1 94.25 97 ALA B O 1
ATOM 3163 N N . GLU B 1 98 ? -7.371 5.906 2.84 1 90.88 98 GLU B N 1
ATOM 3164 C CA . GLU B 1 98 ? -7.148 4.578 2.279 1 90.88 98 GLU B CA 1
ATOM 3165 C C . GLU B 1 98 ? -6.621 4.664 0.851 1 90.88 98 GLU B C 1
ATOM 3167 O O . GLU B 1 98 ? -5.797 3.844 0.439 1 90.88 98 GLU B O 1
ATOM 3172 N N . SER B 1 99 ? -7.152 5.574 0.146 1 88.25 99 SER B N 1
ATOM 3173 C CA . SER B 1 99 ? -6.699 5.906 -1.202 1 88.25 99 SER B CA 1
ATOM 3174 C C . SER B 1 99 ? -6.418 7.398 -1.336 1 88.25 99 SER B C 1
ATOM 3176 O O . SER B 1 99 ? -7.277 8.227 -1.04 1 88.25 99 SER B O 1
ATOM 3178 N N . LEU B 1 100 ? -5.223 7.715 -1.83 1 88.88 100 LEU B N 1
ATOM 3179 C CA . LEU B 1 100 ? -4.844 9.117 -1.929 1 88.88 100 LEU B CA 1
ATOM 3180 C C . LEU B 1 100 ? -5.484 9.773 -3.148 1 88.88 100 LEU B C 1
ATOM 3182 O O . LEU B 1 100 ? -5.488 11 -3.271 1 88.88 100 LEU B O 1
ATOM 3186 N N . LEU B 1 101 ? -6.07 8.961 -3.998 1 84.56 101 LEU B N 1
ATOM 3187 C CA . LEU B 1 101 ? -6.73 9.5 -5.184 1 84.56 101 LEU B CA 1
ATOM 3188 C C . LEU B 1 101 ? -7.812 10.5 -4.793 1 84.56 101 LEU B C 1
ATOM 3190 O O . LEU B 1 101 ? -8.008 11.508 -5.473 1 84.56 101 LEU B O 1
ATOM 3194 N N . VAL B 1 102 ? -8.492 10.273 -3.719 1 88.88 102 VAL B N 1
ATOM 3195 C CA . VAL B 1 102 ? -9.625 11.109 -3.301 1 88.88 102 VAL B CA 1
ATOM 3196 C C . VAL B 1 102 ? -9.117 12.477 -2.855 1 88.88 102 VAL B C 1
ATOM 3198 O O . VAL B 1 102 ? -9.891 13.43 -2.766 1 88.88 102 VAL B O 1
ATOM 3201 N N . LEU B 1 103 ? -7.832 12.602 -2.566 1 92.31 103 LEU B N 1
ATOM 3202 C CA . LEU B 1 103 ? -7.281 13.844 -2.021 1 92.31 103 LEU B CA 1
ATOM 3203 C C . LEU B 1 103 ? -6.617 14.672 -3.117 1 92.31 103 LEU B C 1
ATOM 3205 O O . LEU B 1 103 ? -6.23 15.812 -2.887 1 92.31 103 LEU B O 1
ATOM 3209 N N . THR B 1 104 ? -6.484 14.109 -4.312 1 88.38 104 THR B N 1
ATOM 3210 C CA . THR B 1 104 ? -5.754 14.781 -5.383 1 88.38 104 THR B CA 1
ATOM 3211 C C . THR B 1 104 ? -6.398 16.125 -5.715 1 88.38 104 THR B C 1
ATOM 3213 O O . THR B 1 104 ? -5.73 17.156 -5.688 1 88.38 104 THR B O 1
ATOM 3216 N N . GLU B 1 105 ? -7.668 16.125 -5.914 1 88.38 105 GLU B N 1
ATOM 3217 C CA . GLU B 1 105 ? -8.344 17.359 -6.328 1 88.38 105 GLU B CA 1
ATOM 3218 C C . GLU B 1 105 ? -8.453 18.344 -5.168 1 88.38 105 GLU B C 1
ATOM 3220 O O . GLU B 1 105 ? -8.188 19.531 -5.328 1 88.38 105 GLU B O 1
ATOM 3225 N N . PRO B 1 106 ? -8.844 17.844 -3.986 1 92.94 106 PRO B N 1
ATOM 3226 C CA . PRO B 1 106 ? -8.852 18.766 -2.846 1 92.94 106 PRO B CA 1
ATOM 3227 C C . PRO B 1 106 ? -7.5 19.438 -2.623 1 92.94 106 PRO B C 1
ATOM 3229 O O . PRO B 1 106 ? -7.441 20.625 -2.312 1 92.94 106 PRO B O 1
ATOM 3232 N N . VAL B 1 107 ? -6.453 18.719 -2.764 1 93 107 VAL B N 1
ATOM 3233 C CA . VAL B 1 107 ? -5.117 19.281 -2.584 1 93 107 VAL B CA 1
ATOM 3234 C C . VAL B 1 107 ? -4.82 20.281 -3.697 1 93 107 VAL B C 1
ATOM 3236 O O . VAL B 1 107 ? -4.316 21.375 -3.439 1 93 107 VAL B O 1
ATOM 3239 N N . ARG B 1 108 ? -5.148 19.922 -4.914 1 90 108 ARG B N 1
ATOM 3240 C CA . ARG B 1 108 ? -4.898 20.75 -6.086 1 90 108 ARG B CA 1
ATOM 3241 C C . ARG B 1 108 ? -5.523 22.125 -5.914 1 90 108 ARG B C 1
ATOM 3243 O O . ARG B 1 108 ? -4.922 23.141 -6.285 1 90 108 ARG B O 1
ATOM 3250 N N . THR B 1 109 ? -6.703 22.141 -5.379 1 91.94 109 THR B N 1
ATOM 3251 C CA . THR B 1 109 ? -7.445 23.406 -5.301 1 91.94 109 THR B CA 1
ATOM 3252 C C . THR B 1 109 ? -7.16 24.109 -3.982 1 91.94 109 THR B C 1
ATOM 3254 O O . THR B 1 109 ? -7.445 25.312 -3.844 1 91.94 109 THR B O 1
ATOM 3257 N N . PHE B 1 110 ? -6.625 23.484 -3.025 1 93.69 110 PHE B N 1
ATOM 3258 C CA . PHE B 1 110 ? -6.398 24.047 -1.703 1 93.69 110 PHE B CA 1
ATOM 3259 C C . PHE B 1 110 ? -5.027 24.703 -1.624 1 93.69 110 PHE B C 1
ATOM 3261 O O . PHE B 1 110 ? -4.902 25.844 -1.149 1 93.69 110 PHE B O 1
ATOM 3268 N N . VAL B 1 111 ? -4.039 24.047 -2.078 1 89.31 111 VAL B N 1
ATOM 3269 C CA . VAL B 1 111 ? -2.645 24.406 -1.828 1 89.31 111 VAL B CA 1
ATOM 3270 C C . VAL B 1 111 ? -2.346 25.781 -2.41 1 89.31 111 VAL B C 1
ATOM 3272 O O . VAL B 1 111 ? -1.77 26.641 -1.733 1 89.31 111 VAL B O 1
ATOM 3275 N N . PRO B 1 112 ? -2.74 26.078 -3.652 1 85.62 112 PRO B N 1
ATOM 3276 C CA . PRO B 1 112 ? -2.449 27.406 -4.219 1 85.62 112 PRO B CA 1
ATOM 3277 C C . PRO B 1 112 ? -3.045 28.547 -3.395 1 85.62 112 PRO B C 1
ATOM 3279 O O . PRO B 1 112 ? -2.445 29.609 -3.295 1 85.62 112 PRO B O 1
ATOM 3282 N N . GLY B 1 113 ? -4.121 28.359 -2.752 1 86.81 113 GLY B N 1
ATOM 3283 C CA . GLY B 1 113 ? -4.797 29.391 -1.975 1 86.81 113 GLY B CA 1
ATOM 3284 C C . GLY B 1 113 ? -4.301 29.484 -0.545 1 86.81 113 GLY B C 1
ATOM 3285 O O . GLY B 1 113 ? -4.637 30.422 0.177 1 86.81 113 GLY B O 1
ATOM 3286 N N . HIS B 1 114 ? -3.52 28.531 -0.179 1 89.62 114 HIS B N 1
ATOM 3287 C CA . HIS B 1 114 ? -3.002 28.469 1.184 1 89.62 114 HIS B CA 1
ATOM 3288 C C . HIS B 1 114 ? -1.515 28.125 1.194 1 89.62 114 HIS B C 1
ATOM 3290 O O . HIS B 1 114 ? -1.105 27.109 1.767 1 89.62 114 HIS B O 1
ATOM 3296 N N . PRO B 1 115 ? -0.693 29.016 0.735 1 83.62 115 PRO B N 1
ATOM 3297 C CA . PRO B 1 115 ? 0.733 28.75 0.54 1 83.62 115 PRO B CA 1
ATOM 3298 C C . PRO B 1 115 ? 1.485 28.562 1.855 1 83.62 115 PRO B C 1
ATOM 3300 O O . PRO B 1 115 ? 2.594 28.016 1.867 1 83.62 115 PRO B O 1
ATOM 3303 N N . LEU B 1 116 ? 0.906 28.984 2.928 1 84.25 116 LEU B N 1
ATOM 3304 C CA . LEU B 1 116 ? 1.604 28.906 4.207 1 84.25 116 LEU B CA 1
ATOM 3305 C C . LEU B 1 116 ? 1.179 27.656 4.98 1 84.25 116 LEU B C 1
ATOM 3307 O O . LEU B 1 116 ? 1.645 27.438 6.098 1 84.25 116 LEU B O 1
ATOM 3311 N N . VAL B 1 117 ? 0.293 26.891 4.441 1 86.94 117 VAL B N 1
ATOM 3312 C CA . VAL B 1 117 ? -0.143 25.656 5.07 1 86.94 117 VAL B CA 1
ATOM 3313 C C . VAL B 1 117 ? 0.622 24.469 4.473 1 86.94 117 VAL B C 1
ATOM 3315 O O . VAL B 1 117 ? 0.613 24.281 3.254 1 86.94 117 VAL B O 1
ATOM 3318 N N . ASP B 1 118 ? 1.339 23.766 5.316 1 89.62 118 ASP B N 1
ATOM 3319 C CA . ASP B 1 118 ? 2.008 22.531 4.906 1 89.62 118 ASP B CA 1
ATOM 3320 C C . ASP B 1 118 ? 1.048 21.344 4.945 1 89.62 118 ASP B C 1
ATOM 3322 O O . ASP B 1 118 ? 0.592 20.953 6.02 1 89.62 118 ASP B O 1
ATOM 3326 N N . VAL B 1 119 ? 0.749 20.828 3.785 1 93.12 119 VAL B N 1
ATOM 3327 C CA . VAL B 1 119 ? -0.135 19.672 3.699 1 93.12 119 VAL B CA 1
ATOM 3328 C C . VAL B 1 119 ? 0.695 18.391 3.621 1 93.12 119 VAL B C 1
ATOM 3330 O O . VAL B 1 119 ? 1.574 18.266 2.766 1 93.12 119 VAL B O 1
ATOM 3333 N N . ARG B 1 120 ? 0.447 17.5 4.527 1 94.69 120 ARG B N 1
ATOM 3334 C CA . ARG B 1 120 ? 1.104 16.203 4.555 1 94.69 120 ARG B CA 1
ATOM 3335 C C . ARG B 1 120 ? 0.086 15.07 4.445 1 94.69 120 ARG B C 1
ATOM 3337 O O . ARG B 1 120 ? -0.929 15.07 5.145 1 94.69 120 ARG B O 1
ATOM 3344 N N . LEU B 1 121 ? 0.396 14.164 3.512 1 95.19 121 LEU B N 1
ATOM 3345 C CA . LEU B 1 121 ? -0.538 13.078 3.24 1 95.19 121 LEU B CA 1
ATOM 3346 C C . LEU B 1 121 ? 0.095 11.727 3.555 1 95.19 121 LEU B C 1
ATOM 3348 O O . LEU B 1 121 ? 1.308 11.555 3.406 1 95.19 121 LEU B O 1
ATOM 3352 N N . SER B 1 122 ? -0.725 10.773 3.957 1 94 122 SER B N 1
ATOM 3353 C CA . SER B 1 122 ? -0.286 9.391 4.133 1 94 122 SER B CA 1
ATOM 3354 C C . SER B 1 122 ? -1.404 8.406 3.805 1 94 122 SER B C 1
ATOM 3356 O O . SER B 1 122 ? -2.578 8.688 4.059 1 94 122 SER B O 1
ATOM 3358 N N . GLN B 1 123 ? -1.022 7.324 3.221 1 91.94 123 GLN B N 1
ATOM 3359 C CA . GLN B 1 123 ? -1.956 6.234 2.963 1 91.94 123 GLN B CA 1
ATOM 3360 C C . GLN B 1 123 ? -2.01 5.266 4.141 1 91.94 123 GLN B C 1
ATOM 3362 O O . GLN B 1 123 ? -0.978 4.941 4.734 1 91.94 123 GLN B O 1
ATOM 3367 N N . ALA B 1 124 ? -3.256 4.871 4.547 1 92.12 124 ALA B N 1
ATOM 3368 C CA . ALA B 1 124 ? -3.406 3.959 5.676 1 92.12 124 ALA B CA 1
ATOM 3369 C C . ALA B 1 124 ? -4.727 3.199 5.594 1 92.12 124 ALA B C 1
ATOM 3371 O O . ALA B 1 124 ? -5.688 3.672 4.98 1 92.12 124 ALA B O 1
ATOM 3372 N N . SER B 1 125 ? -4.723 1.982 6.262 1 91.38 125 SER B N 1
ATOM 3373 C CA . SER B 1 125 ? -5.957 1.223 6.426 1 91.38 125 SER B CA 1
ATOM 3374 C C . SER B 1 125 ? -6.887 1.891 7.434 1 91.38 125 SER B C 1
ATOM 3376 O O . SER B 1 125 ? -6.488 2.832 8.125 1 91.38 125 SER B O 1
ATOM 3378 N N . ALA B 1 126 ? -8.102 1.368 7.52 1 92.5 126 ALA B N 1
ATOM 3379 C CA . ALA B 1 126 ? -9.047 1.912 8.484 1 92.5 126 ALA B CA 1
ATOM 3380 C C . ALA B 1 126 ? -8.5 1.82 9.906 1 92.5 126 ALA B C 1
ATOM 3382 O O . ALA B 1 126 ? -8.555 2.791 10.664 1 92.5 126 ALA B O 1
ATOM 3383 N N . ALA B 1 127 ? -7.977 0.7 10.242 1 90.25 127 ALA B N 1
ATOM 3384 C CA . ALA B 1 127 ? -7.391 0.517 11.562 1 90.25 127 ALA B CA 1
ATOM 3385 C C . ALA B 1 127 ? -6.199 1.446 11.766 1 90.25 127 ALA B C 1
ATOM 3387 O O . ALA B 1 127 ? -6.035 2.029 12.844 1 90.25 127 ALA B O 1
ATOM 3388 N N . GLY B 1 128 ? -5.395 1.555 10.727 1 91.38 128 GLY B N 1
ATOM 3389 C CA . GLY B 1 128 ? -4.266 2.469 10.789 1 91.38 128 GLY B CA 1
ATOM 3390 C C . GLY B 1 128 ? -4.68 3.916 10.977 1 91.38 128 GLY B C 1
ATOM 3391 O O . GLY B 1 128 ? -4.051 4.656 11.734 1 91.38 128 GLY B O 1
ATOM 3392 N N . MET B 1 129 ? -5.668 4.293 10.312 1 93.88 129 MET B N 1
ATOM 3393 C CA . MET B 1 129 ? -6.164 5.664 10.422 1 93.88 129 MET B CA 1
ATOM 3394 C C . MET B 1 129 ? -6.695 5.938 11.828 1 93.88 129 MET B C 1
ATOM 3396 O O . MET B 1 129 ? -6.449 7.008 12.391 1 93.88 129 MET B O 1
ATOM 3400 N N . THR B 1 130 ? -7.398 4.973 12.375 1 91.19 130 THR B N 1
ATOM 3401 C CA . THR B 1 130 ? -7.91 5.113 13.734 1 91.19 130 THR B CA 1
ATOM 3402 C C . THR B 1 130 ? -6.77 5.348 14.719 1 91.19 130 THR B C 1
ATOM 3404 O O . THR B 1 130 ? -6.84 6.254 15.555 1 91.19 130 THR B O 1
ATOM 3407 N N . GLU B 1 131 ? -5.762 4.598 14.594 1 86.75 131 GLU B N 1
ATOM 3408 C CA . GLU B 1 131 ? -4.605 4.715 15.477 1 86.75 131 GLU B CA 1
ATOM 3409 C C . GLU B 1 131 ? -3.904 6.059 15.289 1 86.75 131 GLU B C 1
ATOM 3411 O O . GLU B 1 131 ? -3.508 6.699 16.266 1 86.75 131 GLU B O 1
ATOM 3416 N N . LYS B 1 132 ? -3.775 6.453 14.039 1 90.25 132 LYS B N 1
ATOM 3417 C CA . LYS B 1 132 ? -3.092 7.711 13.734 1 90.25 132 LYS B CA 1
ATOM 3418 C C . LYS B 1 132 ? -3.881 8.906 14.266 1 90.25 132 LYS B C 1
ATOM 3420 O O . LYS B 1 132 ? -3.295 9.891 14.719 1 90.25 132 LYS B O 1
ATOM 3425 N N . LEU B 1 133 ? -5.164 8.852 14.172 1 89.75 133 LEU B N 1
ATOM 3426 C CA . LEU B 1 133 ? -6.008 9.906 14.727 1 89.75 133 LEU B CA 1
ATOM 3427 C C . LEU B 1 133 ? -5.859 9.969 16.25 1 89.75 133 LEU B C 1
ATOM 3429 O O . LEU B 1 133 ? -5.633 11.047 16.797 1 89.75 133 LEU B O 1
ATOM 3433 N N . ARG B 1 134 ? -5.883 8.867 16.844 1 83.06 134 ARG B N 1
ATOM 3434 C CA . ARG B 1 134 ? -5.844 8.805 18.297 1 83.06 134 ARG B CA 1
ATOM 3435 C C . ARG B 1 134 ? -4.5 9.289 18.828 1 83.06 134 ARG B C 1
ATOM 3437 O O . ARG B 1 134 ? -4.438 9.922 19.891 1 83.06 134 ARG B O 1
ATOM 3444 N N . SER B 1 135 ? -3.473 8.977 18.125 1 79.81 135 SER B N 1
ATOM 3445 C CA . SER B 1 135 ? -2.133 9.359 18.562 1 79.81 135 SER B CA 1
ATOM 3446 C C . SER B 1 135 ? -1.84 10.82 18.203 1 79.81 135 SER B C 1
ATOM 3448 O O . SER B 1 135 ? -0.847 11.383 18.672 1 79.81 135 SER B O 1
ATOM 3450 N N . GLY B 1 136 ? -2.67 11.336 17.391 1 83.5 136 GLY B N 1
ATOM 3451 C CA . GLY B 1 136 ? -2.447 12.711 16.953 1 83.5 136 GLY B CA 1
ATOM 3452 C C . GLY B 1 136 ? -1.466 12.828 15.812 1 83.5 136 GLY B C 1
ATOM 3453 O O . GLY B 1 136 ? -1.091 13.93 15.414 1 83.5 136 GLY B O 1
ATOM 3454 N N . GLU B 1 137 ? -1.095 11.734 15.289 1 86.81 137 GLU B N 1
ATOM 3455 C CA . GLU B 1 137 ? -0.182 11.734 14.148 1 86.81 137 GLU B CA 1
ATOM 3456 C C . GLU B 1 137 ? -0.837 12.352 12.914 1 86.81 137 GLU B C 1
ATOM 3458 O O . GLU B 1 137 ? -0.151 12.906 12.055 1 86.81 137 GLU B O 1
ATOM 3463 N N . VAL B 1 138 ? -2.148 12.203 12.836 1 93.25 138 VAL B N 1
ATOM 3464 C CA . VAL B 1 138 ? -2.893 12.82 11.742 1 93.25 138 VAL B CA 1
ATOM 3465 C C . VAL B 1 138 ? -4.035 13.664 12.305 1 93.25 138 VAL B C 1
ATOM 3467 O O . VAL B 1 138 ? -4.617 13.32 13.336 1 93.25 138 VAL B O 1
ATOM 3470 N N . ASP B 1 139 ? -4.301 14.719 11.586 1 92.31 139 ASP B N 1
ATOM 3471 C CA . ASP B 1 139 ? -5.367 15.633 11.992 1 92.31 139 ASP B CA 1
ATOM 3472 C C . ASP B 1 139 ? -6.719 15.164 11.453 1 92.31 139 ASP B C 1
ATOM 3474 O O . ASP B 1 139 ? -7.742 15.305 12.125 1 92.31 139 ASP B O 1
ATOM 3478 N N . LEU B 1 140 ? -6.668 14.711 10.227 1 96.5 140 LEU B N 1
ATOM 3479 C CA . LEU B 1 140 ? -7.871 14.328 9.5 1 96.5 140 LEU B CA 1
ATOM 3480 C C . LEU B 1 140 ? -7.68 12.984 8.805 1 96.5 140 LEU B C 1
ATOM 3482 O O . LEU B 1 140 ? -6.559 12.625 8.438 1 96.5 140 LEU B O 1
ATOM 3486 N N . CYS B 1 141 ? -8.711 12.297 8.656 1 97.25 141 CYS B N 1
ATOM 3487 C CA . CYS B 1 141 ? -8.742 11.109 7.816 1 97.25 141 CYS B CA 1
ATOM 3488 C C . CYS B 1 141 ? -9.883 11.18 6.809 1 97.25 141 CYS B C 1
ATOM 3490 O O . CYS B 1 141 ? -10.969 11.656 7.129 1 97.25 141 CYS B O 1
ATOM 3492 N N . VAL B 1 142 ? -9.617 10.828 5.602 1 96.12 142 VAL B N 1
ATOM 3493 C CA . VAL B 1 142 ? -10.664 10.57 4.609 1 96.12 142 VAL B CA 1
ATOM 3494 C C . VAL B 1 142 ? -10.836 9.07 4.418 1 96.12 142 VAL B C 1
ATOM 3496 O O . VAL B 1 142 ? -9.953 8.398 3.865 1 96.12 142 VAL B O 1
ATOM 3499 N N . THR B 1 143 ? -11.969 8.57 4.855 1 95.5 143 THR B N 1
ATOM 3500 C CA . THR B 1 143 ? -12.133 7.125 4.98 1 95.5 143 THR B CA 1
ATOM 3501 C C . THR B 1 143 ? -13.406 6.664 4.27 1 95.5 143 THR B C 1
ATOM 3503 O O . THR B 1 143 ? -14.375 7.418 4.168 1 95.5 143 THR B O 1
ATOM 3506 N N . SER B 1 144 ? -13.312 5.473 3.742 1 93.88 144 SER B N 1
ATOM 3507 C CA . SER B 1 144 ? -14.469 4.828 3.123 1 93.88 144 SER B CA 1
ATOM 3508 C C . SER B 1 144 ? -15.07 3.773 4.043 1 93.88 144 SER B C 1
ATOM 3510 O O . SER B 1 144 ? -15.922 2.984 3.619 1 93.88 144 SER B O 1
ATOM 3512 N N . GLN B 1 145 ? -14.594 3.68 5.18 1 91.81 145 GLN B N 1
ATOM 3513 C CA . GLN B 1 145 ? -15.07 2.787 6.227 1 91.81 145 GLN B CA 1
ATOM 3514 C C . GLN B 1 145 ? -15.289 3.543 7.535 1 91.81 145 GLN B C 1
ATOM 3516 O O . GLN B 1 145 ? -14.617 4.543 7.801 1 91.81 145 GLN B O 1
ATOM 3521 N N . PRO B 1 146 ? -16.266 3.051 8.273 1 88.62 146 PRO B N 1
ATOM 3522 C CA . PRO B 1 146 ? -16.391 3.674 9.586 1 88.62 146 PRO B CA 1
ATOM 3523 C C . PRO B 1 146 ? -15.164 3.473 10.469 1 88.62 146 PRO B C 1
ATOM 3525 O O . PRO B 1 146 ? -14.555 2.4 10.453 1 88.62 146 PRO B O 1
ATOM 3528 N N . LEU B 1 147 ? -14.758 4.531 11.039 1 90.25 147 LEU B N 1
ATOM 3529 C CA . LEU B 1 147 ? -13.672 4.434 12.016 1 90.25 147 LEU B CA 1
ATOM 3530 C C . LEU B 1 147 ? -14.227 4.246 13.422 1 90.25 147 LEU B C 1
ATOM 3532 O O . LEU B 1 147 ? -15.219 4.879 13.797 1 90.25 147 LEU B O 1
ATOM 3536 N N . SER B 1 148 ? -13.695 3.328 14.094 1 79.56 148 SER B N 1
ATOM 3537 C CA . SER B 1 148 ? -14.203 2.959 15.406 1 79.56 148 SER B CA 1
ATOM 3538 C C . SER B 1 148 ? -13.703 3.92 16.484 1 79.56 148 SER B C 1
ATOM 3540 O O . SER B 1 148 ? -12.57 4.402 16.422 1 79.56 148 SER B O 1
ATOM 3542 N N . GLY B 1 149 ? -14.562 4.262 17.391 1 76.62 149 GLY B N 1
ATOM 3543 C CA . GLY B 1 149 ? -14.18 5.031 18.562 1 76.62 149 GLY B CA 1
ATOM 3544 C C . GLY B 1 149 ? -15.156 6.145 18.891 1 76.62 149 GLY B C 1
ATOM 3545 O O . GLY B 1 149 ? -15.688 6.797 17.984 1 76.62 149 GLY B O 1
ATOM 3546 N N . ASN B 1 150 ? -15.422 6.215 20.172 1 71.69 150 ASN B N 1
ATOM 3547 C CA . ASN B 1 150 ? -16.328 7.242 20.656 1 71.69 150 ASN B CA 1
ATOM 3548 C C . ASN B 1 150 ? -15.695 8.625 20.594 1 71.69 150 ASN B C 1
ATOM 3550 O O . ASN B 1 150 ? -16.375 9.641 20.797 1 71.69 150 ASN B O 1
ATOM 3554 N N . ASP B 1 151 ? -14.508 8.672 20.219 1 84.75 151 ASP B N 1
ATOM 3555 C CA . ASP B 1 151 ? -13.781 9.938 20.25 1 84.75 151 ASP B CA 1
ATOM 3556 C C . ASP B 1 151 ? -13.484 10.43 18.828 1 84.75 151 ASP B C 1
ATOM 3558 O O . ASP B 1 151 ? -12.664 11.336 18.641 1 84.75 151 ASP B O 1
ATOM 3562 N N . ILE B 1 152 ? -14.133 9.812 17.906 1 90.56 152 ILE B N 1
ATOM 3563 C CA . ILE B 1 152 ? -13.922 10.203 16.516 1 90.56 152 ILE B CA 1
ATOM 3564 C C . ILE B 1 152 ? -15.227 10.719 15.914 1 90.56 152 ILE B C 1
ATOM 3566 O O . ILE B 1 152 ? -16.266 10.055 16 1 90.56 152 ILE B O 1
ATOM 3570 N N . ARG B 1 153 ? -15.227 11.867 15.414 1 90.94 153 ARG B N 1
ATOM 3571 C CA . ARG B 1 153 ? -16.328 12.453 14.664 1 90.94 153 ARG B CA 1
ATOM 3572 C C . ARG B 1 153 ? -16.109 12.312 13.164 1 90.94 153 ARG B C 1
ATOM 3574 O O . ARG B 1 153 ? -14.977 12.219 12.703 1 90.94 153 ARG B O 1
ATOM 3581 N N . SER B 1 154 ? -17.156 12.203 12.461 1 93.56 154 SER B N 1
ATOM 3582 C CA . SER B 1 154 ? -17.031 12.07 11.016 1 93.56 154 SER B CA 1
ATOM 3583 C C . SER B 1 154 ? -18.156 12.812 10.297 1 93.56 154 SER B C 1
ATOM 3585 O O . SER B 1 154 ? -19.203 13.102 10.898 1 93.56 154 SER B O 1
ATOM 3587 N N . ARG B 1 155 ? -17.922 13.219 9.109 1 93.75 155 ARG B N 1
ATOM 3588 C CA . ARG B 1 155 ? -18.891 13.812 8.195 1 93.75 155 ARG B CA 1
ATOM 3589 C C . ARG B 1 155 ? -18.828 13.156 6.824 1 93.75 155 ARG B C 1
ATOM 3591 O O . ARG B 1 155 ? -17.75 12.977 6.262 1 93.75 155 ARG B O 1
ATOM 3598 N N . VAL B 1 156 ? -20 12.867 6.312 1 95.12 156 VAL B N 1
ATOM 3599 C CA . VAL B 1 156 ? -20.078 12.219 5.008 1 95.12 156 VAL B CA 1
ATOM 3600 C C . VAL B 1 156 ? -19.703 13.219 3.912 1 95.12 156 VAL B C 1
ATOM 3602 O O . VAL B 1 156 ? -20.188 14.359 3.924 1 95.12 156 VAL B O 1
ATOM 3605 N N . LEU B 1 157 ? -18.844 12.82 3.049 1 95.44 157 LEU B N 1
ATOM 3606 C CA . LEU B 1 157 ? -18.422 13.641 1.915 1 95.44 157 LEU B CA 1
ATOM 3607 C C . LEU B 1 157 ? -19.156 13.227 0.646 1 95.44 157 LEU B C 1
ATOM 3609 O O . LEU B 1 157 ? -19.547 14.078 -0.157 1 95.44 157 LEU B O 1
ATOM 3613 N N . LEU B 1 158 ? -19.266 11.938 0.444 1 93 158 LEU B N 1
ATOM 3614 C CA . LEU B 1 158 ? -19.781 11.391 -0.806 1 93 158 LEU B CA 1
ATOM 3615 C C . LEU B 1 158 ? -20.359 10 -0.59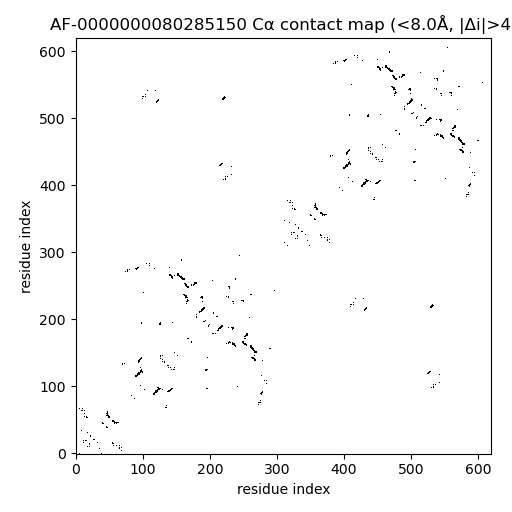4 1 93 158 LEU B C 1
ATOM 3617 O O . LEU B 1 158 ? -19.797 9.188 0.142 1 93 158 LEU B O 1
ATOM 3621 N N . ASP B 1 159 ? -21.469 9.734 -1.157 1 93.06 159 ASP B N 1
ATOM 3622 C CA . ASP B 1 159 ? -22.094 8.422 -1.288 1 93.06 159 ASP B CA 1
ATOM 3623 C C . ASP B 1 159 ? -22.234 8.023 -2.756 1 93.06 159 ASP B C 1
ATOM 3625 O O . ASP B 1 159 ? -23.062 8.578 -3.475 1 93.06 159 ASP B O 1
ATOM 3629 N N . GLU B 1 160 ? -21.375 7.035 -3.164 1 91.44 160 GLU B N 1
ATOM 3630 C CA . GLU B 1 160 ? -21.328 6.734 -4.59 1 91.44 160 GLU B CA 1
ATOM 3631 C C . GLU B 1 160 ? -21.453 5.234 -4.84 1 91.44 160 GLU B C 1
ATOM 3633 O O . GLU B 1 160 ? -21.062 4.422 -4.004 1 91.44 160 GLU B O 1
ATOM 3638 N N . PRO B 1 161 ? -22.062 4.918 -6.031 1 92.69 161 PRO B N 1
ATOM 3639 C CA . PRO B 1 161 ? -22.062 3.496 -6.391 1 92.69 161 PRO B CA 1
ATOM 3640 C C . PRO B 1 161 ? -20.672 2.973 -6.734 1 92.69 161 PRO B C 1
ATOM 3642 O O . PRO B 1 161 ? -19.812 3.738 -7.184 1 92.69 161 PRO B O 1
ATOM 3645 N N . VAL B 1 162 ? -20.5 1.729 -6.387 1 94.19 162 VAL B N 1
ATOM 3646 C CA . VAL B 1 162 ? -19.312 1.007 -6.816 1 94.19 162 VAL B CA 1
ATOM 3647 C C . VAL B 1 162 ? -19.656 0.107 -8 1 94.19 162 VAL B C 1
ATOM 3649 O O . VAL B 1 162 ? -20.672 -0.574 -7.996 1 94.19 162 VAL B O 1
ATOM 3652 N N . MET B 1 163 ? -18.828 0.173 -9.031 1 93.31 163 MET B N 1
ATOM 3653 C CA . MET B 1 163 ? -19.047 -0.576 -10.258 1 93.31 163 MET B CA 1
ATOM 3654 C C . MET B 1 163 ? -18.109 -1.777 -10.352 1 93.31 163 MET B C 1
ATOM 3656 O O . MET B 1 163 ? -17.156 -1.875 -9.594 1 93.31 163 MET B O 1
ATOM 3660 N N . LEU B 1 164 ? -18.484 -2.654 -11.234 1 94.56 164 LEU B N 1
ATOM 3661 C CA . LEU B 1 164 ? -17.609 -3.777 -11.578 1 94.56 164 LEU B CA 1
ATOM 3662 C C . LEU B 1 164 ? -16.844 -3.494 -12.859 1 94.56 164 LEU B C 1
ATOM 3664 O O . LEU B 1 164 ? -17.422 -3.117 -13.875 1 94.56 164 LEU B O 1
ATOM 3668 N N . CYS B 1 165 ? -15.57 -3.639 -12.781 1 91.75 165 CYS B N 1
ATOM 3669 C CA . CYS B 1 165 ? -14.711 -3.467 -13.945 1 91.75 165 CYS B CA 1
ATOM 3670 C C . CYS B 1 165 ? -14.281 -4.816 -14.508 1 91.75 165 CYS B C 1
ATOM 3672 O O . CYS B 1 165 ? -13.766 -5.664 -13.781 1 91.75 165 CYS B O 1
ATOM 3674 N N . VAL B 1 166 ? -14.539 -5.016 -15.797 1 93.25 166 VAL B N 1
ATOM 3675 C CA . VAL B 1 166 ? -14.172 -6.254 -16.469 1 93.25 166 VAL B CA 1
ATOM 3676 C C . VAL B 1 166 ? -13.43 -5.938 -17.766 1 93.25 166 VAL B C 1
ATOM 3678 O O . VAL B 1 166 ? -13.578 -4.848 -18.328 1 93.25 166 VAL B O 1
ATOM 3681 N N . PRO B 1 167 ? -12.562 -6.918 -18.219 1 90.38 167 PRO B N 1
ATOM 3682 C CA . PRO B 1 167 ? -11.984 -6.699 -19.547 1 90.38 167 PRO B CA 1
ATOM 3683 C C . PRO B 1 167 ? -13.031 -6.707 -20.656 1 90.38 167 PRO B C 1
ATOM 3685 O O . PRO B 1 167 ? -14.102 -7.309 -20.5 1 90.38 167 PRO B O 1
ATOM 3688 N N . SER B 1 168 ? -12.703 -6.074 -21.75 1 88.06 168 SER B N 1
ATOM 3689 C CA . SER B 1 168 ? -13.648 -5.93 -22.859 1 88.06 168 SER B CA 1
ATOM 3690 C C . SER B 1 168 ? -14.047 -7.285 -23.422 1 88.06 168 SER B C 1
ATOM 3692 O O . SER B 1 168 ? -15.148 -7.445 -23.938 1 88.06 168 SER B O 1
ATOM 3694 N N . GLY B 1 169 ? -13.18 -8.25 -23.312 1 87.62 169 GLY B N 1
ATOM 3695 C CA . GLY B 1 169 ? -13.484 -9.578 -23.828 1 87.62 169 GLY B CA 1
ATOM 3696 C C . GLY B 1 169 ? -14.109 -10.492 -22.797 1 87.62 169 GLY B C 1
ATOM 3697 O O . GLY B 1 169 ? -14.328 -11.672 -23.062 1 87.62 169 GLY B O 1
ATOM 3698 N N . HIS B 1 170 ? -14.438 -9.969 -21.688 1 92.56 170 HIS B N 1
ATOM 3699 C CA . HIS B 1 170 ? -14.977 -10.758 -20.594 1 92.56 170 HIS B CA 1
ATOM 3700 C C . HIS B 1 170 ? -16.406 -11.219 -20.891 1 92.56 170 HIS B C 1
ATOM 3702 O O . HIS B 1 170 ? -17.141 -10.516 -21.578 1 92.56 170 HIS B O 1
ATOM 3708 N N . ARG B 1 171 ? -16.844 -12.281 -20.328 1 94.19 171 ARG B N 1
ATOM 3709 C CA . ARG B 1 171 ? -18.156 -12.867 -20.578 1 94.19 171 ARG B CA 1
ATOM 3710 C C . ARG B 1 171 ? -19.266 -11.906 -20.156 1 94.19 171 ARG B C 1
ATOM 3712 O O . ARG B 1 171 ? -20.359 -11.938 -20.719 1 94.19 171 ARG B O 1
ATOM 3719 N N . LEU B 1 172 ? -18.969 -11.078 -19.234 1 95.25 172 LEU B N 1
ATOM 3720 C CA . LEU B 1 172 ? -20 -10.188 -18.688 1 95.25 172 LEU B CA 1
ATOM 3721 C C . LEU B 1 172 ? -19.969 -8.836 -19.391 1 95.25 172 LEU B C 1
ATOM 3723 O O . LEU B 1 172 ? -20.828 -7.984 -19.156 1 95.25 172 LEU B O 1
ATOM 3727 N N . ALA B 1 173 ? -19.031 -8.547 -20.234 1 93 173 ALA B N 1
ATOM 3728 C CA . ALA B 1 173 ? -18.766 -7.23 -20.812 1 93 173 ALA B CA 1
ATOM 3729 C C . ALA B 1 173 ? -19.953 -6.75 -21.641 1 93 173 ALA B C 1
ATOM 3731 O O . ALA B 1 173 ? -20.125 -5.543 -21.844 1 93 173 ALA B O 1
ATOM 3732 N N . GLY B 1 174 ? -20.734 -7.641 -22.094 1 91.38 174 GLY B N 1
ATOM 3733 C CA . GLY B 1 174 ? -21.875 -7.262 -22.906 1 91.38 174 GLY B CA 1
ATOM 3734 C C . GLY B 1 174 ? -23.062 -6.809 -22.094 1 91.38 174 GLY B C 1
ATOM 3735 O O . GLY B 1 174 ? -24.047 -6.305 -22.641 1 91.38 174 GLY B O 1
ATOM 3736 N N . ARG B 1 175 ? -23 -6.859 -20.797 1 93.88 175 ARG B N 1
ATOM 3737 C CA . ARG B 1 175 ? -24.094 -6.48 -19.906 1 93.88 175 ARG B CA 1
ATOM 3738 C C . ARG B 1 175 ? -23.906 -5.066 -19.375 1 93.88 175 ARG B C 1
ATOM 3740 O O . ARG B 1 175 ? -22.812 -4.523 -19.422 1 93.88 175 ARG B O 1
ATOM 3747 N N . ARG B 1 176 ? -25.031 -4.488 -18.984 1 93.81 176 ARG B N 1
ATOM 3748 C CA . ARG B 1 176 ? -24.969 -3.178 -18.344 1 93.81 176 ARG B CA 1
ATOM 3749 C C . ARG B 1 176 ? -24.859 -3.316 -16.828 1 93.81 176 ARG B C 1
ATOM 3751 O O . ARG B 1 176 ? -24.266 -2.459 -16.156 1 93.81 176 ARG B O 1
ATOM 3758 N N . ARG B 1 177 ? -25.469 -4.383 -16.359 1 96.69 177 ARG B N 1
ATOM 3759 C CA . ARG B 1 177 ? -25.5 -4.66 -14.922 1 96.69 177 ARG B CA 1
ATOM 3760 C C . ARG B 1 177 ? -25.344 -6.152 -14.656 1 96.69 177 ARG B C 1
ATOM 3762 O O . ARG B 1 177 ? -25.625 -6.977 -15.523 1 96.69 177 ARG B O 1
ATOM 3769 N N . VAL B 1 178 ? -24.875 -6.453 -13.445 1 97.25 178 VAL B N 1
ATOM 3770 C CA . VAL B 1 178 ? -24.719 -7.852 -13.062 1 97.25 178 VAL B CA 1
ATOM 3771 C C . VAL B 1 178 ? -25.203 -8.047 -11.625 1 97.25 178 VAL B C 1
ATOM 3773 O O . VAL B 1 178 ? -25.125 -7.125 -10.805 1 97.25 178 VAL B O 1
ATOM 3776 N N . GLY B 1 179 ? -25.766 -9.227 -11.336 1 97.06 179 GLY B N 1
ATOM 3777 C CA . GLY B 1 179 ? -26.016 -9.625 -9.961 1 97.06 179 GLY B CA 1
ATOM 3778 C C . GLY B 1 179 ? -24.812 -10.289 -9.297 1 97.06 179 GLY B C 1
ATOM 3779 O O . GLY B 1 179 ? -23.875 -10.68 -9.977 1 97.06 179 GLY B O 1
ATOM 3780 N N . LEU B 1 180 ? -24.859 -10.414 -7.977 1 96.19 180 LEU B N 1
ATOM 3781 C CA . LEU B 1 180 ? -23.75 -11.008 -7.242 1 96.19 180 LEU B CA 1
ATOM 3782 C C . LEU B 1 180 ? -23.547 -12.461 -7.656 1 96.19 180 LEU B C 1
ATOM 3784 O O . LEU B 1 180 ? -22.406 -12.953 -7.68 1 96.19 180 LEU B O 1
ATOM 3788 N N . ALA B 1 181 ? -24.594 -13.125 -7.984 1 96 181 ALA B N 1
ATOM 3789 C CA . ALA B 1 181 ? -24.516 -14.531 -8.391 1 96 181 ALA B CA 1
ATOM 3790 C C . ALA B 1 181 ? -23.672 -14.688 -9.656 1 96 181 ALA B C 1
ATOM 3792 O O . ALA B 1 181 ? -23 -15.711 -9.836 1 96 181 ALA B O 1
ATOM 3793 N N . ASP B 1 182 ? -23.75 -13.672 -10.477 1 96.31 182 ASP B N 1
ATOM 3794 C CA . ASP B 1 182 ? -23 -13.695 -11.719 1 96.31 182 ASP B CA 1
ATOM 3795 C C . ASP B 1 182 ? -21.484 -13.68 -11.453 1 96.31 182 ASP B C 1
ATOM 3797 O O . ASP B 1 182 ? -20.688 -13.969 -12.344 1 96.31 182 ASP B O 1
ATOM 3801 N N . LEU B 1 183 ? -21.062 -13.344 -10.219 1 96.06 183 LEU B N 1
ATOM 3802 C CA . LEU B 1 183 ? -19.656 -13.148 -9.891 1 96.06 183 LEU B CA 1
ATOM 3803 C C . LEU B 1 183 ? -19.062 -14.422 -9.297 1 96.06 183 LEU B C 1
ATOM 3805 O O . LEU B 1 183 ? -17.859 -14.477 -9.016 1 96.06 183 LEU B O 1
ATOM 3809 N N . ALA B 1 184 ? -19.891 -15.445 -9.227 1 95.12 184 ALA B N 1
ATOM 3810 C CA . ALA B 1 184 ? -19.422 -16.703 -8.672 1 95.12 184 ALA B CA 1
ATOM 3811 C C . ALA B 1 184 ? -18.266 -17.281 -9.5 1 95.12 184 ALA B C 1
ATOM 3813 O O . ALA B 1 184 ? -18.375 -17.406 -10.719 1 95.12 184 ALA B O 1
ATOM 3814 N N . GLY B 1 185 ? -17.172 -17.547 -8.789 1 93.62 185 GLY B N 1
ATOM 3815 C CA . GLY B 1 185 ? -16.062 -18.203 -9.445 1 93.62 185 GLY B CA 1
ATOM 3816 C C . GLY B 1 185 ? -15.148 -17.234 -10.18 1 93.62 185 GLY B C 1
ATOM 3817 O O . GLY B 1 185 ? -14.102 -17.641 -10.695 1 93.62 185 GLY B O 1
ATOM 3818 N N . GLU B 1 186 ? -15.531 -15.969 -10.281 1 95 186 GLU B N 1
ATOM 3819 C CA . GLU B 1 186 ? -14.719 -14.984 -10.992 1 95 186 GLU B CA 1
ATOM 3820 C C . GLU B 1 186 ? -13.477 -14.617 -10.18 1 95 186 GLU B C 1
ATOM 3822 O O . GLU B 1 186 ? -13.539 -14.484 -8.961 1 95 186 GLU B O 1
ATOM 3827 N N . PRO B 1 187 ? -12.312 -14.477 -10.828 1 95.38 187 PRO B N 1
ATOM 3828 C CA . PRO B 1 187 ? -11.086 -14.031 -10.148 1 95.38 187 PRO B CA 1
ATOM 3829 C C . PRO B 1 187 ? -11.094 -12.531 -9.844 1 95.38 187 PRO B C 1
ATOM 3831 O O . PRO B 1 187 ? -11.273 -11.719 -10.75 1 95.38 187 PRO B O 1
ATOM 3834 N N . PHE B 1 188 ? -10.859 -12.211 -8.625 1 95.81 188 PHE B N 1
ATOM 3835 C CA . PHE B 1 188 ? -10.969 -10.812 -8.211 1 95.81 188 PHE B CA 1
ATOM 3836 C C . PHE B 1 188 ? -9.594 -10.227 -7.906 1 95.81 188 PHE B C 1
ATOM 3838 O O . PHE B 1 188 ? -8.75 -10.891 -7.301 1 95.81 188 PHE B O 1
ATOM 3845 N N . LEU B 1 189 ? -9.391 -9.07 -8.422 1 94.94 189 LEU B N 1
ATOM 3846 C CA . LEU B 1 189 ? -8.32 -8.188 -7.953 1 94.94 189 LEU B CA 1
ATOM 3847 C C . LEU B 1 189 ? -8.828 -7.238 -6.875 1 94.94 189 LEU B C 1
ATOM 3849 O O . LEU B 1 189 ? -9.844 -6.562 -7.066 1 94.94 189 LEU B O 1
ATOM 3853 N N . THR B 1 190 ? -8.195 -7.176 -5.734 1 93.56 190 THR B N 1
ATOM 3854 C CA . THR B 1 190 ? -8.617 -6.293 -4.656 1 93.56 190 THR B CA 1
ATOM 3855 C C . THR B 1 190 ? -7.43 -5.922 -3.766 1 93.56 190 THR B C 1
ATOM 3857 O O . THR B 1 190 ? -6.281 -6.211 -4.102 1 93.56 190 THR B O 1
ATOM 3860 N N . THR B 1 191 ? -7.695 -5.137 -2.773 1 91.75 191 THR B N 1
ATOM 3861 C CA . THR B 1 191 ? -6.656 -4.699 -1.846 1 91.75 191 THR B CA 1
ATOM 3862 C C . THR B 1 191 ? -6.43 -5.742 -0.758 1 91.75 191 THR B C 1
ATOM 3864 O O . THR B 1 191 ? -7.145 -6.746 -0.694 1 91.75 191 THR B O 1
ATOM 3867 N N . ARG B 1 192 ? -5.367 -5.543 0.018 1 88.19 192 ARG B N 1
ATOM 3868 C CA . ARG B 1 192 ? -5.16 -6.336 1.226 1 88.19 192 ARG B CA 1
ATOM 3869 C C . ARG B 1 192 ? -6.27 -6.086 2.242 1 88.19 192 ARG B C 1
ATOM 3871 O O . ARG B 1 192 ? -7 -5.102 2.139 1 88.19 192 ARG B O 1
ATOM 3878 N N . PRO B 1 193 ? -6.371 -6.996 3.238 1 87.69 193 PRO B N 1
ATOM 3879 C CA . PRO B 1 193 ? -7.383 -6.762 4.273 1 87.69 193 PRO B CA 1
ATOM 3880 C C . PRO B 1 193 ? -7.199 -5.422 4.984 1 87.69 193 PRO B C 1
ATOM 3882 O O . PRO B 1 193 ? -6.066 -4.988 5.207 1 87.69 193 PRO B O 1
ATOM 3885 N N . GLY B 1 194 ? -8.328 -4.793 5.348 1 88.81 194 GLY B N 1
ATOM 3886 C CA . GLY B 1 194 ? -8.281 -3.537 6.082 1 88.81 194 GLY B CA 1
ATOM 3887 C C . GLY B 1 194 ? -8.633 -2.336 5.227 1 88.81 194 GLY B C 1
ATOM 3888 O O . GLY B 1 194 ? -8.906 -1.253 5.75 1 88.81 194 GLY B O 1
ATOM 3889 N N . TYR B 1 195 ? -8.648 -2.506 3.977 1 90.44 195 TYR B N 1
ATOM 3890 C CA . TYR B 1 195 ? -9.023 -1.448 3.047 1 90.44 195 TYR B CA 1
ATOM 3891 C C . TYR B 1 195 ? -10.453 -1.65 2.545 1 90.44 195 TYR B C 1
ATOM 3893 O O . TYR B 1 195 ? -10.969 -2.771 2.553 1 90.44 195 TYR B O 1
ATOM 3901 N N . TRP B 1 196 ? -11.016 -0.589 2.09 1 91.38 196 TRP B N 1
ATOM 3902 C CA . TRP B 1 196 ? -12.453 -0.589 1.858 1 91.38 196 TRP B CA 1
ATOM 3903 C C . TRP B 1 196 ? -12.82 -1.52 0.708 1 91.38 196 TRP B C 1
ATOM 3905 O O . TRP B 1 196 ? -13.859 -2.186 0.746 1 91.38 196 TRP B O 1
ATOM 3915 N N . GLN B 1 197 ? -12.031 -1.599 -0.31 1 91.88 197 GLN B N 1
ATOM 3916 C CA . GLN B 1 197 ? -12.352 -2.445 -1.455 1 91.88 197 GLN B CA 1
ATOM 3917 C C . GLN B 1 197 ? -12.461 -3.91 -1.041 1 91.88 197 GLN B C 1
ATOM 3919 O O . GLN B 1 197 ? -13.383 -4.613 -1.47 1 91.88 197 GLN B O 1
ATOM 3924 N N . ARG B 1 198 ? -11.438 -4.312 -0.272 1 93.5 198 ARG B N 1
ATOM 3925 C CA . ARG B 1 198 ? -11.445 -5.672 0.261 1 93.5 198 ARG B CA 1
ATOM 3926 C C . ARG B 1 198 ? -12.664 -5.91 1.141 1 93.5 198 ARG B C 1
ATOM 3928 O O . ARG B 1 198 ? -13.352 -6.922 0.997 1 93.5 198 ARG B O 1
ATOM 3935 N N . ALA B 1 199 ? -12.953 -5.012 2.043 1 93.56 199 ALA B N 1
ATOM 3936 C CA . ALA B 1 199 ? -14.094 -5.125 2.953 1 93.56 199 ALA B CA 1
ATOM 3937 C C . ALA B 1 199 ? -15.406 -5.223 2.182 1 93.56 199 ALA B C 1
ATOM 3939 O O . ALA B 1 199 ? -16.281 -6.023 2.527 1 93.56 199 ALA B O 1
ATOM 3940 N N . LEU B 1 200 ? -15.531 -4.441 1.17 1 95.06 200 LEU B N 1
ATOM 3941 C CA . LEU B 1 200 ? -16.75 -4.457 0.356 1 95.06 200 LEU B CA 1
ATOM 3942 C C . LEU B 1 200 ? -16.906 -5.805 -0.344 1 95.06 200 LEU B C 1
ATOM 3944 O O . LEU B 1 200 ? -18 -6.391 -0.318 1 95.06 200 LEU B O 1
ATOM 3948 N N . ALA B 1 201 ? -15.859 -6.246 -1.009 1 95.69 201 ALA B N 1
ATOM 3949 C CA . ALA B 1 201 ? -15.914 -7.523 -1.715 1 95.69 201 ALA B CA 1
ATOM 3950 C C . ALA B 1 201 ? -16.297 -8.656 -0.769 1 95.69 201 ALA B C 1
ATOM 3952 O O . ALA B 1 201 ? -17.188 -9.461 -1.071 1 95.69 201 ALA B O 1
ATOM 3953 N N . GLU B 1 202 ? -15.633 -8.688 0.357 1 94.31 202 GLU B N 1
ATOM 3954 C CA . GLU B 1 202 ? -15.906 -9.734 1.337 1 94.31 202 GLU B CA 1
ATOM 3955 C C . GLU B 1 202 ? -17.344 -9.672 1.832 1 94.31 202 GLU B C 1
ATOM 3957 O O . GLU B 1 202 ? -18.016 -10.703 1.968 1 94.31 202 GLU B O 1
ATOM 3962 N N . HIS B 1 203 ? -17.812 -8.484 2.117 1 94.38 203 HIS B N 1
ATOM 3963 C CA . HIS B 1 203 ? -19.172 -8.281 2.592 1 94.38 203 HIS B CA 1
ATOM 3964 C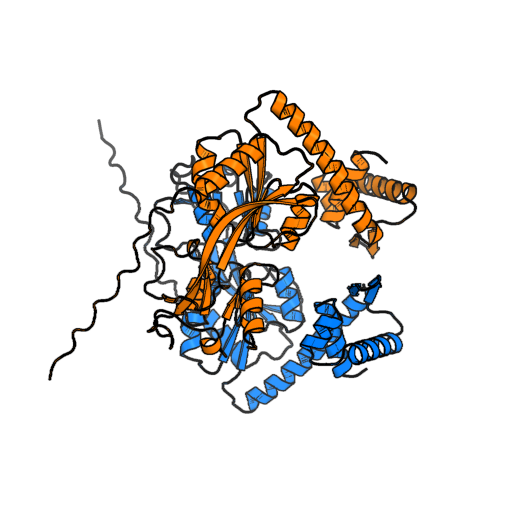 C . HIS B 1 203 ? -20.188 -8.766 1.562 1 94.38 203 HIS B C 1
ATOM 3966 O O . HIS B 1 203 ? -21.094 -9.539 1.889 1 94.38 203 HIS B O 1
ATOM 3972 N N . LEU B 1 204 ? -20.016 -8.391 0.302 1 96.06 204 LEU B N 1
ATOM 3973 C CA . LEU B 1 204 ? -20.969 -8.711 -0.757 1 96.06 204 LEU B CA 1
ATOM 3974 C C . LEU B 1 204 ? -20.969 -10.211 -1.043 1 96.06 204 LEU B C 1
ATOM 3976 O O . LEU B 1 204 ? -22.031 -10.805 -1.228 1 96.06 204 LEU B O 1
ATOM 3980 N N . PHE B 1 205 ? -19.828 -10.797 -1.087 1 96.12 205 PHE B N 1
ATOM 3981 C CA . PHE B 1 205 ? -19.734 -12.227 -1.385 1 96.12 205 PHE B CA 1
ATOM 3982 C C . PHE B 1 205 ? -20.281 -13.055 -0.231 1 96.12 205 PHE B C 1
ATOM 3984 O O . PHE B 1 205 ? -20.969 -14.055 -0.45 1 96.12 205 PHE B O 1
ATOM 3991 N N . ALA B 1 206 ? -19.969 -12.609 0.971 1 93.38 206 ALA B N 1
ATOM 3992 C CA . ALA B 1 206 ? -20.516 -13.289 2.141 1 93.38 206 ALA B CA 1
ATOM 3993 C C . ALA B 1 206 ? -22.047 -13.227 2.146 1 93.38 206 ALA B C 1
ATOM 3995 O O . ALA B 1 206 ? -22.719 -14.227 2.408 1 93.38 206 ALA B O 1
ATOM 3996 N N . LYS B 1 207 ? -22.547 -12.125 1.915 1 92.94 207 LYS B N 1
ATOM 3997 C CA . LYS B 1 207 ? -23.984 -11.906 1.853 1 92.94 207 LYS B CA 1
ATOM 3998 C C . LYS B 1 207 ? -24.641 -12.836 0.827 1 92.94 207 LYS B C 1
ATOM 4000 O O . LYS B 1 207 ? -25.719 -13.359 1.06 1 92.94 207 LYS B O 1
ATOM 4005 N N . ALA B 1 208 ? -23.953 -13.062 -0.278 1 94.81 208 ALA B N 1
ATOM 4006 C CA . ALA B 1 208 ? -24.484 -13.859 -1.376 1 94.81 208 ALA B CA 1
ATOM 4007 C C . ALA B 1 208 ? -24.188 -15.344 -1.176 1 94.81 208 ALA B C 1
ATOM 4009 O O . ALA B 1 208 ? -24.625 -16.188 -1.962 1 94.81 208 ALA B O 1
ATOM 4010 N N . GLY B 1 209 ? -23.391 -15.656 -0.121 1 94.75 209 GLY B N 1
ATOM 4011 C CA . GLY B 1 209 ? -23 -17.047 0.102 1 94.75 209 GLY B CA 1
ATOM 4012 C C . GLY B 1 209 ? -22 -17.547 -0.93 1 94.75 209 GLY B C 1
ATOM 4013 O O . GLY B 1 209 ? -22.031 -18.719 -1.306 1 94.75 209 GLY B O 1
ATOM 4014 N N . LEU B 1 210 ? -21.312 -16.688 -1.477 1 94.25 210 LEU B N 1
ATOM 4015 C CA . LEU B 1 210 ? -20.328 -17.016 -2.502 1 94.25 210 LEU B CA 1
ATOM 4016 C C . LEU B 1 210 ? -18.906 -16.953 -1.936 1 94.25 210 LEU B C 1
ATOM 4018 O O . LEU B 1 210 ? -18.641 -16.188 -1.006 1 94.25 210 LEU B O 1
ATOM 4022 N N . GLU B 1 211 ? -18.047 -17.688 -2.514 1 93.12 211 GLU B N 1
ATOM 4023 C CA . GLU B 1 211 ? -16.625 -17.625 -2.17 1 93.12 211 GLU B CA 1
ATOM 4024 C C . GLU B 1 211 ? -15.898 -16.578 -3.006 1 93.12 211 GLU B C 1
ATOM 4026 O O . GLU B 1 211 ? -16.031 -16.562 -4.23 1 93.12 211 GLU B O 1
ATOM 4031 N N . LEU B 1 212 ? -15.227 -15.734 -2.334 1 93.44 212 LEU B N 1
ATOM 4032 C CA . LEU B 1 212 ? -14.43 -14.719 -3.002 1 93.44 212 LEU B CA 1
ATOM 4033 C C . LEU B 1 212 ? -13.078 -15.281 -3.443 1 93.44 212 LEU B C 1
ATOM 4035 O O . LEU B 1 212 ? -12.273 -15.703 -2.607 1 93.44 212 LEU B O 1
ATOM 4039 N N . GLN B 1 213 ? -12.852 -15.328 -4.703 1 93 213 GLN B N 1
ATOM 4040 C CA . GLN B 1 213 ? -11.586 -15.805 -5.242 1 93 213 GLN B CA 1
ATOM 4041 C C . GLN B 1 213 ? -10.656 -14.633 -5.562 1 93 213 GLN B C 1
ATOM 4043 O O . GLN B 1 213 ? -10.875 -13.906 -6.539 1 93 213 GLN B O 1
ATOM 4048 N N . ILE B 1 214 ? -9.555 -14.531 -4.828 1 93.44 214 ILE B N 1
ATOM 4049 C CA . ILE B 1 214 ? -8.648 -13.398 -5 1 93.44 214 ILE B CA 1
ATOM 4050 C C . ILE B 1 214 ? -7.402 -13.852 -5.766 1 93.44 214 ILE B C 1
ATOM 4052 O O . ILE B 1 214 ? -6.707 -14.781 -5.344 1 93.44 214 ILE B O 1
ATOM 4056 N N . VAL B 1 215 ? -7.098 -13.141 -6.844 1 93.62 215 VAL B N 1
ATOM 4057 C CA . VAL B 1 215 ? -5.941 -13.516 -7.656 1 93.62 215 VAL B CA 1
ATOM 4058 C C . VAL B 1 215 ? -4.863 -12.438 -7.551 1 93.62 215 VAL B C 1
ATOM 4060 O O . VAL B 1 215 ? -3.721 -12.656 -7.957 1 93.62 215 VAL B O 1
ATOM 4063 N N . CYS B 1 216 ? -5.25 -11.289 -7.039 1 92.25 216 CYS B N 1
ATOM 4064 C CA . CYS B 1 216 ? -4.289 -10.203 -6.887 1 92.25 216 CYS B CA 1
ATOM 4065 C C . CYS B 1 216 ? -4.629 -9.344 -5.676 1 92.25 216 CYS B C 1
ATOM 4067 O O . CYS B 1 216 ? -5.777 -8.945 -5.492 1 92.25 216 CYS B O 1
ATOM 4069 N N . GLU B 1 217 ? -3.633 -9.125 -4.914 1 91.69 217 GLU B N 1
ATOM 4070 C CA . GLU B 1 217 ? -3.744 -8.219 -3.775 1 91.69 217 GLU B CA 1
ATOM 4071 C C . GLU B 1 217 ? -2.754 -7.066 -3.893 1 91.69 217 GLU B C 1
ATOM 4073 O O . GLU B 1 217 ? -1.54 -7.277 -3.887 1 91.69 217 GLU B O 1
ATOM 4078 N N . GLY B 1 218 ? -3.311 -5.871 -4.062 1 87.94 218 GLY B N 1
ATOM 4079 C CA . GLY B 1 218 ? -2.484 -4.68 -4.152 1 87.94 218 GLY B CA 1
ATOM 4080 C C . GLY B 1 218 ? -3.238 -3.406 -3.816 1 87.94 218 GLY B C 1
ATOM 4081 O O . GLY B 1 218 ? -4.453 -3.328 -4.008 1 87.94 218 GLY B O 1
ATOM 4082 N N . ASP B 1 219 ? -2.482 -2.396 -3.369 1 81.31 219 ASP B N 1
ATOM 4083 C CA . ASP B 1 219 ? -3.117 -1.157 -2.93 1 81.31 219 ASP B CA 1
ATOM 4084 C C . ASP B 1 219 ? -2.947 -0.054 -3.973 1 81.31 219 ASP B C 1
ATOM 4086 O O . ASP B 1 219 ? -3.076 1.131 -3.656 1 81.31 219 ASP B O 1
ATOM 4090 N N . GLU B 1 220 ? -2.666 -0.427 -5.164 1 77.25 220 GLU B N 1
ATOM 4091 C CA . GLU B 1 220 ? -2.521 0.521 -6.266 1 77.25 220 GLU B CA 1
ATOM 4092 C C . GLU B 1 220 ? -3.721 0.458 -7.207 1 77.25 220 GLU B C 1
ATOM 4094 O O . GLU B 1 220 ? -3.756 -0.368 -8.125 1 77.25 220 GLU B O 1
ATOM 4099 N N . ALA B 1 221 ? -4.621 1.316 -7.031 1 72.31 221 ALA B N 1
ATOM 4100 C CA . ALA B 1 221 ? -5.859 1.269 -7.805 1 72.31 221 ALA B CA 1
ATOM 4101 C C . ALA B 1 221 ? -5.574 1.346 -9.305 1 72.31 221 ALA B C 1
ATOM 4103 O O . ALA B 1 221 ? -6.137 0.578 -10.086 1 72.31 221 ALA B O 1
ATOM 4104 N N . ALA B 1 222 ? -4.695 2.264 -9.68 1 71.31 222 ALA B N 1
ATOM 4105 C CA . ALA B 1 222 ? -4.422 2.447 -11.109 1 71.31 222 ALA B CA 1
ATOM 4106 C C . ALA B 1 222 ? -3.83 1.181 -11.719 1 71.31 222 ALA B C 1
ATOM 4108 O O . ALA B 1 222 ? -4.121 0.846 -12.867 1 71.31 222 ALA B O 1
ATOM 4109 N N . VAL B 1 223 ? -3.051 0.465 -10.992 1 78.06 223 VAL B N 1
ATOM 4110 C CA . VAL B 1 223 ? -2.41 -0.742 -11.5 1 78.06 223 VAL B CA 1
ATOM 4111 C C . VAL B 1 223 ? -3.43 -1.876 -11.578 1 78.06 223 VAL B C 1
ATOM 4113 O O . VAL B 1 223 ? -3.373 -2.711 -12.484 1 78.06 223 VAL B O 1
ATOM 4116 N N . LEU B 1 224 ? -4.332 -1.87 -10.68 1 80.38 224 LEU B N 1
ATOM 4117 C CA . LEU B 1 224 ? -5.359 -2.904 -10.695 1 80.38 224 LEU B CA 1
ATOM 4118 C C . LEU B 1 224 ? -6.156 -2.852 -12 1 80.38 224 LEU B C 1
ATOM 4120 O O . LEU B 1 224 ? -6.484 -3.893 -12.57 1 80.38 224 LEU B O 1
ATOM 4124 N N . PHE B 1 225 ? -6.328 -1.636 -12.547 1 79.31 225 PHE B N 1
ATOM 4125 C CA . PHE B 1 225 ? -7.023 -1.496 -13.82 1 79.31 225 PHE B CA 1
ATOM 4126 C C . PHE B 1 225 ? -6.211 -2.111 -14.953 1 79.31 225 PHE B C 1
ATOM 4128 O O . PHE B 1 225 ? -6.762 -2.762 -15.844 1 79.31 225 PHE B O 1
ATOM 4135 N N . GLN B 1 226 ? -5.004 -1.844 -14.914 1 81.12 226 GLN B N 1
ATOM 4136 C CA . GLN B 1 226 ? -4.133 -2.389 -15.953 1 81.12 226 GLN B CA 1
ATOM 4137 C C . GLN B 1 226 ? -4.109 -3.914 -15.906 1 81.12 226 GLN B C 1
ATOM 4139 O O . GLN B 1 226 ? -4.055 -4.57 -16.953 1 81.12 226 GLN B O 1
ATOM 4144 N N . LEU B 1 227 ? -4.18 -4.422 -14.734 1 87.56 227 LEU B N 1
ATOM 4145 C CA . LEU B 1 227 ? -4.164 -5.875 -14.578 1 87.56 227 LEU B CA 1
ATOM 4146 C C . LEU B 1 227 ? -5.5 -6.48 -14.992 1 87.56 227 LEU B C 1
ATOM 4148 O O . LEU B 1 227 ? -5.543 -7.594 -15.516 1 87.56 227 LEU B O 1
ATOM 4152 N N . VAL B 1 228 ? -6.609 -5.727 -14.781 1 88.81 228 VAL B N 1
ATOM 4153 C CA . VAL B 1 228 ? -7.906 -6.145 -15.305 1 88.81 228 VAL B CA 1
ATOM 4154 C C . VAL B 1 228 ? -7.855 -6.184 -16.828 1 88.81 228 VAL B C 1
ATOM 4156 O O . VAL B 1 228 ? -8.266 -7.172 -17.453 1 88.81 228 VAL B O 1
ATOM 4159 N N . ASP B 1 229 ? -7.301 -5.156 -17.328 1 84.25 229 ASP B N 1
ATOM 4160 C CA . ASP B 1 229 ? -7.18 -5.059 -18.781 1 84.25 229 ASP B CA 1
ATOM 4161 C C . ASP B 1 229 ? -6.344 -6.207 -19.344 1 84.25 229 ASP B C 1
ATOM 4163 O O . ASP B 1 229 ? -6.598 -6.684 -20.453 1 84.25 229 ASP B O 1
ATOM 4167 N N . ALA B 1 230 ? -5.387 -6.621 -18.594 1 84.75 230 ALA B N 1
ATOM 4168 C CA . ALA B 1 230 ? -4.488 -7.699 -19 1 84.75 230 ALA B CA 1
ATOM 4169 C C . ALA B 1 230 ? -5.18 -9.055 -18.891 1 84.75 230 ALA B C 1
ATOM 4171 O O . ALA B 1 230 ? -4.621 -10.078 -19.297 1 84.75 230 ALA B O 1
ATOM 4172 N N . GLY B 1 231 ? -6.363 -9.039 -18.312 1 87.12 231 GLY B N 1
ATOM 4173 C CA . GLY B 1 231 ? -7.16 -10.258 -18.297 1 87.12 231 GLY B CA 1
ATOM 4174 C C . GLY B 1 231 ? -6.938 -11.102 -17.062 1 87.12 231 GLY B C 1
ATOM 4175 O O . GLY B 1 231 ? -7.363 -12.258 -17 1 87.12 231 GLY B O 1
ATOM 4176 N N . LEU B 1 232 ? -6.238 -10.5 -16.062 1 91.69 232 LEU B N 1
ATOM 4177 C CA . LEU B 1 232 ? -5.934 -11.273 -14.859 1 91.69 232 LEU B CA 1
ATOM 4178 C C . LEU B 1 232 ? -7.203 -11.555 -14.062 1 91.69 232 LEU B C 1
ATOM 4180 O O . LEU B 1 232 ? -7.305 -12.586 -13.391 1 91.69 232 LEU B O 1
ATOM 4184 N N . GLY B 1 233 ? -8.109 -10.648 -14.062 1 94.5 233 GLY B N 1
ATOM 4185 C CA . GLY B 1 233 ? -9.344 -10.766 -13.305 1 94.5 233 GLY B CA 1
ATOM 4186 C C . GLY B 1 233 ? -10.234 -9.539 -13.406 1 94.5 233 GLY B C 1
ATOM 4187 O O . GLY B 1 233 ? -10.172 -8.805 -14.398 1 94.5 233 GLY B O 1
ATOM 4188 N N . ILE B 1 234 ? -11.172 -9.461 -12.445 1 95.06 234 ILE B N 1
ATOM 4189 C CA . ILE B 1 234 ? -12.117 -8.352 -12.398 1 95.06 234 ILE B CA 1
ATOM 4190 C C . ILE B 1 234 ? -12.031 -7.652 -11.047 1 95.06 234 ILE B C 1
ATOM 4192 O O . ILE B 1 234 ? -11.438 -8.188 -10.102 1 95.06 234 ILE B O 1
ATOM 4196 N N . ALA B 1 235 ? -12.578 -6.434 -10.938 1 94.12 235 ALA B N 1
ATOM 4197 C CA . ALA B 1 235 ? -12.414 -5.676 -9.703 1 94.12 235 ALA B CA 1
ATOM 4198 C C . ALA B 1 235 ? -13.586 -4.723 -9.484 1 94.12 235 ALA B C 1
ATOM 4200 O O . ALA B 1 235 ? -14.234 -4.293 -10.445 1 94.12 235 ALA B O 1
ATOM 4201 N N . PHE B 1 236 ? -13.891 -4.434 -8.203 1 93.19 236 PHE B N 1
ATOM 4202 C CA . PHE B 1 236 ? -14.805 -3.359 -7.832 1 93.19 236 PHE B CA 1
ATOM 4203 C C . PHE B 1 236 ? -14.094 -2.012 -7.871 1 93.19 236 PHE B C 1
ATOM 4205 O O . PHE B 1 236 ? -12.984 -1.874 -7.363 1 93.19 236 PHE B O 1
ATOM 4212 N N . VAL B 1 237 ? -14.75 -1.015 -8.477 1 88.62 237 VAL B N 1
ATOM 4213 C CA . VAL B 1 237 ? -14.164 0.315 -8.617 1 88.62 237 VAL B CA 1
ATOM 4214 C C . VAL B 1 237 ? -15.219 1.377 -8.312 1 88.62 237 VAL B C 1
ATOM 4216 O O . VAL B 1 237 ? -16.344 1.313 -8.828 1 88.62 237 VAL B O 1
ATOM 4219 N N . PRO B 1 238 ? -14.766 2.328 -7.496 1 87.44 238 PRO B N 1
ATOM 4220 C CA . PRO B 1 238 ? -15.727 3.412 -7.254 1 87.44 238 PRO B CA 1
ATOM 4221 C C . PRO B 1 238 ? -15.875 4.348 -8.453 1 87.44 238 PRO B C 1
ATOM 4223 O O . PRO B 1 238 ? -14.969 4.449 -9.273 1 87.44 238 PRO B O 1
ATOM 4226 N N . SER B 1 239 ? -16.938 5.016 -8.516 1 79.31 239 SER B N 1
ATOM 4227 C CA . SER B 1 239 ? -17.234 5.906 -9.633 1 79.31 239 SER B CA 1
ATOM 4228 C C . SER B 1 239 ? -16.203 7.027 -9.734 1 79.31 239 SER B C 1
ATOM 4230 O O . SER B 1 239 ? -15.844 7.445 -10.836 1 79.31 239 SER B O 1
ATOM 4232 N N . LEU B 1 240 ? -15.719 7.52 -8.633 1 75.19 240 LEU B N 1
ATOM 4233 C CA . LEU B 1 240 ? -14.727 8.586 -8.609 1 75.19 240 LEU B CA 1
ATOM 4234 C C . LEU B 1 240 ? -13.43 8.148 -9.289 1 75.19 240 LEU B C 1
ATOM 4236 O O . LEU B 1 240 ? -12.688 8.977 -9.82 1 75.19 240 LEU B O 1
ATOM 4240 N N . GLY B 1 241 ? -13.133 6.902 -9.164 1 67.5 241 GLY B N 1
ATOM 4241 C CA . GLY B 1 241 ? -11.922 6.387 -9.781 1 67.5 241 GLY B CA 1
ATOM 4242 C C . GLY B 1 241 ? -12.047 6.207 -11.281 1 67.5 241 GLY B C 1
ATOM 4243 O O . GLY B 1 241 ? -11.055 5.973 -11.969 1 67.5 241 GLY B O 1
ATOM 4244 N N . LEU B 1 242 ? -13.203 6.312 -11.797 1 61.03 242 LEU B N 1
ATOM 4245 C CA . LEU B 1 242 ? -13.453 6.098 -13.219 1 61.03 242 LEU B CA 1
ATOM 4246 C C . LEU B 1 242 ? -12.953 7.281 -14.039 1 61.03 242 LEU B C 1
ATOM 4248 O O . LEU B 1 242 ? -13.391 8.414 -13.828 1 61.03 242 LEU B O 1
ATOM 4252 N N . ARG B 1 243 ? -11.617 7.301 -14.18 1 55.47 243 ARG B N 1
ATOM 4253 C CA . ARG B 1 243 ? -11.109 8.359 -15.039 1 55.47 243 ARG B CA 1
ATOM 4254 C C . ARG B 1 243 ? -11.438 8.078 -16.5 1 55.47 243 ARG B C 1
ATOM 4256 O O . ARG B 1 243 ? -11.5 6.922 -16.922 1 55.47 243 ARG B O 1
ATOM 4263 N N . ALA B 1 244 ? -11.961 9.164 -17.125 1 47.22 244 ALA B N 1
ATOM 4264 C CA . ALA B 1 244 ? -12.375 9.18 -18.531 1 47.22 244 ALA B CA 1
ATOM 4265 C C . ALA B 1 244 ? -11.328 8.508 -19.422 1 47.22 244 ALA B C 1
ATOM 4267 O O . ALA B 1 244 ? -11.672 7.895 -20.438 1 47.22 244 ALA B O 1
ATOM 4268 N N . ASP B 1 245 ? -10.117 8.906 -19.109 1 45.66 245 ASP B N 1
ATOM 4269 C CA . ASP B 1 245 ? -9.117 8.539 -20.109 1 45.66 245 ASP B CA 1
ATOM 4270 C C . ASP B 1 245 ? -8.812 7.047 -20.062 1 45.66 245 ASP B C 1
ATOM 4272 O O . ASP B 1 245 ? -8.016 6.543 -20.859 1 45.66 245 ASP B O 1
ATOM 4276 N N . VAL B 1 246 ? -9.219 6.629 -19.031 1 49.59 246 VAL B N 1
ATOM 4277 C CA . VAL B 1 246 ? -8.742 5.254 -18.906 1 49.59 246 VAL B CA 1
ATOM 4278 C C . VAL B 1 246 ? -9.227 4.438 -20.109 1 49.59 246 VAL B C 1
ATOM 4280 O O . VAL B 1 246 ? -10.227 4.781 -20.734 1 49.59 246 VAL B O 1
ATOM 4283 N N . SER B 1 247 ? -9.438 3.133 -20.281 1 51.09 247 SER B N 1
ATOM 4284 C CA . SER B 1 247 ? -9.062 2.094 -21.234 1 51.09 247 SER B CA 1
ATOM 4285 C C . SER B 1 247 ? -10.25 1.692 -22.109 1 51.09 247 SER B C 1
ATOM 4287 O O . SER B 1 247 ? -11.305 1.316 -21.594 1 51.09 247 SER B O 1
ATOM 4289 N N . THR B 1 248 ? -10.336 2.191 -23.188 1 59.06 248 THR B N 1
ATOM 4290 C CA . THR B 1 248 ? -11.086 1.468 -24.203 1 59.06 248 THR B CA 1
ATOM 4291 C C . THR B 1 248 ? -10.914 -0.039 -24.047 1 59.06 248 THR B C 1
ATOM 4293 O O . THR B 1 248 ? -11.602 -0.825 -24.703 1 59.06 248 THR B O 1
ATOM 4296 N N . THR B 1 249 ? -10.195 -0.373 -23.031 1 74.38 249 THR B N 1
ATOM 4297 C CA . THR B 1 249 ? -9.906 -1.803 -22.984 1 74.38 249 THR B CA 1
ATOM 4298 C C . THR B 1 249 ? -10.594 -2.455 -21.797 1 74.38 249 THR B C 1
ATOM 4300 O O . THR B 1 249 ? -10.5 -3.67 -21.609 1 74.38 249 THR B O 1
ATOM 4303 N N . VAL B 1 250 ? -11.438 -1.602 -20.984 1 84.38 250 VAL B N 1
ATOM 4304 C CA . VAL B 1 250 ? -12.203 -2.18 -19.875 1 84.38 250 VAL B CA 1
ATOM 4305 C C . VAL B 1 250 ? -13.641 -1.686 -19.938 1 84.38 250 VAL B C 1
ATOM 4307 O O . VAL B 1 250 ? -13.93 -0.648 -20.531 1 84.38 250 VAL B O 1
ATOM 4310 N N . VAL B 1 251 ? -14.531 -2.484 -19.438 1 88.75 251 VAL B N 1
ATOM 4311 C CA . VAL B 1 251 ? -15.953 -2.162 -19.375 1 88.75 251 VAL B CA 1
ATOM 4312 C C . VAL B 1 251 ? -16.391 -2.051 -17.906 1 88.75 251 VAL B C 1
ATOM 4314 O O . VAL B 1 251 ? -15.953 -2.832 -17.062 1 88.75 251 VAL B O 1
ATOM 4317 N N . TRP B 1 252 ? -17.25 -1.119 -17.672 1 89.88 252 TRP B N 1
ATOM 4318 C CA . TRP B 1 252 ? -17.797 -0.892 -16.328 1 89.88 252 TRP B CA 1
ATOM 4319 C C . TRP B 1 252 ? -19.25 -1.343 -16.25 1 89.88 252 TRP B C 1
ATOM 4321 O O . TRP B 1 252 ? -20.078 -0.931 -17.047 1 89.88 252 TRP B O 1
ATOM 4331 N N . LEU B 1 253 ? -19.547 -2.141 -15.281 1 94.44 253 LEU B N 1
ATOM 4332 C CA . LEU B 1 253 ? -20.891 -2.686 -15.109 1 94.44 253 LEU B CA 1
ATOM 4333 C C . LEU B 1 253 ? -21.484 -2.262 -13.773 1 94.44 253 LEU B C 1
ATOM 4335 O O . LEU B 1 253 ? -20.781 -2.227 -12.758 1 94.44 253 LEU B O 1
ATOM 4339 N N . GLY B 1 254 ? -22.75 -1.901 -13.805 1 95.12 254 GLY B N 1
ATOM 4340 C CA . GLY B 1 254 ? -23.453 -1.736 -12.547 1 95.12 254 GLY B CA 1
ATOM 4341 C C . GLY B 1 254 ? -23.641 -3.041 -11.797 1 95.12 254 GLY B C 1
ATOM 4342 O O . GLY B 1 254 ? -23.688 -4.109 -12.406 1 95.12 254 GLY B O 1
ATOM 4343 N N . VAL B 1 255 ? -23.641 -2.949 -10.445 1 96.38 255 VAL B N 1
ATOM 4344 C CA . VAL B 1 255 ? -23.891 -4.125 -9.625 1 96.38 255 VAL B CA 1
ATOM 4345 C C . VAL B 1 255 ? -25.266 -4.012 -8.977 1 96.38 255 VAL B C 1
ATOM 4347 O O . VAL B 1 255 ? -25.594 -3 -8.344 1 96.38 255 VAL B O 1
ATOM 4350 N N . ASP B 1 256 ? -26.062 -5.051 -9.172 1 95.38 256 ASP B N 1
ATOM 4351 C CA . ASP B 1 256 ? -27.438 -5.031 -8.672 1 95.38 256 ASP B CA 1
ATOM 4352 C C . ASP B 1 256 ? -27.484 -5.383 -7.188 1 95.38 256 ASP B C 1
ATOM 4354 O O . ASP B 1 256 ? -28.078 -6.391 -6.801 1 95.38 256 ASP B O 1
ATOM 4358 N N . ASP B 1 257 ? -26.969 -4.648 -6.391 1 95.62 257 ASP B N 1
ATOM 4359 C CA . ASP B 1 257 ? -27 -4.719 -4.934 1 95.62 257 ASP B CA 1
ATOM 4360 C C . ASP B 1 257 ? -26.922 -3.324 -4.312 1 95.62 257 ASP B C 1
ATOM 4362 O O . ASP B 1 257 ? -25.953 -2.602 -4.531 1 9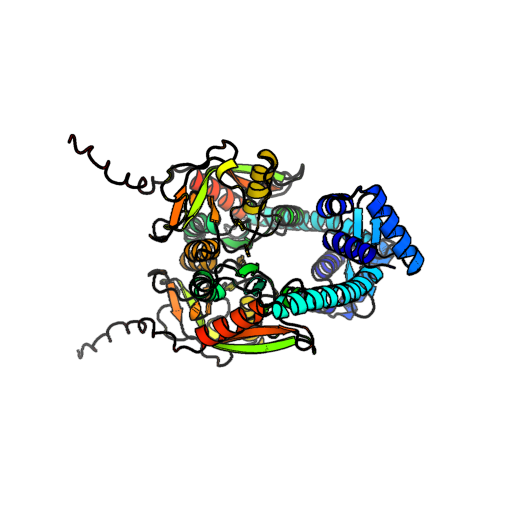5.62 257 ASP B O 1
ATOM 4366 N N . PRO B 1 258 ? -27.938 -2.977 -3.607 1 93.75 258 PRO B N 1
ATOM 4367 C CA . PRO B 1 258 ? -27.969 -1.619 -3.055 1 93.75 258 PRO B CA 1
ATOM 4368 C C . PRO B 1 258 ? -26.812 -1.343 -2.1 1 93.75 258 PRO B C 1
ATOM 4370 O O . PRO B 1 258 ? -26.516 -0.182 -1.805 1 93.75 258 PRO B O 1
ATOM 4373 N N . GLU B 1 259 ? -26.125 -2.396 -1.629 1 94.69 259 GLU B N 1
ATOM 4374 C CA . GLU B 1 259 ? -25.031 -2.207 -0.684 1 94.69 259 GLU B CA 1
ATOM 4375 C C . GLU B 1 259 ? -23.703 -2.086 -1.408 1 94.69 259 GLU B C 1
ATOM 4377 O O . GLU B 1 259 ? -22.672 -1.83 -0.781 1 94.69 259 GLU B O 1
ATOM 4382 N N . CYS B 1 260 ? -23.719 -2.324 -2.689 1 95.69 260 CYS B N 1
ATOM 4383 C CA . CYS B 1 260 ? -22.5 -2.121 -3.469 1 95.69 260 CYS B CA 1
ATOM 4384 C C . CYS B 1 260 ? -22.234 -0.635 -3.684 1 95.69 260 CYS B C 1
ATOM 4386 O O . CYS B 1 260 ? -22.344 -0.136 -4.805 1 95.69 260 CYS B O 1
ATOM 4388 N N . ARG B 1 261 ? -21.844 0.011 -2.631 1 94.5 261 ARG B N 1
ATOM 4389 C CA . ARG B 1 261 ? -21.625 1.452 -2.59 1 94.5 261 ARG B CA 1
ATOM 4390 C C . ARG B 1 261 ? -20.422 1.794 -1.715 1 94.5 261 ARG B C 1
ATOM 4392 O O . ARG B 1 261 ? -19.969 0.967 -0.919 1 94.5 261 ARG B O 1
ATOM 4399 N N . ARG B 1 262 ? -19.906 2.908 -1.954 1 93.81 262 ARG B N 1
ATOM 4400 C CA . ARG B 1 262 ? -18.844 3.475 -1.118 1 93.81 262 ARG B CA 1
ATOM 4401 C C . ARG B 1 262 ? -19.297 4.785 -0.48 1 93.81 262 ARG B C 1
ATOM 4403 O O . ARG B 1 262 ? -19.734 5.699 -1.177 1 93.81 262 ARG B O 1
ATOM 4410 N N . VAL B 1 263 ? -19.219 4.84 0.824 1 93.69 263 VAL B N 1
ATOM 4411 C CA . VAL B 1 263 ? -19.453 6.082 1.55 1 93.69 263 VAL B CA 1
ATOM 4412 C C . VAL B 1 263 ? -18.125 6.691 1.995 1 93.69 263 VAL B C 1
ATOM 4414 O O . VAL B 1 263 ? -17.406 6.102 2.807 1 93.69 263 VAL B O 1
ATOM 4417 N N . LEU B 1 264 ? -17.844 7.812 1.421 1 94.88 264 LEU B N 1
ATOM 4418 C CA . LEU B 1 264 ? -16.625 8.555 1.764 1 94.88 264 LEU B CA 1
ATOM 4419 C C . LEU B 1 264 ? -16.922 9.578 2.861 1 94.88 264 LEU B C 1
ATOM 4421 O O . LEU B 1 264 ? -17.906 10.305 2.797 1 94.88 264 LEU B O 1
ATOM 4425 N N . SER B 1 265 ? -16.031 9.586 3.865 1 96.25 265 SER B N 1
ATOM 4426 C CA . SER B 1 265 ? -16.219 10.516 4.973 1 96.25 265 SER B CA 1
ATOM 4427 C C . SER B 1 265 ? -14.891 11.164 5.379 1 96.25 265 SER B C 1
ATOM 4429 O O . SER B 1 265 ? -13.82 10.594 5.137 1 96.25 265 SER B O 1
ATOM 4431 N N . VAL B 1 266 ? -14.992 12.32 5.895 1 96.88 266 VAL B N 1
ATOM 4432 C CA . VAL B 1 266 ? -13.867 12.922 6.602 1 96.88 266 VAL B CA 1
ATOM 4433 C C . VAL B 1 266 ? -14.055 12.75 8.109 1 96.88 266 VAL B C 1
ATOM 4435 O O . VAL B 1 266 ? -15.164 12.883 8.625 1 96.88 266 VAL B O 1
ATOM 4438 N N . ALA B 1 267 ? -12.984 12.328 8.797 1 96.5 267 ALA B N 1
ATOM 4439 C CA . ALA B 1 267 ? -13.039 12.047 10.234 1 96.5 267 ALA B CA 1
ATOM 4440 C C . ALA B 1 267 ? -11.945 12.797 10.984 1 96.5 267 ALA B C 1
ATOM 4442 O O . ALA B 1 267 ? -10.867 13.039 10.43 1 96.5 267 ALA B O 1
ATOM 4443 N N . TRP B 1 268 ? -12.219 13.164 12.203 1 93.75 268 TRP B N 1
ATOM 4444 C CA . TRP B 1 268 ? -11.273 13.828 13.094 1 93.75 268 TRP B CA 1
ATOM 4445 C C . TRP B 1 268 ? -11.625 13.547 14.555 1 93.75 268 TRP B C 1
ATOM 4447 O O . TRP B 1 268 ? -12.695 13.008 14.852 1 93.75 268 TRP B O 1
ATOM 4457 N N . ARG B 1 269 ? -10.734 13.906 15.398 1 89 269 ARG B N 1
ATOM 4458 C CA . ARG B 1 269 ? -10.961 13.68 16.812 1 89 269 ARG B CA 1
ATOM 4459 C C . ARG B 1 269 ? -11.977 14.68 17.375 1 89 269 ARG B C 1
ATOM 4461 O O . ARG B 1 269 ? -11.922 15.867 17.047 1 89 269 ARG B O 1
ATOM 4468 N N . GLU B 1 270 ? -13.031 14.391 18.078 1 80.88 270 GLU B N 1
ATOM 4469 C CA . GLU B 1 270 ? -14.094 15.242 18.594 1 80.88 270 GLU B CA 1
ATOM 4470 C C . GLU B 1 270 ? -13.602 16.109 19.75 1 80.88 270 GLU B C 1
ATOM 4472 O O . GLU B 1 270 ? -13.898 17.297 19.812 1 80.88 270 GLU B O 1
ATOM 4477 N N . ASP B 1 271 ? -12.805 15.688 20.719 1 70.25 271 ASP B N 1
ATOM 4478 C CA . ASP B 1 271 ? -12.453 16.406 21.953 1 70.25 271 ASP B CA 1
ATOM 4479 C C . ASP B 1 271 ? -11 16.859 21.922 1 70.25 271 ASP B C 1
ATOM 4481 O O . ASP B 1 271 ? -10.336 16.922 22.953 1 70.25 271 ASP B O 1
ATOM 4485 N N . THR B 1 272 ? -10.625 17.109 20.734 1 76.06 272 THR B N 1
ATOM 4486 C CA . THR B 1 272 ? -9.281 17.656 20.609 1 76.06 272 THR B CA 1
ATOM 4487 C C . THR B 1 272 ? -9.281 18.906 19.734 1 76.06 272 THR B C 1
ATOM 4489 O O . THR B 1 272 ? -10.266 19.188 19.047 1 76.06 272 THR B O 1
ATOM 4492 N N . TYR B 1 273 ? -8.305 19.703 19.969 1 76.88 273 TYR B N 1
ATOM 4493 C CA . TYR B 1 273 ? -8.203 20.922 19.188 1 76.88 273 TYR B CA 1
ATOM 4494 C C . TYR B 1 273 ? -7.805 20.625 17.75 1 76.88 273 TYR B C 1
ATOM 4496 O O . TYR B 1 273 ? -6.844 19.891 17.5 1 76.88 273 TYR B O 1
ATOM 4504 N N . LEU B 1 274 ? -8.641 21.031 16.812 1 84.25 274 LEU B N 1
ATOM 4505 C CA . LEU B 1 274 ? -8.305 21.031 15.391 1 84.25 274 LEU B CA 1
ATOM 4506 C C . LEU B 1 274 ? -7.758 22.375 14.961 1 84.25 274 LEU B C 1
ATOM 4508 O O . LEU B 1 274 ? -8.445 23.391 15.062 1 84.25 274 LEU B O 1
ATOM 4512 N N . SER B 1 275 ? -6.523 22.406 14.547 1 84.06 275 SER B N 1
ATOM 4513 C CA . SER B 1 275 ? -5.871 23.656 14.164 1 84.06 275 SER B CA 1
ATOM 4514 C C . SER B 1 275 ? -6.66 24.375 13.086 1 84.06 275 SER B C 1
ATOM 4516 O O . SER B 1 275 ? -7.504 23.781 12.414 1 84.06 275 SER B O 1
ATOM 4518 N N . ALA B 1 276 ? -6.406 25.656 12.945 1 84.44 276 ALA B N 1
ATOM 4519 C CA . ALA B 1 276 ? -7.051 26.453 11.906 1 84.44 276 ALA B CA 1
ATOM 4520 C C . ALA B 1 276 ? -6.766 25.875 10.523 1 84.44 276 ALA B C 1
ATOM 4522 O O . ALA B 1 276 ? -7.664 25.797 9.68 1 84.44 276 ALA B O 1
ATOM 4523 N N . ALA B 1 277 ? -5.562 25.469 10.336 1 86.88 277 ALA B N 1
ATOM 4524 C CA . ALA B 1 277 ? -5.168 24.875 9.055 1 86.88 277 ALA B CA 1
ATOM 4525 C C . ALA B 1 277 ? -5.953 23.594 8.781 1 86.88 277 ALA B C 1
ATOM 4527 O O . ALA B 1 277 ? -6.457 23.406 7.672 1 86.88 277 ALA B O 1
ATOM 4528 N N . ALA B 1 278 ? -6.098 22.766 9.766 1 91.69 278 ALA B N 1
ATOM 4529 C CA . ALA B 1 278 ? -6.828 21.5 9.625 1 91.69 278 ALA B CA 1
ATOM 4530 C C . ALA B 1 278 ? -8.312 21.75 9.383 1 91.69 278 ALA B C 1
ATOM 4532 O O . ALA B 1 278 ? -8.938 21.078 8.562 1 91.69 278 ALA B O 1
ATOM 4533 N N . ARG B 1 279 ? -8.867 22.734 10.07 1 91.25 279 ARG B N 1
ATOM 4534 C CA . ARG B 1 279 ? -10.266 23.078 9.883 1 91.25 279 ARG B CA 1
ATOM 4535 C C . ARG B 1 279 ? -10.523 23.609 8.477 1 91.25 279 ARG B C 1
ATOM 4537 O O . ARG B 1 279 ? -11.516 23.25 7.84 1 91.25 279 ARG B O 1
ATOM 4544 N N . ARG B 1 280 ? -9.625 24.438 8.07 1 91.38 280 ARG B N 1
ATOM 4545 C CA . ARG B 1 280 ? -9.758 25 6.723 1 91.38 280 ARG B CA 1
ATOM 4546 C C . ARG B 1 280 ? -9.695 23.891 5.672 1 91.38 280 ARG B C 1
ATOM 4548 O O . ARG B 1 280 ? -10.477 23.891 4.723 1 91.38 280 ARG B O 1
ATOM 4555 N N . PHE B 1 281 ? -8.758 22.969 5.855 1 94.94 281 PHE B N 1
ATOM 4556 C CA . PHE B 1 281 ? -8.641 21.875 4.895 1 94.94 281 PHE B CA 1
ATOM 4557 C C . PHE B 1 281 ? -9.875 20.984 4.938 1 94.94 281 PHE B C 1
ATOM 4559 O O . PHE B 1 281 ? -10.375 20.562 3.891 1 94.94 281 PHE B O 1
ATOM 4566 N N . ARG B 1 282 ? -10.328 20.641 6.125 1 95 282 ARG B N 1
ATOM 4567 C CA . ARG B 1 282 ? -11.539 19.859 6.273 1 95 282 ARG B CA 1
ATOM 4568 C C . ARG B 1 282 ? -12.711 20.5 5.543 1 95 282 ARG B C 1
ATOM 4570 O O . ARG B 1 282 ? -13.383 19.859 4.738 1 95 282 ARG B O 1
ATOM 4577 N N . ASP B 1 283 ? -12.945 21.797 5.828 1 94.69 283 ASP B N 1
ATOM 4578 C CA . ASP B 1 283 ? -14.078 22.516 5.234 1 94.69 283 ASP B CA 1
ATOM 4579 C C . ASP B 1 283 ? -13.938 22.578 3.715 1 94.69 283 ASP B C 1
ATOM 4581 O O . ASP B 1 283 ? -14.93 22.453 2.992 1 94.69 283 ASP B O 1
ATOM 4585 N N . HIS B 1 284 ? -12.719 22.797 3.264 1 94.94 284 HIS B N 1
ATOM 4586 C CA . HIS B 1 284 ? -12.445 22.812 1.83 1 94.94 284 HIS B CA 1
ATOM 4587 C C . HIS B 1 284 ? -12.797 21.484 1.188 1 94.94 284 HIS B C 1
ATOM 4589 O O . HIS B 1 284 ? -13.406 21.438 0.117 1 94.94 284 HIS B O 1
ATOM 4595 N N . THR B 1 285 ? -12.398 20.391 1.812 1 95.62 285 THR B N 1
ATOM 4596 C CA . THR B 1 285 ? -12.672 19.047 1.312 1 95.62 285 THR B CA 1
ATOM 4597 C C . THR B 1 285 ? -14.18 18.781 1.284 1 95.62 285 THR B C 1
ATOM 4599 O O . THR B 1 285 ? -14.695 18.219 0.321 1 95.62 285 THR B O 1
ATOM 4602 N N . VAL B 1 286 ? -14.867 19.203 2.289 1 95.19 286 VAL B N 1
ATOM 4603 C CA . VAL B 1 286 ? -16.312 19.047 2.361 1 95.19 286 VAL B CA 1
ATOM 4604 C C . VAL B 1 286 ? -16.984 19.812 1.214 1 95.19 286 VAL B C 1
ATOM 4606 O O . VAL B 1 286 ? -17.859 19.281 0.533 1 95.19 286 VAL B O 1
ATOM 4609 N N . GLU B 1 287 ? -16.531 21.016 1.004 1 93.94 287 GLU B N 1
ATOM 4610 C CA . GLU B 1 287 ? -17.094 21.828 -0.063 1 93.94 287 GLU B CA 1
ATOM 4611 C C . GLU B 1 287 ? -16.828 21.219 -1.434 1 93.94 287 GLU B C 1
ATOM 4613 O O . GLU B 1 287 ? -17.688 21.25 -2.316 1 93.94 287 GLU B O 1
ATOM 4618 N N . HIS B 1 288 ? -15.648 20.688 -1.578 1 92.75 288 HIS B N 1
ATOM 4619 C CA . HIS B 1 288 ? -15.258 20.078 -2.844 1 92.75 288 HIS B CA 1
ATOM 4620 C C . HIS B 1 288 ? -16.219 18.953 -3.229 1 92.75 288 HIS B C 1
ATOM 4622 O O . HIS B 1 288 ? -16.625 18.844 -4.391 1 92.75 288 HIS B O 1
ATOM 4628 N N . PHE B 1 289 ? -16.562 18.141 -2.359 1 92.25 289 PHE B N 1
ATOM 4629 C CA . PHE B 1 289 ? -17.359 16.953 -2.676 1 92.25 289 PHE B CA 1
ATOM 4630 C C . PHE B 1 289 ? -18.844 17.297 -2.65 1 92.25 289 PHE B C 1
ATOM 4632 O O . PHE B 1 289 ? -19.672 16.5 -3.105 1 92.25 289 PHE B O 1
ATOM 4639 N N . ARG B 1 290 ? -19.25 18.344 -2.006 1 85.06 290 ARG B N 1
ATOM 4640 C CA . ARG B 1 290 ? -20.641 18.797 -2.051 1 85.06 290 ARG B CA 1
ATOM 4641 C C . ARG B 1 290 ? -20.984 19.344 -3.432 1 85.06 290 ARG B C 1
ATOM 4643 O O . ARG B 1 290 ? -22.141 19.234 -3.873 1 85.06 290 ARG B O 1
ATOM 4650 N N . ALA B 1 291 ? -20.016 19.984 -4.098 1 66.56 291 ALA B N 1
ATOM 4651 C CA . ALA B 1 291 ? -20.266 20.578 -5.41 1 66.56 291 ALA B CA 1
ATOM 4652 C C . ALA B 1 291 ? -20.594 19.5 -6.438 1 66.56 291 ALA B C 1
ATOM 4654 O O . ALA B 1 291 ? -19.953 18.438 -6.469 1 66.56 291 ALA B O 1
ATOM 4655 N N . PRO B 1 292 ? -21.812 19.562 -7.004 1 53.62 292 PRO B N 1
ATOM 4656 C CA . PRO B 1 292 ? -22.25 18.547 -7.977 1 53.62 292 PRO B CA 1
ATOM 4657 C C . PRO B 1 292 ? -21.141 18.172 -8.961 1 53.62 292 PRO B C 1
ATOM 4659 O O . PRO B 1 292 ? -20.297 19 -9.297 1 53.62 292 PRO B O 1
ATOM 4662 N N . ALA B 1 293 ? -20.594 17.031 -8.852 1 49.25 293 ALA B N 1
ATOM 4663 C CA . ALA B 1 293 ? -19.625 16.5 -9.805 1 49.25 293 ALA B CA 1
ATOM 4664 C C . ALA B 1 293 ? -19.891 17.031 -11.211 1 49.25 293 ALA B C 1
ATOM 4666 O O . ALA B 1 293 ? -21.016 16.953 -11.703 1 49.25 293 ALA B O 1
ATOM 4667 N N . GLU B 1 294 ? -19.391 18.062 -11.648 1 42.53 294 GLU B N 1
ATOM 4668 C CA . GLU B 1 294 ? -19.594 18.234 -13.086 1 42.53 294 GLU B CA 1
ATOM 4669 C C . GLU B 1 294 ? -19.656 16.891 -13.805 1 42.53 294 GLU B C 1
ATOM 4671 O O . GLU B 1 294 ? -18.828 16 -13.555 1 42.53 294 GLU B O 1
ATOM 4676 N N . ALA B 1 295 ? -20.891 16.453 -14.219 1 36.59 295 ALA B N 1
ATOM 4677 C CA . ALA B 1 295 ? -21.312 15.266 -14.953 1 36.59 295 ALA B CA 1
ATOM 4678 C C . ALA B 1 295 ? -20.188 14.766 -15.867 1 36.59 295 ALA B C 1
ATOM 4680 O O . ALA B 1 295 ? -19.797 15.469 -16.797 1 36.59 295 ALA B O 1
ATOM 4681 N N . GLY B 1 296 ? -19.25 14.172 -15.391 1 37.34 296 GLY B N 1
ATOM 4682 C CA . GLY B 1 296 ? -18.438 13.578 -16.438 1 37.34 296 GLY B CA 1
ATOM 4683 C C . GLY B 1 296 ? -19.266 12.945 -17.547 1 37.34 296 GLY B C 1
ATOM 4684 O O . GLY B 1 296 ? -20.469 12.727 -17.391 1 37.34 296 GLY B O 1
ATOM 4685 N N . PRO B 1 297 ? -18.922 13.016 -18.797 1 37.59 297 PRO B N 1
ATOM 4686 C CA . PRO B 1 297 ? -19.797 12.57 -19.891 1 37.59 297 PRO B CA 1
ATOM 4687 C C . PRO B 1 297 ? -20.438 11.211 -19.625 1 37.59 297 PRO B C 1
ATOM 4689 O O . PRO B 1 297 ? -19.844 10.375 -18.922 1 37.59 297 PRO B O 1
ATOM 4692 N N . SER B 1 298 ? -21.797 11.203 -19.469 1 36.16 298 SER B N 1
ATOM 4693 C CA . SER B 1 298 ? -22.641 10.008 -19.5 1 36.16 298 SER B CA 1
ATOM 4694 C C . SER B 1 298 ? -22.047 8.945 -20.406 1 36.16 298 SER B C 1
ATOM 4696 O O . SER B 1 298 ? -21.516 9.258 -21.484 1 36.16 298 SER B O 1
ATOM 4698 N N . PRO B 1 299 ? -21.75 7.824 -19.922 1 35.44 299 PRO B N 1
ATOM 4699 C CA . PRO B 1 299 ? -21.312 6.793 -20.875 1 35.44 299 PRO B CA 1
ATOM 4700 C C . PRO B 1 299 ? -22.141 6.785 -22.156 1 35.44 299 PRO B C 1
ATOM 4702 O O . PRO B 1 299 ? -23.359 6.973 -22.109 1 35.44 299 PRO B O 1
ATOM 4705 N N . LYS B 1 300 ? -21.656 7.125 -23.328 1 34.31 300 LYS B N 1
ATOM 4706 C CA . LYS B 1 300 ? -22.344 7.031 -24.609 1 34.31 300 LYS B CA 1
ATOM 4707 C C . LYS B 1 300 ? -23.062 5.691 -24.75 1 34.31 300 LYS B C 1
ATOM 4709 O O . LYS B 1 300 ? -22.453 4.637 -24.547 1 34.31 300 LYS B O 1
ATOM 4714 N N . GLU B 1 301 ? -24.391 5.586 -24.516 1 35.44 301 GLU B N 1
ATOM 4715 C CA . GLU B 1 301 ? -25.234 4.469 -24.922 1 35.44 301 GLU B CA 1
ATOM 4716 C C . GLU B 1 301 ? -24.859 3.977 -26.328 1 35.44 301 GLU B C 1
ATOM 4718 O O . GLU B 1 301 ? -24.703 4.777 -27.25 1 35.44 301 GLU B O 1
ATOM 4723 N N . GLY B 1 302 ? -24.047 2.953 -26.453 1 33.44 302 GLY B N 1
ATOM 4724 C CA . GLY B 1 302 ? -23.844 2.387 -27.781 1 33.44 302 GLY B CA 1
ATOM 4725 C C . GLY B 1 302 ? -25.125 2.324 -28.594 1 33.44 302 GLY B C 1
ATOM 4726 O O . GLY B 1 302 ? -26.234 2.402 -28.047 1 33.44 302 GLY B O 1
ATOM 4727 N N . PRO B 1 303 ? -25.109 2.617 -29.953 1 35.09 303 PRO B N 1
ATOM 4728 C CA . PRO B 1 303 ? -26.266 2.674 -30.859 1 35.09 303 PRO B CA 1
ATOM 4729 C C . PRO B 1 303 ? -27.156 1.444 -30.75 1 35.09 303 PRO B C 1
ATOM 4731 O O . PRO B 1 303 ? -26.688 0.348 -30.453 1 35.09 303 PRO B O 1
ATOM 4734 N N . ALA B 1 304 ? -28.453 1.612 -30.406 1 33.09 304 ALA B N 1
ATOM 4735 C CA . ALA B 1 304 ? -29.547 0.646 -30.5 1 33.09 304 ALA B CA 1
ATOM 4736 C C . ALA B 1 304 ? -29.547 -0.053 -31.859 1 33.09 304 ALA B C 1
ATOM 4738 O O . ALA B 1 304 ? -29.531 0.605 -32.906 1 33.09 304 ALA B O 1
ATOM 4739 N N . SER B 1 305 ? -28.906 -1.302 -31.984 1 31.12 305 SER B N 1
ATOM 4740 C CA . SER B 1 305 ? -29 -2.111 -33.188 1 31.12 305 SER B CA 1
ATOM 4741 C C . SER B 1 305 ? -30.438 -2.17 -33.688 1 31.12 305 SER B C 1
ATOM 4743 O O . SER B 1 305 ? -31.359 -2.496 -32.938 1 31.12 305 SER B O 1
ATOM 4745 N N . GLY B 1 306 ? -30.922 -1.325 -34.594 1 34.34 306 GLY B N 1
ATOM 4746 C CA . GLY B 1 306 ? -32.125 -1.367 -35.375 1 34.34 306 GLY B CA 1
ATOM 4747 C C . GLY B 1 306 ? -32.5 -2.762 -35.844 1 34.34 306 GLY B C 1
ATOM 4748 O O . GLY B 1 306 ? -31.609 -3.537 -36.219 1 34.34 306 GLY B O 1
ATOM 4749 N N . GLY B 1 307 ? -33.656 -3.396 -35.375 1 33.59 307 GLY B N 1
ATOM 4750 C CA . GLY B 1 307 ? -34.406 -4.59 -35.719 1 33.59 307 GLY B CA 1
ATOM 4751 C C . GLY B 1 307 ? -34.594 -4.734 -37.219 1 33.59 307 GLY B C 1
ATOM 4752 O O . GLY B 1 307 ? -35.125 -3.834 -37.875 1 33.59 307 GLY B O 1
ATOM 4753 N N . VAL B 1 308 ? -33.75 -5.395 -38 1 31.97 308 VAL B N 1
ATOM 4754 C CA . VAL B 1 308 ? -34.031 -5.812 -39.344 1 31.97 308 VAL B CA 1
ATOM 4755 C C . VAL B 1 308 ? -35.344 -6.59 -39.375 1 31.97 308 VAL B C 1
ATOM 4757 O O . VAL B 1 308 ? -35.5 -7.582 -38.688 1 31.97 308 VAL B O 1
ATOM 4760 N N . THR B 1 309 ? -36.469 -5.961 -39.531 1 30.05 309 THR B N 1
ATOM 4761 C CA . THR B 1 309 ? -37.75 -6.469 -40 1 30.05 309 THR B CA 1
ATOM 4762 C C . THR B 1 309 ? -37.562 -7.332 -41.219 1 30.05 309 THR B C 1
ATOM 4764 O O . THR B 1 309 ? -37.188 -6.828 -42.281 1 30.05 309 THR B O 1
ATOM 4767 N N . GLY B 1 310 ? -36.562 -8.383 -41.344 1 25.09 310 GLY B N 1
ATOM 4768 C CA . GLY B 1 310 ? -37.062 -9.383 -42.281 1 25.09 310 GLY B CA 1
ATOM 4769 C C . GLY B 1 310 ? -38.156 -10.266 -41.719 1 25.09 310 GLY B C 1
ATOM 4770 O O . GLY B 1 310 ? -38.25 -10.445 -40.5 1 25.09 310 GLY B O 1
#

Sequence (620 aa):
MDLLALRYFQTVARLEHVGRAAEKLRVAQPSLSRTLARLENELGVPLFDRHGRRIRLNRFGAAFLRRVDRVLAELDDARQELDDAAGWERGTVTVAAESLLVLTEPVRTFVPGHPLVDVRLSQASAAGMTEKLRSGEVDLCVTSQPLSGNDIRSRVLLDEPVMLCVPSGHRLAGRRRVGLADLAGEPFLTTRPGYWQRALAEHLFAKAGLELQIVCEGDEAAVLFQLVDAGLGIAFVPSLGLRADVSTTVVWLGVDDPECRRVLSVAWREDTYLSAAARRFRDHTVEHFRAPAEAGPSPKEGPASGGVTGMDLLALRYFQTVARLEHVGRAAEKLRVAQPSLSRTLARLENELGVPLFDRHGRRIRLNRFGAAFLRRVDRVLAELDDARQELDDAAGWERGTVTVAAESLLVLTEPVRTFVPGHPLVDVRLSQASAAGMTEKLRSGEVDLCVTSQPLSGNDIRSRVLLDEPVMLCVPSGHRLAGRRRVGLADLAGEPFLTTRPGYWQRALAEHLFAKAGLELQIVCEGDEAAVLFQLVDAGLGIAFVPSLGLRADVSTTVVWLGVDDPECRRVLSVAWREDTYLSAAARRFRDHTVEHFRAPAEAGPSPKEGPASGGVTG

Solvent-accessible surface area (backbone atoms only — not comparable to full-atom values): 33557 Å² total; per-residue (Å²): 138,52,71,64,50,49,51,52,45,51,44,26,55,74,62,36,30,62,63,61,29,14,58,75,68,70,48,57,45,70,58,52,51,49,46,48,50,50,48,26,58,73,71,71,46,68,36,55,45,73,58,87,92,43,44,37,66,33,73,56,24,51,59,49,45,56,52,47,25,41,51,53,31,51,54,51,27,50,52,40,50,53,45,40,73,69,62,49,78,50,36,66,28,30,37,32,17,64,54,62,65,79,45,32,62,51,44,38,68,42,44,80,79,34,79,53,44,47,68,30,41,34,52,34,36,48,69,52,44,41,53,30,42,60,40,48,73,23,60,34,33,44,34,58,54,87,64,80,55,96,55,54,40,73,46,81,39,45,80,41,57,31,27,38,37,32,20,57,85,38,91,63,44,87,44,66,58,41,48,73,76,75,51,60,82,46,41,26,42,38,34,50,87,58,29,54,65,27,51,50,53,52,51,55,26,54,76,69,73,42,72,80,41,75,32,30,32,41,78,28,68,69,45,52,52,50,31,18,50,37,62,71,28,29,32,79,41,48,58,87,69,62,52,84,82,55,56,96,45,50,34,74,21,44,50,72,43,93,76,49,50,43,49,32,26,41,33,33,56,60,92,52,71,70,41,65,48,37,49,52,51,52,53,49,44,44,51,58,50,62,46,75,68,76,73,62,82,70,80,77,74,71,81,78,80,75,80,76,84,119,137,53,71,64,50,50,52,53,46,52,45,24,54,73,61,37,30,62,62,61,31,14,60,74,67,70,46,56,48,70,59,52,52,49,47,48,51,51,48,25,58,75,71,70,47,69,36,56,45,72,59,87,91,43,45,38,64,34,73,57,23,50,56,51,43,57,51,47,26,40,53,54,30,50,52,51,29,50,53,41,49,52,45,41,73,70,61,48,79,49,38,66,30,30,36,33,17,64,56,62,63,78,46,32,61,51,42,38,68,42,45,80,79,34,79,52,43,45,68,30,42,34,53,33,36,49,68,52,44,41,52,30,44,60,40,48,73,23,59,36,32,45,32,57,56,87,64,79,54,96,55,53,40,7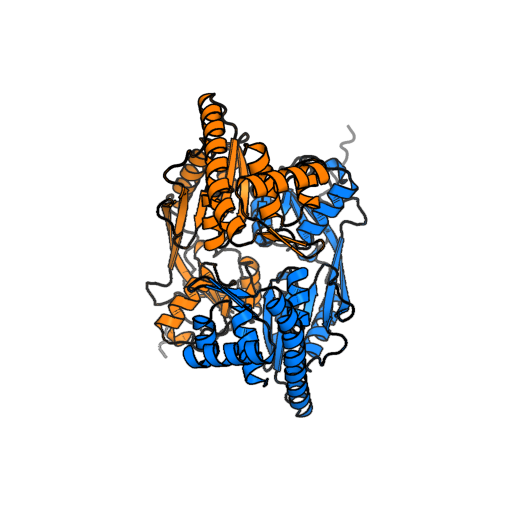1,45,82,40,46,80,41,58,30,27,37,39,34,18,57,85,38,93,64,44,85,43,65,59,42,50,73,75,75,49,60,82,46,39,26,43,38,34,50,88,58,30,54,63,26,52,49,51,51,51,55,25,54,74,69,72,41,72,79,41,75,31,29,30,41,78,29,68,69,45,51,51,48,31,18,49,37,62,72,28,29,33,79,40,48,59,84,70,60,53,84,84,55,55,95,43,48,34,76,21,44,52,71,43,92,74,48,51,43,49,33,25,42,32,33,55,62,94,51,71,70,41,64,47,38,47,51,50,52,52,49,44,44,52,58,49,62,47,75,68,76,76,62,82,69,79,78,75,72,81,79,81,76,79,76,82,121

pLDDT: mean 83.77, std 15.28, range [24.92, 97.25]

Secondary structure (DSSP, 8-state):
--HHHHHHHHHHHHH--HHHHHHHHTS-HHHHHHHHHHHHHHHTS-SEEEETTEEEE-HHHHHHHHHHHHHHHHHHHHHHHHHHHTT---EEEEEEES-THHHHHHHHHHGGG-TTEEEEEEE--HHHHHHHHHHTS-SEEEESSPPP-TTEEEEEEEEEEEEEEEETTSTTTT-SEE-GGGGTT-EEEEPPTTSHHHHHHHHHHHHHT---EEEEE-S-HHHHHHHHHTTS-BEEEEGGG--TTS-TTEEEEEES-TT-EEEEEEEEETTSPPPHHHHHHHHHHHHHHHS-------------------/--HHHHHHHHHHHHH--HHHHHHHHTS-HHHHHHHHHHHHHHHTS-SEEEETTEEEE-HHHHHHHHHHHHHHHHHHHHHHHHHHHTT---EEEEEEES-THHHHHHHHHHGGG-TTEEEEEEE--HHHHHHHHHHTS-SEEEESSPPP-TTEEEEEEEEEEEEEEEETTSTTTT-SEE-GGGGTT-EEEEPPTTSHHHHHHHHHHHHHT---EEEEE-S-HHHHHHHHHTTS-BEEEEGGG--TTS-TTEEEEEES-TT-EEEEEEEEETTS---HHHHHHHHHHHHHHHS-------------------

Foldseek 3Di:
DDLVLLQLLLQCQVVQALVVSCVVVVHDSVVSVVSQVVVCVVVVHHQWDDDPRTTHGDPNVVVVNLVSLQVVLQVVLVVLVVVVVVVPLAEEAEEEEQDCLLCVVLCVVPCVVRVRYHYHYYYDFLQRVLSCQSSNVHFKYKYQDDRDDPFKDKDWQDKFAKWKKAWCPDPCQVDQEDEPVVCAPFEEAEEDPRHDQVVLQVVRCVVVVGDHHYQHYDSDPVVSNVVRLVVSTMGIGTPSPPDPPDDPGMHIHHYPDPSRITTIMMMHGRPGRRHPSNVVSRVSSSVVSVPPPPPDPDDPPPDDPPPPPD/DDLVLLQLLLQCQVVQALVVSCVVVVHDSVVSVVSQVVVCVVVVHHQWDDDPRTTHGDPNVVVVNLVSLQVVLQVVLVVLVVVVVVVPLAEEAEEEEQDCLLCVVLCVVPCVVRVRYHYHYYYDFLQRVLSCQSSNVHFKYKYQDDRDDPFKDKDWQDKFAKWKKAWCPDPCQVAQEDEPVVCAPFEEAEEDPRHDQVVLQVVRCVVVVGDHHYQHYDSDPVVSNVVRLVVSTMGIGTPSPPDPPDDPGMHIHHYPDPSRITTIMMMHGRPGRRHPSNVVSRVSSSVVSVPPPPPDDDPPPPDDPDPPPD

Organism: Amycolatopsis orientalis (NCBI:txid31958)

InterPro domains:
  IPR000847 LysR, HTH, N-terminal domain [PF00126] (5-61)
  IPR000847 LysR, HTH, N-terminal domain [PR00039] (18-29)
  IPR000847 LysR, HTH, N-terminal domain [PR00039] (29-39)
  IPR000847 LysR, HTH, N-terminal domain [PR00039] (39-50)
  IPR000847 LysR, HTH, N-terminal domain [PS50931] (1-58)
  IPR005119 LysR, substrate-binding [PF03466] (89-289)
  IPR036388 Winged helix-like DNA-binding domain superfamily [G3DSA:1.10.10.10] (1-91)
  IPR036390 Winged helix DNA-binding domain superfamily [SSF46785] (1-85)
  IPR050950 HTH-type LysR transcriptional regulators [PTHR30419] (1-293)

Nearest PDB structures (foldseek):
  5y2v-assembly1_C  TM=6.130E-01  e=2.821E-25  Synechocystis sp. PCC 6803 substr. Kazusa
  5y2w-assembly1_A-2  TM=9.038E-01  e=1.145E-17  Synechocystis sp. PCC 6803 substr. Kazusa
  5z49-assembly1_A  TM=8.188E-01  e=3.476E-17  Synechococcus elongatus PCC 7942 = FACHB-805
  1i6a-assembly1_A  TM=8.298E-01  e=3.011E-16  Escherichia coli
  3hhg-assembly1_D  TM=5.486E-01  e=3.697E-17  Neisseria meningitidis serogroup B

Radius of gyration: 26.08 Å; Cα contacts (8 Å, |Δi|>4): 1064; chains: 2; bounding box: 63×78×80 Å